Protein 3E7Q (pdb70)

Secondary structure (DSSP, 8-state):
-HHHHHHTS-HHHHHHHHHHHHHHHHHHHHHHH--HHHHHHHHT--HHHHHHH-SSHHHHHHHHHHHHHHHHHHHHHHHHHT--SSHHHHHHHHHHHHTSHHHH-GGGHHHHHHHHHHTTT-HHHHHHHHHHHHHHHHHHHHHHHHHHHHHT-TT--HHHHHHHHHHHHHHHHHHHHH-TTSS-HHHHHHHHHHHHHHHHTTGGGG--/--TIIIIISS-HHHHHHHHHHHHHHHHHHHHHHH--HHHHHHHHTS-HHHHHHH---HHHHHHHHHHHHHHHHHHHHHHHHHTS-SSHHHHHHHHHHHHTSHHHH-GGGHHHHHHHHHHHTT-HHHHHHHHHHHHHHHHHHHHHHHHHHHHHT-SS--HHHHHHHHHHHHHHHHHHHHH-TTSS-HHHHHHHHHHHHHHHHHTGGGGTT-

Solvent-accessible surface area: 18973 Å² total; per-residue (Å²): 146,48,136,69,150,16,61,189,55,116,91,156,92,64,78,57,60,5,25,127,4,0,21,40,6,0,116,181,38,4,23,78,21,4,38,29,182,82,0,0,84,100,13,46,14,42,50,53,42,2,98,150,118,29,150,21,46,62,26,3,0,14,55,0,1,83,38,12,14,21,95,30,6,157,70,3,80,30,18,14,105,116,15,115,64,17,0,50,61,80,0,30,26,0,0,100,19,13,10,29,77,106,20,22,75,49,138,60,15,29,3,38,8,12,0,16,30,2,15,78,90,23,126,40,0,11,162,14,10,69,108,14,24,22,62,32,48,60,32,0,6,39,6,0,132,49,6,10,144,108,46,59,31,108,82,23,28,4,93,7,0,0,14,1,0,0,4,0,7,41,1,0,48,3,4,7,14,16,43,86,96,35,6,73,65,198,57,0,18,21,0,0,17,3,17,0,31,3,3,85,42,4,4,36,163,95,4,172,200,97,54,58,66,34,17,81,166,70,115,83,115,95,26,81,56,42,14,31,123,5,0,32,40,0,2,97,148,42,8,21,67,22,5,41,28,172,82,0,1,76,61,16,48,10,57,13,51,51,3,86,141,100,78,137,20,43,56,28,6,0,13,51,0,1,81,38,10,9,26,83,27,11,159,73,4,95,29,20,17,111,120,15,96,50,27,0,52,57,73,0,34,25,0,0,74,18,13,10,34,81,102,19,26,54,83,114,43,18,42,3,36,8,12,0,18,16,0,11,79,88,34,128,36,0,10,145,14,9,62,109,14,18,25,64,32,52,53,34,0,23,42,7,0,124,52,2,10,147,104,40,61,30,107,91,32,53,3,108,7,0,0,8,1,0,0,2,0,6,39,0,0,46,2,6,10,18,16,42,103,89,35,7,74,68,140,56,0,7,53,0,0,20,2,19,0,32,2,4,78,44,5,4,31,123,62,3,124,174

Foldseek 3Di:
DQVPPLVPDDPVVNLVLLLVLLLVCCLVQFLVGDWLVSSCVSSVHDSVVVVVVAVISLRSLLSSLLVVLVVLLVQQVVQLVPFDDALVSSVLSNLLSLLDCVNLPCPRVSSVVSLVVCLVPDPSSVVSCVVSVVSQLVVQLVSVCRVCVVLVPDDFQSSVLSVVLVVLSVVVSVVCSVPVVPDHSVVSSVVSVVSVVVCSVPCSVVRD/DCCVVCVVPDDPVSVLVLLLVLLLVQCLPQFLVGRWLQSSCVSSVHHSVVVVVVDDISLVSLLSNLLVVLVVLVVQLVVQLVPFDPALLRSVLSSLVSLLDCVNLVLVSVSSVVRLVVVLVPPVSSVVSVVVSVVVQLVVQLVSVCSVCVVLVPDDFQSSVVSVVLVVLSVVVSNVCNVPVPPDHSVVSSVVSVVVVVVCSVPCSVVRPD

Sequence (418 aa):
NQEVRFSRLEPEQRKALLIEATLACLKRHGFQGASVRKICAEAGVSVGLINHHYDGKDALVAEAYLAVTGRVMRLLRGAIDTAPGGARPRLSAFFEASFSAELLDPQLLDAWLAFWGAVGSIEAIGRVHDHSYGEYRALLVGVLRQLAEEGGWADFDAELAAISLSALLDGLWLESGLNPATFTPRQGVQICEAWVDGLEAGAHRRFRMNQEVRFSRLEPEQRKALLIEATLACLKRHGFQGASVRKICAEAGVSVGLINHHYDGKDALVAEAYLAVTGRVMRLLRGAIDTAPGGARPRLSAFFEASFSAELLDPQLLDAWLAFWGAVGSIEAIGRVHDHSYGEYRALLVGVLRQLAEEGGWADFDAELAAISLSALLDGLWLESGLNPATFTPRQGVQICEAWVDGLEAGAHRRFRR

Organism: Pseudomonas aeruginosa (strain ATCC 15692 / DSM 22644 / CIP 104116 / JCM 14847 / LMG 12228 / 1C / PRS 101 / PAO1) (NCBI:txid208964)

InterPro domains:
  IPR001647 DNA-binding HTH domain, TetR-type [PF00440] (19-65)
  IPR001647 DNA-binding HTH domain, TetR-type [PS50977] (13-73)
  IPR009057 Homedomain-like superfamily [SSF46689] (8-85)
  IPR036271 Tetracyclin repressor-like, C-terminal domain superfamily [SSF48498] (86-200)
  IPR039538 BetI-type transcriptional repressor, C-terminal [PF13977] (89-200)
  IPR050109 HTH-type, TetR-like transcriptional regulator [PTHR30055] (10-207)

Structure (mmCIF, N/CA/C/O backbone):
data_3E7Q
#
_entry.id   3E7Q
#
_cell.length_a   160.613
_cell.length_b   53.706
_cell.length_c   57.080
_cell.angle_alpha   90.00
_cell.angle_beta   90.00
_cell.angle_gamma   90.00
#
_symmetry.space_group_name_H-M   'P 21 21 2'
#
loop_
_entity.id
_entity.type
_entity.pdbx_description
1 polymer 'transcriptional regulator'
2 water water
#
loop_
_atom_site.group_PDB
_atom_site.id
_atom_site.type_symbol
_atom_site.label_atom_id
_atom_site.label_alt_id
_atom_site.label_comp_id
_atom_site.label_asym_id
_atom_site.label_entity_id
_atom_site.label_seq_id
_atom_site.pdbx_PDB_ins_code
_atom_site.Cartn_x
_atom_site.Cartn_y
_atom_site.Cartn_z
_atom_site.occupancy
_atom_site.B_iso_or_equiv
_atom_site.auth_seq_id
_atom_site.auth_comp_id
_atom_site.auth_asym_id
_atom_site.auth_atom_id
_atom_site.pdbx_PDB_model_num
ATOM 1 N N . ASN A 1 2 ? 62.655 9.369 37.570 1.00 87.73 2 ASN A N 1
ATOM 2 C CA . ASN A 1 2 ? 62.657 7.893 37.312 1.00 87.75 2 ASN A CA 1
ATOM 3 C C . ASN A 1 2 ? 61.292 7.207 37.497 1.00 87.61 2 ASN A C 1
ATOM 4 O O . ASN A 1 2 ? 61.112 6.078 37.042 1.00 87.86 2 ASN A O 1
ATOM 9 N N . GLN A 1 3 ? 60.342 7.868 38.162 1.00 87.47 3 GLN A N 1
ATOM 10 C CA . GLN A 1 3 ? 58.974 7.324 38.315 1.00 86.92 3 GLN A CA 1
ATOM 11 C C . GLN A 1 3 ? 58.140 7.441 37.012 1.00 86.36 3 GLN A C 1
ATOM 12 O O . GLN A 1 3 ? 57.355 6.529 36.672 1.00 85.98 3 GLN A O 1
ATOM 18 N N . GLU A 1 4 ? 58.325 8.564 36.304 1.00 85.47 4 GLU A N 1
ATOM 19 C CA . GLU A 1 4 ? 57.624 8.853 35.036 1.00 84.84 4 GLU A CA 1
ATOM 20 C C . GLU A 1 4 ? 57.869 7.766 33.979 1.00 82.92 4 GLU A C 1
ATOM 21 O O . GLU A 1 4 ? 56.940 7.390 33.249 1.00 83.09 4 GLU A O 1
ATOM 27 N N . VAL A 1 5 ? 59.101 7.252 33.913 1.00 80.44 5 VAL A N 1
ATOM 28 C CA . VAL A 1 5 ? 59.417 6.152 32.993 1.00 78.30 5 VAL A CA 1
ATOM 29 C C . VAL A 1 5 ? 59.064 4.765 33.566 1.00 76.14 5 VAL A C 1
ATOM 30 O O . VAL A 1 5 ? 58.539 3.916 32.838 1.00 75.47 5 VAL A O 1
ATOM 34 N N . ARG A 1 6 ? 59.329 4.535 34.853 1.00 73.18 6 ARG A N 1
ATOM 35 C CA . ARG A 1 6 ? 59.297 3.167 35.379 1.00 71.24 6 ARG A CA 1
ATOM 36 C C . ARG A 1 6 ? 57.860 2.593 35.469 1.00 67.98 6 ARG A C 1
ATOM 37 O O . ARG A 1 6 ? 57.626 1.416 35.142 1.00 66.78 6 ARG A O 1
ATOM 45 N N . PHE A 1 7 ? 56.888 3.412 35.857 1.00 64.38 7 PHE A N 1
ATOM 46 C CA . PHE A 1 7 ? 55.496 2.937 35.835 1.00 61.60 7 PHE A CA 1
ATOM 47 C C . PHE A 1 7 ? 55.064 2.681 34.410 1.00 59.42 7 PHE A C 1
ATOM 48 O O . PHE A 1 7 ? 54.455 1.658 34.101 1.00 58.53 7 PHE A O 1
ATOM 56 N N . SER A 1 8 ? 55.367 3.658 33.569 1.00 56.84 8 SER A N 1
ATOM 57 C CA . SER A 1 8 ? 54.974 3.649 32.200 1.00 55.33 8 SER A CA 1
ATOM 58 C C . SER A 1 8 ? 55.515 2.449 31.443 1.00 53.20 8 SER A C 1
ATOM 59 O O . SER A 1 8 ? 54.911 2.079 30.473 1.00 53.62 8 SER A O 1
ATOM 62 N N . ARG A 1 9 ? 56.625 1.848 31.870 1.00 50.85 9 ARG A N 1
ATOM 63 C CA . ARG A 1 9 ? 57.249 0.773 31.099 1.00 49.48 9 ARG A CA 1
ATOM 64 C C . ARG A 1 9 ? 56.733 -0.570 31.478 1.00 48.58 9 ARG A C 1
ATOM 65 O O . ARG A 1 9 ? 57.103 -1.574 30.876 1.00 48.75 9 ARG A O 1
ATOM 73 N N . LEU A 1 10 ? 55.857 -0.591 32.468 1.00 47.49 10 LEU A N 1
ATOM 74 C CA . LEU A 1 10 ? 55.088 -1.765 32.784 1.00 46.41 10 LEU A CA 1
ATOM 75 C C . LEU A 1 10 ? 54.041 -2.019 31.699 1.00 45.27 10 LEU A C 1
ATOM 76 O O . LEU A 1 10 ? 53.583 -1.103 31.032 1.00 44.32 10 LEU A O 1
ATOM 81 N N . GLU A 1 11 ? 53.689 -3.285 31.541 1.00 44.30 11 GLU A N 1
ATOM 82 C CA . GLU A 1 11 ? 52.622 -3.722 30.675 1.00 44.27 11 GLU A CA 1
ATOM 83 C C . GLU A 1 11 ? 51.283 -3.065 31.075 1.00 42.63 11 GLU A C 1
ATOM 84 O O . GLU A 1 11 ? 50.989 -2.941 32.249 1.00 41.44 11 GLU A O 1
ATOM 90 N N . PRO A 1 12 ? 50.441 -2.732 30.090 1.00 41.23 12 PRO A N 1
ATOM 91 C CA . PRO A 1 12 ? 49.146 -2.156 30.428 1.00 40.72 12 PRO A CA 1
ATOM 92 C C . PRO A 1 12 ? 48.342 -2.949 31.468 1.00 39.69 12 PRO A C 1
ATOM 93 O O . PRO A 1 12 ? 47.869 -2.366 32.452 1.00 35.82 12 PRO A O 1
ATOM 97 N N . GLU A 1 13 ? 48.179 -4.256 31.292 1.00 40.62 13 GLU A N 1
ATOM 98 C CA . GLU A 1 13 ? 47.394 -5.012 32.315 1.00 42.68 13 GLU A CA 1
ATOM 99 C C . GLU A 1 13 ? 47.984 -4.924 33.717 1.00 40.84 13 GLU A C 1
ATOM 100 O O . GLU A 1 13 ? 47.247 -4.930 34.704 1.00 40.89 13 GLU A O 1
ATOM 106 N N . GLN A 1 14 ? 49.299 -4.790 33.783 1.00 40.36 14 GLN A N 1
ATOM 107 C CA . GLN A 1 14 ? 50.038 -4.723 35.019 1.00 40.92 14 GLN A CA 1
ATOM 108 C C . GLN A 1 14 ? 49.915 -3.368 35.723 1.00 40.00 14 GLN A C 1
ATOM 109 O O . GLN A 1 14 ? 49.635 -3.331 36.911 1.00 38.92 14 GLN A O 1
ATOM 115 N N . ARG A 1 15 ? 50.092 -2.259 35.005 1.00 40.25 15 ARG A N 1
ATOM 116 C CA . ARG A 1 15 ? 49.701 -0.917 35.524 1.00 39.90 15 ARG A CA 1
ATOM 117 C C . ARG A 1 15 ? 48.274 -0.870 36.042 1.00 39.72 15 ARG A C 1
ATOM 118 O O . ARG A 1 15 ? 47.999 -0.465 37.172 1.00 37.73 15 ARG A O 1
ATOM 126 N N . LYS A 1 16 ? 47.354 -1.371 35.241 1.00 41.23 16 LYS A N 1
ATOM 127 C CA . LYS A 1 16 ? 45.951 -1.393 35.635 1.00 42.82 16 LYS A CA 1
ATOM 128 C C . LYS A 1 16 ? 45.733 -2.200 36.946 1.00 43.17 16 LYS A C 1
ATOM 129 O O . LYS A 1 16 ? 45.079 -1.717 37.891 1.00 41.73 16 LYS A O 1
ATOM 135 N N . ALA A 1 17 ? 46.349 -3.385 37.037 1.00 43.27 17 ALA A N 1
ATOM 136 C CA . ALA A 1 17 ? 46.174 -4.242 38.216 1.00 42.76 17 ALA A CA 1
ATOM 137 C C . ALA A 1 17 ? 46.759 -3.609 39.483 1.00 42.05 17 ALA A C 1
ATOM 138 O O . ALA A 1 17 ? 46.213 -3.732 40.558 1.00 42.24 17 ALA A O 1
ATOM 140 N N . LEU A 1 18 ? 47.849 -2.893 39.348 1.00 42.70 18 LEU A N 1
ATOM 141 C CA . LEU A 1 18 ? 48.456 -2.228 40.475 1.00 42.55 18 LEU A CA 1
ATOM 142 C C . LEU A 1 18 ? 47.587 -1.071 41.015 1.00 42.10 18 LEU A C 1
ATOM 143 O O . LEU A 1 18 ? 47.493 -0.856 42.223 1.00 39.42 18 LEU A O 1
ATOM 148 N N . LEU A 1 19 ? 46.973 -0.315 40.119 1.00 42.57 19 LEU A N 1
ATOM 149 C CA . LEU A 1 19 ? 46.071 0.738 40.557 1.00 42.41 19 LEU A CA 1
ATOM 150 C C . LEU A 1 19 ? 44.819 0.166 41.140 1.00 41.18 19 LEU A C 1
ATOM 151 O O . LEU A 1 19 ? 44.387 0.662 42.154 1.00 40.90 19 LEU A O 1
ATOM 156 N N . ILE A 1 20 ? 44.269 -0.915 40.590 1.00 41.23 20 ILE A N 1
ATOM 157 C CA . ILE A 1 20 ? 43.046 -1.441 41.209 1.00 41.48 20 ILE A CA 1
ATOM 158 C C . ILE A 1 20 ? 43.351 -2.024 42.606 1.00 41.42 20 ILE A C 1
ATOM 159 O O . ILE A 1 20 ? 42.578 -1.827 43.506 1.00 41.39 20 ILE A O 1
ATOM 164 N N . GLU A 1 21 ? 44.519 -2.645 42.783 1.00 40.56 21 GLU A N 1
ATOM 165 C CA . GLU A 1 21 ? 44.935 -3.131 44.061 1.00 42.00 21 GLU A CA 1
ATOM 166 C C . GLU A 1 21 ? 45.122 -2.005 45.132 1.00 40.57 21 GLU A C 1
ATOM 167 O O . GLU A 1 21 ? 44.751 -2.176 46.299 1.00 39.64 21 GLU A O 1
ATOM 173 N N . ALA A 1 22 ? 45.652 -0.864 44.714 1.00 38.41 22 ALA A N 1
ATOM 174 C CA . ALA A 1 22 ? 45.725 0.307 45.578 1.00 38.52 22 ALA A CA 1
ATOM 175 C C . ALA A 1 22 ? 44.348 0.946 45.889 1.00 36.91 22 ALA A C 1
ATOM 176 O O . ALA A 1 22 ? 44.149 1.457 46.956 1.00 36.34 22 ALA A O 1
ATOM 178 N N . THR A 1 23 ? 43.431 0.949 44.935 1.00 36.85 23 THR A N 1
ATOM 179 C CA . THR A 1 23 ? 42.095 1.440 45.156 1.00 36.35 23 THR A CA 1
ATOM 180 C C . THR A 1 23 ? 41.385 0.539 46.164 1.00 36.64 23 THR A C 1
ATOM 181 O O . THR A 1 23 ? 40.795 1.007 47.113 1.00 36.68 23 THR A O 1
ATOM 185 N N . LEU A 1 24 ? 41.526 -0.756 46.008 1.00 36.68 24 LEU A N 1
ATOM 186 C CA . LEU A 1 24 ? 40.921 -1.675 46.945 1.00 37.70 24 LEU A CA 1
ATOM 187 C C . LEU A 1 24 ? 41.497 -1.493 48.346 1.00 38.39 24 LEU A C 1
ATOM 188 O O . LEU A 1 24 ? 40.740 -1.543 49.306 1.00 40.57 24 LEU A O 1
ATOM 193 N N . ALA A 1 25 ? 42.821 -1.328 48.480 1.00 38.18 25 ALA A N 1
ATOM 194 C CA . ALA A 1 25 ? 43.432 -1.157 49.801 1.00 38.20 25 ALA A CA 1
ATOM 195 C C . ALA A 1 25 ? 42.978 0.101 50.515 1.00 37.47 25 ALA A C 1
ATOM 196 O O . ALA A 1 25 ? 42.741 0.082 51.717 1.00 36.46 25 ALA A O 1
ATOM 198 N N . CYS A 1 26 ? 42.927 1.200 49.782 1.00 38.01 26 CYS A N 1
ATOM 199 C CA . CYS A 1 26 ? 42.399 2.462 50.313 1.00 40.18 26 CYS A CA 1
ATOM 200 C C . CYS A 1 26 ? 40.878 2.449 50.672 1.00 39.44 26 CYS A C 1
ATOM 201 O O . CYS A 1 26 ? 40.457 3.056 51.673 1.00 37.81 26 CYS A O 1
ATOM 204 N N . LEU A 1 27 ? 40.077 1.779 49.842 1.00 38.76 27 LEU A N 1
ATOM 205 C CA . LEU A 1 27 ? 38.672 1.556 50.180 1.00 40.03 27 LEU A CA 1
ATOM 206 C C . LEU A 1 27 ? 38.590 0.743 51.490 1.00 41.03 27 LEU A C 1
ATOM 207 O O . LEU A 1 27 ? 37.848 1.093 52.382 1.00 39.94 27 LEU A O 1
ATOM 212 N N . LYS A 1 28 ? 39.378 -0.308 51.631 1.00 42.38 28 LYS A N 1
ATOM 213 C CA . LYS A 1 28 ? 39.398 -1.021 52.923 1.00 43.84 28 LYS A CA 1
ATOM 214 C C . LYS A 1 28 ? 39.781 -0.136 54.126 1.00 43.83 28 LYS A C 1
ATOM 215 O O . LYS A 1 28 ? 39.098 -0.138 55.145 1.00 43.75 28 LYS A O 1
ATOM 221 N N . ARG A 1 29 ? 4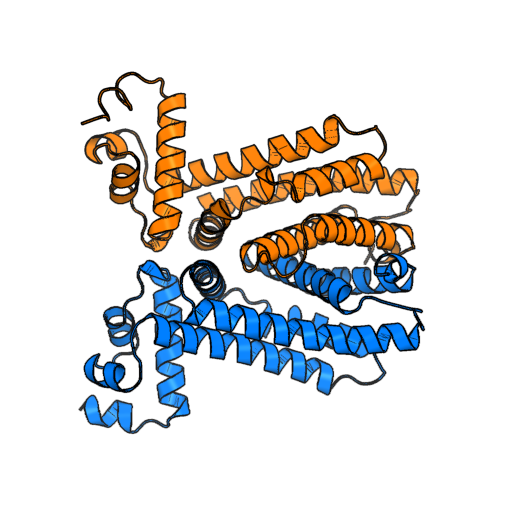0.871 0.619 53.988 1.00 44.37 29 ARG A N 1
ATOM 222 C CA . ARG A 1 29 ? 41.393 1.467 55.067 1.00 44.36 29 ARG A CA 1
ATOM 223 C C . ARG A 1 29 ? 40.543 2.714 55.328 1.00 42.97 29 ARG A C 1
ATOM 224 O O . ARG A 1 29 ? 40.364 3.100 56.484 1.00 42.64 29 ARG A O 1
ATOM 232 N N . HIS A 1 30 ? 40.016 3.333 54.291 1.00 41.81 30 HIS A N 1
ATOM 233 C CA . HIS A 1 30 ? 39.414 4.623 54.458 1.00 42.41 30 HIS A CA 1
ATOM 234 C C . HIS A 1 30 ? 37.931 4.722 54.141 1.00 42.10 30 HIS A C 1
ATOM 235 O O . HIS A 1 30 ? 37.345 5.790 54.361 1.00 41.40 30 HIS A O 1
ATOM 242 N N . GLY A 1 31 ? 37.351 3.638 53.629 1.00 41.41 31 GLY A N 1
ATOM 243 C CA . GLY A 1 31 ? 36.002 3.662 53.138 1.00 42.08 31 GLY A CA 1
ATOM 244 C C . GLY A 1 31 ? 35.972 4.434 51.819 1.00 43.22 31 GLY A C 1
ATOM 245 O O . GLY A 1 31 ? 36.952 5.116 51.442 1.00 42.10 31 GLY A O 1
ATOM 246 N N . PHE A 1 32 ? 34.846 4.332 51.119 1.00 43.67 32 PHE A N 1
ATOM 247 C CA . PHE A 1 32 ? 34.681 5.053 49.877 1.00 45.60 32 PHE A CA 1
ATOM 248 C C . PHE A 1 32 ? 34.827 6.570 50.086 1.00 45.83 32 PHE A C 1
ATOM 249 O O . PHE A 1 32 ? 35.422 7.264 49.265 1.00 46.00 32 PHE A O 1
ATOM 257 N N . GLN A 1 33 ? 34.275 7.095 51.176 1.00 46.48 33 GLN A N 1
ATOM 258 C CA . GLN A 1 33 ? 34.313 8.553 51.384 1.00 46.98 33 GLN A CA 1
ATOM 259 C C . GLN A 1 33 ? 35.724 9.050 51.698 1.00 47.08 33 GLN A C 1
ATOM 260 O O . GLN A 1 33 ? 36.004 10.188 51.469 1.00 48.13 33 GLN A O 1
ATOM 266 N N . GLY A 1 34 ? 36.595 8.221 52.259 1.00 46.98 34 GLY A N 1
ATOM 267 C CA . GLY A 1 34 ? 37.943 8.659 52.581 1.00 46.41 34 GLY A CA 1
ATOM 268 C C . GLY A 1 34 ? 38.969 8.396 51.511 1.00 46.55 34 GLY A C 1
ATOM 269 O O . GLY A 1 34 ? 40.062 9.011 51.495 1.00 46.75 34 GLY A O 1
ATOM 270 N N . ALA A 1 35 ? 38.640 7.490 50.596 1.00 45.96 35 ALA A N 1
ATOM 271 C CA . ALA A 1 35 ? 39.509 7.259 49.483 1.00 44.93 35 ALA A CA 1
ATOM 272 C C . ALA A 1 35 ? 39.601 8.599 48.757 1.00 43.81 35 ALA A C 1
ATOM 273 O O . ALA A 1 35 ? 38.629 9.435 48.748 1.00 45.30 35 ALA A O 1
ATOM 275 N N . SER A 1 36 ? 40.801 8.914 48.314 1.00 40.64 36 SER A N 1
ATOM 276 C CA . SER A 1 36 ? 41.034 10.106 47.454 1.00 38.60 36 SER A CA 1
ATOM 277 C C . SER A 1 36 ? 41.989 9.609 46.395 1.00 37.30 36 SER A C 1
ATOM 278 O O . SER A 1 36 ? 42.593 8.552 46.583 1.00 35.39 36 SER A O 1
ATOM 281 N N . VAL A 1 37 ? 42.110 10.303 45.277 1.00 37.42 37 VAL A N 1
ATOM 282 C CA . VAL A 1 37 ? 43.170 9.925 44.329 1.00 36.45 37 VAL A CA 1
ATOM 283 C C . VAL A 1 37 ? 44.559 10.133 44.961 1.00 35.78 37 VAL A C 1
ATOM 284 O O . VAL A 1 37 ? 45.459 9.346 44.716 1.00 36.05 37 VAL A O 1
ATOM 288 N N . ARG A 1 38 ? 44.747 11.177 45.780 1.00 34.76 38 ARG A N 1
ATOM 289 C CA . ARG A 1 38 ? 46.017 11.300 46.480 1.00 33.59 38 ARG A CA 1
ATOM 290 C C . ARG A 1 38 ? 46.397 10.104 47.358 1.00 32.84 38 ARG A C 1
ATOM 291 O O . ARG A 1 38 ? 47.565 9.696 47.372 1.00 33.59 38 ARG A O 1
ATOM 299 N N . LYS A 1 39 ? 45.468 9.523 48.073 1.00 32.59 39 LYS A N 1
ATOM 300 C CA . LYS A 1 39 ? 45.773 8.311 48.866 1.00 34.21 39 LYS A CA 1
ATOM 301 C C . LYS A 1 39 ? 46.077 7.101 47.975 1.00 34.70 39 LYS A C 1
ATOM 302 O O . LYS A 1 39 ? 47.058 6.361 48.204 1.00 33.73 39 LYS A O 1
ATOM 308 N N . ILE A 1 40 ? 45.217 6.913 46.971 1.00 35.17 40 ILE A N 1
ATOM 309 C CA . ILE A 1 40 ? 45.355 5.782 46.064 1.00 36.34 40 ILE A CA 1
ATOM 310 C C . ILE A 1 40 ? 46.734 5.802 45.375 1.00 35.91 40 ILE A C 1
ATOM 311 O O . ILE A 1 40 ? 47.373 4.776 45.259 1.00 36.33 40 ILE A O 1
ATOM 316 N N . CYS A 1 41 ? 47.211 6.970 44.982 1.00 36.38 41 CYS A N 1
ATOM 317 C CA . CYS A 1 41 ? 48.486 7.060 44.299 1.00 36.87 41 CYS A CA 1
ATOM 318 C C . CYS A 1 41 ? 49.679 6.881 45.197 1.00 37.67 41 CYS A C 1
ATOM 319 O O . CYS A 1 41 ? 50.716 6.386 44.745 1.00 39.32 41 CYS A O 1
ATOM 322 N N . ALA A 1 42 ? 49.588 7.359 46.447 1.00 38.23 42 ALA A N 1
ATOM 323 C CA . ALA A 1 42 ? 50.629 7.112 47.486 1.00 38.10 42 ALA A CA 1
ATOM 324 C C . ALA A 1 42 ? 50.695 5.626 47.891 1.00 38.20 42 ALA A C 1
ATOM 325 O O . ALA A 1 42 ? 51.747 5.067 48.131 1.00 38.31 42 ALA A O 1
ATOM 327 N N . GLU A 1 43 ? 49.550 4.986 47.935 1.00 40.10 43 GLU A N 1
ATOM 328 C CA . GLU A 1 43 ? 49.453 3.534 48.126 1.00 40.73 43 GLU A CA 1
ATOM 329 C C . GLU A 1 43 ? 50.084 2.759 46.952 1.00 40.28 43 GLU A C 1
ATOM 330 O O . GLU A 1 43 ? 50.861 1.884 47.164 1.00 39.89 43 GLU A O 1
ATOM 336 N N . ALA A 1 44 ? 49.688 3.095 45.730 1.00 41.07 44 ALA A N 1
ATOM 337 C CA . ALA A 1 44 ? 50.257 2.565 44.464 1.00 41.59 44 ALA A CA 1
ATOM 338 C C . ALA A 1 44 ? 51.736 2.863 44.273 1.00 42.12 44 ALA A C 1
ATOM 339 O O . ALA A 1 44 ? 52.420 2.119 43.566 1.00 41.36 44 ALA A O 1
ATOM 341 N N . GLY A 1 45 ? 52.229 3.948 44.881 1.00 42.73 45 GLY A N 1
ATOM 342 C CA . GLY A 1 45 ? 53.593 4.392 44.630 1.00 43.03 45 GLY A CA 1
ATOM 343 C C . GLY A 1 45 ? 53.742 5.114 43.286 1.00 44.43 45 GLY A C 1
ATOM 344 O O . GLY A 1 45 ? 54.863 5.178 42.740 1.00 43.32 45 GLY A O 1
ATOM 345 N N . VAL A 1 46 ? 52.654 5.716 42.775 1.00 44.76 46 VAL A N 1
ATOM 346 C CA . VAL A 1 46 ? 52.747 6.524 41.554 1.00 46.21 46 VAL A CA 1
ATOM 347 C C . VAL A 1 46 ? 52.324 7.979 41.728 1.00 48.24 46 VAL A C 1
ATOM 348 O O . VAL A 1 46 ? 51.741 8.364 42.732 1.00 48.11 46 VAL A O 1
ATOM 352 N N . SER A 1 47 ? 52.644 8.800 40.729 1.00 50.71 47 SER A N 1
ATOM 353 C CA . SER A 1 47 ? 52.405 10.224 40.821 1.00 52.69 47 SER A CA 1
ATOM 354 C C . SER A 1 47 ? 50.957 10.481 40.445 1.00 53.60 47 SER A C 1
ATOM 355 O O . SER A 1 47 ? 50.356 9.735 39.657 1.00 53.55 47 SER A O 1
ATOM 358 N N . VAL A 1 48 ? 50.408 11.530 41.033 1.00 54.73 48 VAL A N 1
ATOM 359 C CA . VAL A 1 48 ? 49.017 11.874 40.866 1.00 55.79 48 VAL A CA 1
ATOM 360 C C . VAL A 1 48 ? 48.815 12.453 39.462 1.00 57.28 48 VAL A C 1
ATOM 361 O O . VAL A 1 48 ? 47.835 12.153 38.802 1.00 57.42 48 VAL A O 1
ATOM 365 N N . GLY A 1 49 ? 49.782 13.218 38.974 1.00 58.97 49 GLY A N 1
ATOM 366 C CA . GLY A 1 49 ? 49.702 13.781 37.628 1.00 60.28 49 GLY A CA 1
ATOM 367 C C . GLY A 1 49 ? 49.668 12.716 36.548 1.00 61.55 49 GLY A C 1
ATOM 368 O O . GLY A 1 49 ? 48.934 12.857 35.552 1.00 62.29 49 GLY A O 1
ATOM 369 N N . LEU A 1 50 ? 50.476 11.671 36.734 1.00 62.19 50 LEU A N 1
ATOM 370 C CA . LEU A 1 50 ? 50.436 10.470 35.901 1.00 63.05 50 LEU A CA 1
ATOM 371 C C . LEU A 1 50 ? 48.999 9.887 35.850 1.00 63.32 50 LEU A C 1
ATOM 372 O O . LEU A 1 50 ? 48.449 9.602 34.782 1.00 64.56 50 LEU A O 1
ATOM 377 N N . ILE A 1 51 ? 48.363 9.756 37.002 1.00 63.45 51 ILE A N 1
ATOM 378 C CA . ILE A 1 51 ? 47.012 9.178 37.072 1.00 63.28 51 ILE A CA 1
ATOM 379 C C . ILE A 1 51 ? 45.894 10.125 36.554 1.00 63.42 51 ILE A C 1
ATOM 380 O O . ILE A 1 51 ? 44.924 9.647 35.956 1.00 62.95 51 ILE A O 1
ATOM 385 N N . ASN A 1 52 ? 46.033 11.444 36.743 1.00 63.33 52 ASN A N 1
ATOM 386 C CA . ASN A 1 52 ? 44.993 12.402 36.282 1.00 63.52 52 ASN A CA 1
ATOM 387 C C . ASN A 1 52 ? 44.680 12.214 34.792 1.00 63.50 52 ASN A C 1
ATOM 388 O O . ASN A 1 52 ? 43.545 12.439 34.344 1.00 63.30 52 ASN A O 1
ATOM 393 N N . HIS A 1 53 ? 45.711 11.810 34.051 1.00 63.74 53 HIS A N 1
ATOM 394 C CA . HIS A 1 53 ? 45.650 11.573 32.612 1.00 64.14 53 HIS A CA 1
ATOM 395 C C . HIS A 1 53 ? 44.766 10.372 32.233 1.00 63.84 53 HIS A C 1
ATOM 396 O O . HIS A 1 53 ? 44.076 10.397 31.201 1.00 63.94 53 HIS A O 1
ATOM 403 N N . HIS A 1 54 ? 44.774 9.331 33.067 1.00 63.21 54 HIS A N 1
ATOM 404 C CA . HIS A 1 54 ? 44.049 8.096 32.760 1.00 63.11 54 HIS A CA 1
ATOM 405 C C . HIS A 1 54 ? 42.693 7.995 33.431 1.00 61.73 54 HIS A C 1
ATOM 406 O O . HIS A 1 54 ? 41.828 7.236 32.987 1.00 61.72 54 HIS A O 1
ATOM 413 N N . TYR A 1 55 ? 42.508 8.772 34.488 1.00 60.46 55 TYR A N 1
ATOM 414 C CA . TYR A 1 55 ? 41.331 8.667 35.327 1.00 59.32 55 TYR A CA 1
ATOM 415 C C . TYR A 1 55 ? 40.832 10.045 35.698 1.00 59.05 55 TYR A C 1
ATOM 416 O O . TYR A 1 55 ? 41.602 10.926 36.038 1.00 58.79 55 TYR A O 1
ATOM 425 N N . ASP A 1 56 ? 39.519 10.211 35.640 1.00 59.38 56 ASP A N 1
ATOM 426 C CA . ASP A 1 56 ? 38.876 11.462 36.038 1.00 59.35 56 ASP A CA 1
ATOM 427 C C . ASP A 1 56 ? 39.095 11.864 37.507 1.00 58.29 56 ASP A C 1
ATOM 428 O O . ASP A 1 56 ? 39.200 13.055 37.824 1.00 60.01 56 ASP A O 1
ATOM 433 N N . GLY A 1 57 ? 39.130 10.875 38.391 1.00 55.81 57 GLY A N 1
ATOM 434 C CA . GLY A 1 57 ? 39.103 11.111 39.825 1.00 53.24 57 GLY A CA 1
ATOM 435 C C . GLY A 1 57 ? 38.864 9.796 40.547 1.00 51.31 57 GLY A C 1
ATOM 436 O O . GLY A 1 57 ? 39.022 8.720 39.949 1.00 48.74 57 GLY A O 1
ATOM 437 N N . LYS A 1 58 ? 38.543 9.924 41.837 1.00 49.80 58 LYS A N 1
ATOM 438 C CA . LYS A 1 58 ? 38.245 8.830 42.741 1.00 49.83 58 LYS A CA 1
ATOM 439 C C . LYS A 1 58 ? 37.110 7.963 42.195 1.00 49.00 58 LYS A C 1
ATOM 440 O O . LYS A 1 58 ? 37.256 6.756 42.162 1.00 48.97 58 LYS A O 1
ATOM 446 N N . ASP A 1 59 ? 35.994 8.558 41.773 1.00 48.04 59 ASP A N 1
ATOM 447 C CA . ASP A 1 59 ? 34.858 7.766 41.220 1.00 48.55 59 ASP A CA 1
ATOM 448 C C . ASP A 1 59 ? 35.307 6.794 40.096 1.00 47.62 59 ASP A C 1
ATOM 449 O O . ASP A 1 59 ? 34.933 5.618 40.099 1.00 47.34 59 ASP A O 1
ATOM 454 N N . ALA A 1 60 ? 36.125 7.293 39.168 1.00 45.84 60 ALA A N 1
ATOM 455 C CA . ALA A 1 60 ? 36.642 6.508 38.036 1.00 45.56 60 ALA A CA 1
ATOM 456 C C . ALA A 1 60 ? 37.563 5.381 38.432 1.00 44.48 60 ALA A C 1
ATOM 457 O O . ALA A 1 60 ? 37.542 4.330 37.811 1.00 45.44 60 ALA A O 1
ATOM 459 N N . LEU A 1 61 ? 38.399 5.608 39.444 1.00 43.12 61 LEU A N 1
ATOM 460 C CA . LEU A 1 61 ? 39.295 4.575 39.969 1.00 41.27 61 LEU A CA 1
ATOM 461 C C . LEU A 1 61 ? 38.500 3.469 40.633 1.00 40.72 61 LEU A C 1
ATOM 462 O O . LEU A 1 61 ? 38.751 2.255 40.402 1.00 39.94 61 LEU A O 1
ATOM 467 N N . VAL A 1 62 ? 37.545 3.894 41.464 1.00 40.02 62 VAL A N 1
ATOM 468 C CA . VAL A 1 62 ? 36.697 3.004 42.206 1.00 39.29 62 VAL A CA 1
ATOM 469 C C . VAL A 1 62 ? 35.840 2.135 41.284 1.00 39.54 62 VAL A C 1
ATOM 470 O O . VAL A 1 62 ? 35.727 0.918 41.480 1.00 37.58 62 VAL A O 1
ATOM 474 N N . ALA A 1 63 ? 35.302 2.766 40.241 1.00 39.81 63 ALA A N 1
ATOM 475 C CA . ALA A 1 63 ? 34.517 2.060 39.237 1.00 40.63 63 ALA A CA 1
ATOM 476 C C . ALA A 1 63 ? 35.339 1.013 38.488 1.00 40.59 63 ALA A C 1
ATOM 477 O O . ALA A 1 63 ? 34.830 -0.092 38.201 1.00 40.38 63 ALA A O 1
ATOM 479 N N . GLU A 1 64 ? 36.583 1.349 38.143 1.00 40.78 64 GLU A N 1
ATOM 480 C CA . GLU A 1 64 ? 37.422 0.393 37.494 1.00 41.78 64 GLU A CA 1
ATOM 481 C C . GLU A 1 64 ? 37.720 -0.779 38.411 1.00 40.64 64 GLU A C 1
ATOM 482 O O . GLU A 1 64 ? 37.727 -1.912 37.946 1.00 41.20 64 GLU A O 1
ATOM 488 N N . ALA A 1 65 ? 37.892 -0.542 39.701 1.00 39.49 65 ALA A N 1
ATOM 489 C CA . ALA A 1 65 ? 38.157 -1.634 40.634 1.00 39.57 65 ALA A CA 1
ATOM 490 C C . ALA A 1 65 ? 36.946 -2.592 40.817 1.00 39.83 65 ALA A C 1
ATOM 491 O O . ALA A 1 65 ? 37.099 -3.833 40.933 1.00 40.42 65 ALA A O 1
ATOM 493 N N . TYR A 1 66 ? 35.764 -1.998 40.837 1.00 40.08 66 TYR A N 1
ATOM 494 C CA . TYR A 1 66 ? 34.516 -2.698 40.986 1.00 39.86 66 TYR A CA 1
ATOM 495 C C . TYR A 1 66 ? 34.235 -3.482 39.745 1.00 40.31 66 TYR A C 1
ATOM 496 O O . TYR A 1 66 ? 33.896 -4.633 39.831 1.00 39.41 66 TYR A O 1
ATOM 505 N N . LEU A 1 67 ? 34.423 -2.852 38.574 1.00 41.69 67 LEU A N 1
ATOM 506 C CA . LEU A 1 67 ? 34.350 -3.552 37.263 1.00 42.49 67 LEU A CA 1
ATOM 507 C C . LEU A 1 67 ? 35.222 -4.805 37.165 1.00 41.52 67 LEU A C 1
ATOM 508 O O . LEU A 1 67 ? 34.771 -5.846 36.636 1.00 39.74 67 LEU A O 1
ATOM 513 N N . ALA A 1 68 ? 36.454 -4.710 37.674 1.00 41.19 68 ALA A N 1
ATOM 514 C CA . ALA A 1 68 ? 37.415 -5.821 37.646 1.00 42.01 68 ALA A CA 1
ATOM 515 C C . ALA A 1 68 ? 37.091 -6.959 38.628 1.00 42.97 68 ALA A C 1
ATOM 516 O O . ALA A 1 68 ? 37.292 -8.145 38.315 1.00 43.76 68 ALA A O 1
ATOM 518 N N . VAL A 1 69 ? 36.674 -6.596 39.830 1.00 43.25 69 VAL A N 1
ATOM 519 C CA . VAL A 1 69 ? 36.310 -7.572 40.849 1.00 43.70 69 VAL A CA 1
ATOM 520 C C . VAL A 1 69 ? 35.068 -8.339 40.409 1.00 43.67 69 VAL A C 1
ATOM 521 O O . VAL A 1 69 ? 34.995 -9.538 40.561 1.00 43.07 69 VAL A O 1
ATOM 525 N N . THR A 1 70 ? 34.069 -7.634 39.891 1.00 44.18 70 THR A N 1
ATOM 526 C CA . THR A 1 70 ? 32.829 -8.276 39.471 1.00 44.19 70 THR A CA 1
ATOM 527 C C . THR A 1 70 ? 33.057 -9.099 38.198 1.00 43.81 70 THR A C 1
ATOM 528 O O . THR A 1 70 ? 32.484 -10.198 38.062 1.00 43.97 70 THR A O 1
ATOM 532 N N . GLY A 1 71 ? 33.867 -8.571 37.286 1.00 43.18 71 GLY A N 1
ATOM 533 C CA . GLY A 1 71 ? 34.312 -9.298 36.080 1.00 43.56 71 GLY A CA 1
ATOM 534 C C . GLY A 1 71 ? 34.973 -10.631 36.428 1.00 43.14 71 GLY A C 1
ATOM 535 O O . GLY A 1 71 ? 34.667 -11.663 35.847 1.00 41.46 71 GLY A O 1
ATOM 536 N N . ARG A 1 72 ? 35.819 -10.610 37.439 1.00 43.14 72 ARG A N 1
ATOM 537 C CA . ARG A 1 72 ? 36.450 -11.821 37.914 1.00 43.97 72 ARG A CA 1
ATOM 538 C C . ARG A 1 72 ? 35.458 -12.874 38.405 1.00 43.68 72 ARG A C 1
ATOM 539 O O . ARG A 1 72 ? 35.515 -14.014 38.032 1.00 42.13 72 ARG A O 1
ATOM 547 N N . VAL A 1 73 ? 34.524 -12.463 39.227 1.00 44.15 73 VAL A N 1
ATOM 548 C CA . VAL A 1 73 ? 33.450 -13.351 39.711 1.00 44.57 73 VAL A CA 1
ATOM 549 C C . VAL A 1 73 ? 32.663 -13.996 38.592 1.00 43.55 73 VAL A C 1
ATOM 550 O O . VAL A 1 73 ? 32.420 -15.182 38.602 1.00 43.07 73 VAL A O 1
ATOM 554 N N . MET A 1 74 ? 32.209 -13.151 37.677 1.00 42.60 74 MET A N 1
ATOM 555 C CA . MET A 1 74 ? 31.495 -13.543 36.477 1.00 41.69 74 MET A CA 1
ATOM 556 C C . MET A 1 74 ? 32.311 -14.518 35.597 1.00 40.30 74 MET A C 1
ATOM 557 O O . MET A 1 74 ? 31.778 -15.477 35.108 1.00 38.20 74 MET A O 1
ATOM 562 N N . ARG A 1 75 ? 33.599 -14.310 35.428 1.00 40.07 75 ARG A N 1
ATOM 563 C CA . ARG A 1 75 ? 34.378 -15.284 34.696 1.00 43.20 75 ARG A CA 1
ATOM 564 C C . ARG A 1 75 ? 34.447 -16.661 35.378 1.00 42.70 75 ARG A C 1
ATOM 565 O O . ARG A 1 75 ? 34.344 -17.685 34.700 1.00 42.92 75 ARG A O 1
ATOM 573 N N . LEU A 1 76 ? 34.632 -16.689 36.692 1.00 43.08 76 LEU A N 1
ATOM 574 C CA . LEU A 1 76 ? 34.642 -17.947 37.451 1.00 43.25 76 LEU A CA 1
ATOM 575 C C . LEU A 1 76 ? 33.292 -18.660 37.442 1.00 42.95 76 LEU A C 1
ATOM 576 O O . LEU A 1 76 ? 33.230 -19.870 37.275 1.00 43.73 76 LEU A O 1
ATOM 581 N N . LEU A 1 77 ? 32.211 -17.908 37.554 1.00 42.31 77 LEU A N 1
ATOM 582 C CA . LEU A 1 77 ? 30.863 -18.492 37.539 1.00 42.22 77 LEU A CA 1
ATOM 583 C C . LEU A 1 77 ? 30.429 -18.936 36.151 1.00 42.78 77 LEU A C 1
ATOM 584 O O . LEU A 1 77 ? 29.841 -20.009 35.998 1.00 42.59 77 LEU A O 1
ATOM 589 N N . ARG A 1 78 ? 30.718 -18.122 35.126 1.00 43.11 78 ARG A N 1
ATOM 590 C CA . ARG A 1 78 ? 30.468 -18.537 33.752 1.00 44.08 78 ARG A CA 1
ATOM 591 C C . ARG A 1 78 ? 31.320 -19.755 33.369 1.00 41.92 78 ARG A C 1
ATOM 592 O O . ARG A 1 78 ? 30.801 -20.696 32.758 1.00 40.44 78 ARG A O 1
ATOM 600 N N . GLY A 1 79 ? 32.605 -19.716 33.726 1.00 40.04 79 GLY A N 1
ATOM 601 C CA . GLY A 1 79 ? 33.510 -20.865 33.585 1.00 39.62 79 GLY A CA 1
ATOM 602 C C . GLY A 1 79 ? 32.984 -22.161 34.188 1.00 39.61 79 GLY A C 1
ATOM 603 O O . GLY A 1 79 ? 33.042 -23.199 33.548 1.00 40.94 79 GLY A O 1
ATOM 604 N N . ALA A 1 80 ? 32.427 -22.078 35.396 1.00 39.59 80 ALA A N 1
ATOM 605 C CA . ALA A 1 80 ? 31.824 -23.237 36.122 1.00 39.10 80 ALA A CA 1
ATOM 606 C C . ALA A 1 80 ? 30.654 -23.887 35.360 1.00 39.39 80 ALA A C 1
ATOM 607 O O . ALA A 1 80 ? 30.565 -25.142 35.254 1.00 39.28 80 AL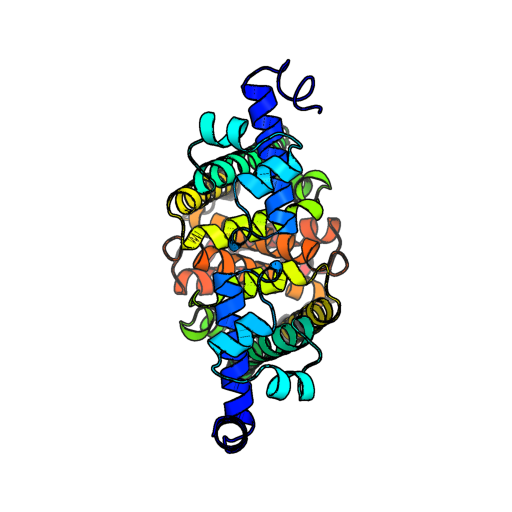A A O 1
ATOM 609 N N . ILE A 1 81 ? 29.730 -23.035 34.898 1.00 39.22 81 ILE A N 1
ATOM 610 C CA . ILE A 1 81 ? 28.646 -23.470 34.058 1.00 39.23 81 ILE A CA 1
ATOM 611 C C . ILE A 1 81 ? 29.129 -24.034 32.705 1.00 39.92 81 ILE A C 1
ATOM 612 O O . ILE A 1 81 ? 28.620 -25.027 32.197 1.00 40.78 81 ILE A O 1
ATOM 617 N N . ASP A 1 82 ? 30.104 -23.370 32.112 1.00 39.93 82 ASP A N 1
ATOM 618 C CA . ASP A 1 82 ? 30.535 -23.664 30.773 1.00 39.56 82 ASP A CA 1
ATOM 619 C C . ASP A 1 82 ? 31.259 -24.985 30.694 1.00 40.04 82 ASP A C 1
ATOM 620 O O . ASP A 1 82 ? 31.357 -25.548 29.596 1.00 38.88 82 ASP A O 1
ATOM 625 N N . THR A 1 83 ? 31.770 -25.464 31.831 1.00 40.56 83 THR A N 1
ATOM 626 C CA . THR A 1 83 ? 32.513 -26.738 31.887 1.00 41.96 83 THR A CA 1
ATOM 627 C C . THR A 1 83 ? 31.689 -27.852 32.532 1.00 43.38 83 THR A C 1
ATOM 628 O O . THR A 1 83 ? 32.134 -29.006 32.594 1.00 44.58 83 THR A O 1
ATOM 632 N N . ALA A 1 84 ? 30.464 -27.541 32.939 1.00 45.98 84 ALA A N 1
ATOM 633 C CA . ALA A 1 84 ? 29.560 -28.547 33.516 1.00 47.67 84 ALA A CA 1
ATOM 634 C C . ALA A 1 84 ? 28.881 -29.329 32.388 1.00 48.81 84 ALA A C 1
ATOM 635 O O . ALA A 1 84 ? 28.542 -28.742 31.370 1.00 49.29 84 ALA A O 1
ATOM 637 N N . PRO A 1 85 ? 28.741 -30.665 32.529 1.00 50.48 85 PRO A N 1
ATOM 638 C CA . PRO A 1 85 ? 27.982 -31.533 31.605 1.00 50.97 85 PRO A CA 1
ATOM 639 C C . PRO A 1 85 ? 26.389 -31.601 31.558 1.00 51.98 85 PRO A C 1
ATOM 640 O O . PRO A 1 85 ? 25.702 -30.715 30.958 1.00 53.59 85 PRO A O 1
ATOM 644 N N . GLY A 1 86 ? 25.816 -32.659 32.133 1.00 51.06 86 GLY A N 1
ATOM 645 C CA . GLY A 1 86 ? 24.459 -33.114 31.772 1.00 50.24 86 GLY A CA 1
ATOM 646 C C . GLY A 1 86 ? 23.262 -32.269 32.183 1.00 48.99 86 GLY A C 1
ATOM 647 O O . GLY A 1 86 ? 22.395 -32.753 32.917 1.00 51.88 86 GLY A O 1
ATOM 648 N N . GLY A 1 87 ? 23.148 -31.036 31.706 1.00 46.12 87 GLY A N 1
ATOM 649 C CA . GLY A 1 87 ? 21.875 -30.327 31.888 1.00 43.80 87 GLY A CA 1
ATOM 650 C C . GLY A 1 87 ? 21.814 -29.384 33.085 1.00 41.77 87 GLY A C 1
ATOM 651 O O . GLY A 1 87 ? 22.823 -29.057 33.707 1.00 39.87 87 GLY A O 1
ATOM 652 N N . ALA A 1 88 ? 20.596 -28.963 33.394 1.00 40.26 88 ALA A N 1
ATOM 653 C CA . ALA A 1 88 ? 20.355 -27.812 34.253 1.00 39.39 88 ALA A CA 1
ATOM 654 C C . ALA A 1 88 ? 20.853 -27.971 35.692 1.00 38.98 88 ALA A C 1
ATOM 655 O O . ALA A 1 88 ? 21.404 -27.014 36.204 1.00 39.43 88 ALA A O 1
ATOM 657 N N . ARG A 1 89 ? 20.618 -29.120 36.343 1.00 38.06 89 ARG A N 1
ATOM 658 C CA . ARG A 1 89 ? 21.036 -29.315 37.748 1.00 38.22 89 ARG A CA 1
ATOM 659 C C . ARG A 1 89 ? 22.543 -29.523 37.952 1.00 37.64 89 ARG A C 1
ATOM 660 O O . ARG A 1 89 ? 23.109 -28.952 38.885 1.00 37.93 89 ARG A O 1
ATOM 668 N N . PRO A 1 90 ? 23.196 -30.363 37.115 1.00 37.10 90 PRO A N 1
ATOM 669 C CA . PRO A 1 90 ? 24.669 -30.344 37.130 1.00 36.68 90 PRO A CA 1
ATOM 670 C C . PRO A 1 90 ? 25.270 -28.934 36.924 1.00 37.25 90 PRO A C 1
ATOM 671 O O . PRO A 1 90 ? 26.299 -28.608 37.519 1.00 36.84 90 PRO A O 1
ATOM 675 N N . ARG A 1 91 ? 24.628 -28.104 36.102 1.00 37.24 91 ARG A N 1
ATOM 676 C CA . ARG A 1 91 ? 25.120 -26.774 35.899 1.00 37.39 91 ARG A CA 1
ATOM 677 C C . ARG A 1 91 ? 24.910 -25.916 37.111 1.00 37.94 91 ARG A C 1
ATOM 678 O O . ARG A 1 91 ? 25.804 -25.168 37.455 1.00 38.79 91 ARG A O 1
ATOM 686 N N . LEU A 1 92 ? 23.731 -26.000 37.746 1.00 38.02 92 LEU A N 1
ATOM 687 C CA . LEU A 1 92 ? 23.481 -25.228 38.982 1.00 37.51 92 LEU A CA 1
ATOM 688 C C . LEU A 1 92 ? 24.465 -25.639 40.082 1.00 36.84 92 LEU A C 1
ATOM 689 O O . LEU A 1 92 ? 25.052 -24.816 40.741 1.00 38.76 92 LEU A O 1
ATOM 694 N N . SER A 1 93 ? 24.691 -26.931 40.235 1.00 36.80 93 SER A N 1
ATOM 695 C CA . SER A 1 93 ? 25.640 -27.466 41.204 1.00 35.94 93 SER A CA 1
ATOM 696 C C . SER A 1 93 ? 27.046 -26.975 41.008 1.00 35.42 93 SER A C 1
ATOM 697 O O . SER A 1 93 ? 27.737 -26.634 41.990 1.00 35.32 93 SER A O 1
ATOM 700 N N . ALA A 1 94 ? 27.498 -26.979 39.756 1.00 34.97 94 ALA A N 1
ATOM 701 C CA . ALA A 1 94 ? 28.816 -26.450 39.410 1.00 35.01 94 ALA A CA 1
ATOM 702 C C . ALA A 1 94 ? 28.930 -24.994 39.851 1.00 35.53 94 ALA A C 1
ATOM 703 O O . ALA A 1 94 ? 29.953 -24.580 40.441 1.00 36.54 94 ALA A O 1
ATOM 705 N N . PHE A 1 95 ? 27.867 -24.228 39.591 1.00 35.94 95 PHE A N 1
ATOM 706 C CA . PHE A 1 95 ? 27.743 -22.843 40.054 1.00 35.39 95 PHE A CA 1
ATOM 707 C C . PHE A 1 95 ? 27.796 -22.744 41.587 1.00 36.50 95 PHE A C 1
ATOM 708 O O . PHE A 1 95 ? 28.507 -21.893 42.157 1.00 36.45 95 PHE A O 1
ATOM 716 N N . PHE A 1 96 ? 27.014 -23.573 42.264 1.00 35.83 96 PHE A N 1
ATOM 717 C CA . PHE A 1 96 ? 26.983 -23.521 43.726 1.00 36.44 96 PHE A CA 1
ATOM 718 C C . PHE A 1 96 ? 28.359 -23.861 44.326 1.00 37.43 96 PHE A C 1
ATOM 719 O O . PHE A 1 96 ? 28.789 -23.243 45.286 1.00 37.39 96 PHE A O 1
ATOM 727 N N . GLU A 1 97 ? 29.016 -24.875 43.781 1.00 38.63 97 GLU A N 1
ATOM 728 C CA . GLU A 1 97 ? 30.377 -25.252 44.231 1.00 38.55 97 GLU A CA 1
ATOM 729 C C . GLU A 1 97 ? 31.362 -24.132 44.039 1.00 38.49 97 GLU A C 1
ATOM 730 O O . GLU A 1 97 ? 32.093 -23.821 44.946 1.00 40.72 97 GLU A O 1
ATOM 736 N N . ALA A 1 98 ? 31.379 -23.512 42.876 1.00 38.75 98 ALA A N 1
ATOM 737 C CA . ALA A 1 98 ? 32.235 -22.358 42.643 1.00 38.81 98 ALA A CA 1
ATOM 738 C C . ALA A 1 98 ? 31.950 -21.209 43.635 1.00 39.23 98 ALA A C 1
ATOM 739 O O . ALA A 1 98 ? 32.897 -20.583 44.166 1.00 39.75 98 ALA A O 1
ATOM 741 N N . SER A 1 99 ? 30.667 -20.946 43.881 1.00 39.12 99 SER A N 1
ATOM 742 C CA . SER A 1 99 ? 30.211 -19.892 44.789 1.00 39.74 99 SER A CA 1
ATOM 743 C C . SER A 1 99 ? 30.726 -20.072 46.220 1.00 40.94 99 SER A C 1
ATOM 744 O O . SER A 1 99 ? 31.066 -19.126 46.874 1.00 41.61 99 SER A O 1
ATOM 747 N N . PHE A 1 100 ? 30.835 -21.299 46.676 1.00 41.41 100 PHE A N 1
ATOM 748 C CA . PHE A 1 100 ? 31.322 -21.576 47.991 1.00 42.39 100 PHE A CA 1
ATOM 749 C C . PHE A 1 100 ? 32.765 -22.143 47.986 1.00 43.18 100 PHE A C 1
ATOM 750 O O . PHE A 1 100 ? 33.170 -22.730 48.992 1.00 44.29 100 PHE A O 1
ATOM 758 N N . SER A 1 101 ? 33.497 -22.012 46.876 1.00 42.82 101 SER A N 1
ATOM 759 C CA . SER A 1 101 ? 34.967 -22.291 46.814 1.00 44.11 101 SER A CA 1
ATOM 760 C C . SER A 1 101 ? 35.726 -21.182 47.492 1.00 45.39 101 SER A C 1
ATOM 761 O O . SER A 1 101 ? 35.208 -20.057 47.648 1.00 43.38 101 SER A O 1
ATOM 764 N N . ALA A 1 102 ? 36.970 -21.482 47.854 1.00 47.25 102 ALA A N 1
ATOM 765 C CA . ALA A 1 102 ? 37.832 -20.496 48.558 1.00 49.82 102 ALA A CA 1
ATOM 766 C C . ALA A 1 102 ? 38.018 -19.211 47.753 1.00 51.85 102 ALA A C 1
ATOM 767 O O . ALA A 1 102 ? 37.943 -18.093 48.292 1.00 53.03 102 ALA A O 1
ATOM 769 N N . GLU A 1 103 ? 38.242 -19.361 46.452 1.00 54.52 103 GLU A N 1
ATOM 770 C CA . GLU A 1 103 ? 38.296 -18.228 45.536 1.00 56.23 103 GLU A CA 1
ATOM 771 C C . GLU A 1 103 ? 37.176 -17.226 45.848 1.00 56.82 103 GLU A C 1
ATOM 772 O O . GLU A 1 103 ? 37.444 -16.079 46.157 1.00 58.13 103 GLU A O 1
ATOM 778 N N . LEU A 1 104 ? 35.916 -17.653 45.819 1.00 57.03 104 LEU A N 1
ATOM 779 C CA . LEU A 1 104 ? 34.800 -16.689 45.936 1.00 56.31 104 LEU A CA 1
ATOM 780 C C . LEU A 1 104 ? 34.307 -16.420 47.359 1.00 56.50 104 LEU A C 1
ATOM 781 O O . LEU A 1 104 ? 33.765 -15.360 47.635 1.00 53.92 104 LEU A O 1
ATOM 786 N N . LEU A 1 105 ? 34.523 -17.373 48.257 1.00 58.26 105 LEU A N 1
ATOM 787 C CA . LEU A 1 105 ? 34.012 -17.293 49.629 1.00 60.19 105 LEU A CA 1
ATOM 788 C C . LEU A 1 105 ? 34.953 -16.560 50.555 1.00 61.87 105 LEU A C 1
ATOM 789 O O . LEU A 1 105 ? 34.540 -16.086 51.587 1.00 64.48 105 LEU A O 1
ATOM 794 N N . ASP A 1 106 ? 36.213 -16.457 50.206 1.00 63.25 106 ASP A N 1
ATOM 795 C CA . ASP A 1 106 ? 37.158 -15.780 51.060 1.00 64.46 106 ASP A CA 1
ATOM 796 C C . ASP A 1 106 ? 36.804 -14.297 51.225 1.00 64.76 106 ASP A C 1
ATOM 797 O O . ASP A 1 106 ? 36.740 -13.566 50.237 1.00 64.27 106 ASP A O 1
ATOM 802 N N . PRO A 1 107 ? 36.633 -13.840 52.497 1.00 65.04 107 PRO A N 1
ATOM 803 C CA . PRO A 1 107 ? 36.158 -12.478 52.779 1.00 64.08 107 PRO A CA 1
ATOM 804 C C . PRO A 1 107 ? 37.222 -11.382 52.666 1.00 62.17 107 PRO A C 1
ATOM 805 O O . PRO A 1 107 ? 36.967 -10.241 53.027 1.00 60.71 107 PRO A O 1
ATOM 809 N N . GLN A 1 108 ? 38.381 -11.700 52.121 1.00 61.14 108 GLN A N 1
ATOM 810 C CA . GLN A 1 108 ? 39.374 -10.660 51.867 1.00 60.73 108 GLN A CA 1
ATOM 811 C C . GLN A 1 108 ? 38.780 -9.338 51.380 1.00 58.10 108 GLN A C 1
ATOM 812 O O . GLN A 1 108 ? 39.050 -8.305 51.967 1.00 59.51 108 GLN A O 1
ATOM 818 N N . LEU A 1 109 ? 37.939 -9.357 50.358 1.00 55.16 109 LEU A N 1
ATOM 819 C CA . LEU A 1 109 ? 37.445 -8.124 49.764 1.00 53.63 109 LEU A CA 1
ATOM 820 C C . LEU A 1 109 ? 36.129 -7.497 50.350 1.00 53.56 109 LEU A C 1
ATOM 821 O O . LEU A 1 109 ? 35.667 -6.451 49.846 1.00 52.16 109 LEU A O 1
ATOM 826 N N . LEU A 1 110 ? 35.602 -8.085 51.441 1.00 52.54 110 LEU A N 1
ATOM 827 C CA . LEU A 1 110 ? 34.285 -7.809 51.950 1.00 52.37 110 LEU A CA 1
ATOM 828 C C . LEU A 1 110 ? 34.148 -6.339 52.207 1.00 52.15 110 LEU A C 1
ATOM 829 O O . LEU A 1 110 ? 33.145 -5.728 51.850 1.00 50.53 110 LEU A O 1
ATOM 834 N N . ASP A 1 111 ? 35.175 -5.744 52.796 1.00 52.47 111 ASP A N 1
ATOM 835 C CA . ASP A 1 111 ? 35.088 -4.324 53.096 1.00 52.75 111 ASP A CA 1
ATOM 836 C C . ASP A 1 111 ? 34.975 -3.517 51.808 1.00 51.74 111 ASP A C 1
ATOM 837 O O . ASP A 1 111 ? 34.363 -2.459 51.825 1.00 50.88 111 ASP A O 1
ATOM 842 N N . ALA A 1 112 ? 35.522 -4.067 50.720 1.00 51.34 112 ALA A N 1
ATOM 843 C CA . ALA A 1 112 ? 35.540 -3.436 49.357 1.00 51.44 112 ALA A CA 1
ATOM 844 C C . ALA A 1 112 ? 34.144 -3.461 48.783 1.00 49.96 112 ALA A C 1
ATOM 845 O O . ALA A 1 112 ? 33.620 -2.401 48.419 1.00 49.53 112 ALA A O 1
ATOM 847 N N . TRP A 1 113 ? 33.597 -4.676 48.685 1.00 48.20 113 TRP A N 1
ATOM 848 C CA . TRP A 1 113 ? 32.174 -4.921 48.428 1.00 48.17 113 TRP A CA 1
ATOM 849 C C . TRP A 1 113 ? 31.247 -4.029 49.229 1.00 46.58 113 TRP A C 1
ATOM 850 O O . TRP A 1 113 ? 30.387 -3.358 48.684 1.00 45.97 113 TRP A O 1
ATOM 861 N N . LEU A 1 114 ? 31.478 -3.986 50.526 1.00 44.97 114 LEU A N 1
ATOM 862 C CA . LEU A 1 114 ? 30.723 -3.118 51.389 1.00 44.37 114 LEU A CA 1
ATOM 863 C C . LEU A 1 114 ? 30.866 -1.652 51.014 1.00 43.99 114 LEU A C 1
ATOM 864 O O . LEU A 1 114 ? 29.868 -0.913 51.004 1.00 42.27 114 LEU A O 1
ATOM 869 N N . ALA A 1 115 ? 32.106 -1.240 50.729 1.00 43.32 115 ALA A N 1
ATOM 870 C CA . ALA A 1 115 ? 32.403 0.114 50.244 1.00 43.40 115 ALA A CA 1
ATOM 871 C C . ALA A 1 115 ? 31.731 0.360 48.877 1.00 41.76 115 ALA A C 1
ATOM 872 O O . ALA A 1 115 ? 31.148 1.388 48.669 1.00 43.33 115 ALA A O 1
ATOM 874 N N . PHE A 1 116 ? 31.801 -0.592 47.969 1.00 40.81 116 PHE A N 1
ATOM 875 C CA . PHE A 1 116 ? 31.140 -0.468 46.687 1.00 41.22 116 PHE A CA 1
ATOM 876 C C . PHE A 1 116 ? 29.611 -0.261 46.879 1.00 41.10 116 PHE A C 1
ATOM 877 O O . PHE A 1 116 ? 29.056 0.679 46.407 1.00 39.29 116 PHE A O 1
ATOM 885 N N . TRP A 1 117 ? 28.978 -1.165 47.612 1.00 42.72 117 TRP A N 1
ATOM 886 C CA . TRP A 1 117 ? 27.568 -1.114 47.857 1.00 43.35 117 TRP A CA 1
ATOM 887 C C . TRP A 1 117 ? 27.124 0.198 48.490 1.00 43.67 117 TRP A C 1
ATOM 888 O O . TRP A 1 117 ? 26.127 0.732 48.110 1.00 41.39 117 TRP A O 1
ATOM 899 N N . GLY A 1 118 ? 27.892 0.724 49.438 1.00 45.44 118 GLY A N 1
ATOM 900 C CA . GLY A 1 118 ? 27.630 2.050 49.961 1.00 45.75 118 GLY A CA 1
ATOM 901 C C . GLY A 1 118 ? 27.627 3.191 48.952 1.00 46.39 118 GLY A C 1
ATOM 902 O O . GLY A 1 118 ? 26.869 4.161 49.079 1.00 47.42 118 GLY A O 1
ATOM 903 N N . ALA A 1 119 ? 28.496 3.104 47.960 1.00 47.17 119 ALA A N 1
ATOM 904 C CA . ALA A 1 119 ? 28.631 4.152 46.953 1.00 47.44 119 ALA A CA 1
ATOM 905 C C . ALA A 1 119 ? 27.581 4.027 45.849 1.00 48.19 119 ALA A C 1
ATOM 906 O O . ALA A 1 119 ? 27.386 4.953 45.064 1.00 47.49 119 ALA A O 1
ATOM 908 N N . VAL A 1 120 ? 26.950 2.859 45.730 1.00 48.39 120 VAL A N 1
ATOM 909 C CA . VAL A 1 120 ? 25.954 2.665 44.683 1.00 48.81 120 VAL A CA 1
ATOM 910 C C . VAL A 1 120 ? 24.863 3.737 44.684 1.00 49.97 120 VAL A C 1
ATOM 911 O O . VAL A 1 120 ? 24.425 4.169 43.615 1.00 49.21 120 VAL A O 1
ATOM 915 N N . GLY A 1 121 ? 24.445 4.168 45.872 1.00 52.08 121 GLY A N 1
ATOM 916 C CA . GLY A 1 121 ? 23.271 5.030 46.002 1.00 53.96 121 GLY A CA 1
ATOM 917 C C . GLY A 1 121 ? 23.526 6.494 45.687 1.00 55.65 121 GLY A C 1
ATOM 918 O O . GLY A 1 121 ? 22.584 7.291 45.609 1.00 56.40 121 GLY A O 1
ATOM 919 N N . SER A 1 122 ? 24.803 6.837 45.523 1.00 57.04 122 SER A N 1
ATOM 920 C CA . SER A 1 122 ? 25.256 8.215 45.353 1.00 57.85 122 SER A CA 1
ATOM 921 C C . SER A 1 122 ? 25.886 8.403 43.993 1.00 57.60 122 SER A C 1
ATOM 922 O O . SER A 1 122 ? 25.552 9.344 43.317 1.00 58.59 122 SER A O 1
ATOM 925 N N . ILE A 1 123 ? 26.794 7.511 43.600 1.00 57.10 123 ILE A N 1
ATOM 926 C CA . ILE A 1 123 ? 27.641 7.706 42.433 1.00 57.29 123 ILE A CA 1
ATOM 927 C C . ILE A 1 123 ? 27.117 6.868 41.286 1.00 57.90 123 ILE A C 1
ATOM 928 O O . ILE A 1 123 ? 27.050 5.627 41.378 1.00 58.26 123 ILE A O 1
ATOM 933 N N . GLU A 1 124 ? 26.733 7.557 40.217 1.00 58.32 124 GLU A N 1
ATOM 934 C CA . GLU A 1 124 ? 26.193 6.941 38.990 1.00 58.98 124 GLU A CA 1
ATOM 935 C C . GLU A 1 124 ? 27.166 5.970 38.339 1.00 57.61 124 GLU A C 1
ATOM 936 O O . GLU A 1 124 ? 26.755 4.950 37.779 1.00 57.32 124 GLU A O 1
ATOM 942 N N . ALA A 1 125 ? 28.439 6.342 38.350 1.00 56.56 125 ALA A N 1
ATOM 943 C CA . ALA A 1 125 ? 29.510 5.477 37.852 1.00 56.15 125 ALA A CA 1
ATOM 944 C C . ALA A 1 125 ? 29.477 4.101 38.539 1.00 54.84 125 ALA A C 1
ATOM 945 O O . ALA A 1 125 ? 29.670 3.083 37.878 1.00 55.85 125 ALA A O 1
ATOM 947 N N . ILE A 1 126 ? 29.188 4.087 39.838 1.00 52.52 126 ILE A N 1
ATOM 948 C CA . ILE A 1 126 ? 29.208 2.877 40.646 1.00 52.12 126 ILE A CA 1
ATOM 949 C C . ILE A 1 126 ? 27.837 2.182 40.600 1.00 52.11 126 ILE A C 1
ATOM 950 O O . ILE A 1 126 ? 27.751 0.951 40.638 1.00 50.91 126 ILE A O 1
ATOM 955 N N . GLY A 1 127 ? 26.781 2.995 40.593 1.00 52.43 127 GLY A N 1
ATOM 956 C CA . GLY A 1 127 ? 25.421 2.505 40.568 1.00 53.10 127 GLY A CA 1
ATOM 957 C C . GLY A 1 127 ? 25.202 1.680 39.315 1.00 54.14 127 GLY A C 1
ATOM 958 O O . GLY A 1 127 ? 24.490 0.653 39.353 1.00 52.94 127 GLY A O 1
ATOM 959 N N . ARG A 1 128 ? 25.828 2.144 38.223 1.00 54.59 128 ARG A N 1
ATOM 960 C CA . ARG A 1 128 ? 25.746 1.517 36.915 1.00 55.58 128 ARG A CA 1
ATOM 961 C C . ARG A 1 128 ? 26.492 0.196 36.875 1.00 55.75 128 ARG A C 1
ATOM 962 O O . ARG A 1 128 ? 25.959 -0.771 36.308 1.00 56.42 128 ARG A O 1
ATOM 970 N N . VAL A 1 129 ? 27.698 0.139 37.482 1.00 55.10 129 VAL A N 1
ATOM 971 C CA . VAL A 1 129 ? 28.463 -1.117 37.603 1.00 54.14 129 VAL A CA 1
ATOM 972 C C . VAL A 1 129 ? 27.649 -2.155 38.384 1.00 53.37 129 VAL A C 1
ATOM 973 O O . VAL A 1 129 ? 27.626 -3.326 38.030 1.00 53.20 129 VAL A O 1
ATOM 977 N N . HIS A 1 130 ? 26.972 -1.722 39.430 1.00 52.37 130 HIS A N 1
ATOM 978 C CA . HIS A 1 130 ? 26.126 -2.633 40.177 1.00 52.98 130 HIS A CA 1
ATOM 979 C C . HIS A 1 130 ? 24.979 -3.207 39.306 1.00 52.91 130 HIS A C 1
ATOM 980 O O . HIS A 1 130 ? 24.814 -4.419 39.205 1.00 52.60 130 HIS A O 1
ATOM 987 N N . ASP A 1 131 ? 24.214 -2.326 38.680 1.00 53.46 131 ASP A N 1
ATOM 988 C CA . ASP A 1 131 ? 23.081 -2.726 37.841 1.00 54.11 131 ASP A CA 1
ATOM 989 C C . ASP A 1 131 ? 23.544 -3.658 36.726 1.00 54.09 131 ASP A C 1
ATOM 990 O O . ASP A 1 131 ? 22.903 -4.689 36.462 1.00 53.86 131 ASP A O 1
ATOM 995 N N . HIS A 1 132 ? 24.652 -3.289 36.074 1.00 54.09 132 HIS A N 1
ATOM 996 C CA . HIS A 1 132 ? 25.198 -4.124 35.007 1.00 54.32 132 HIS A CA 1
ATOM 997 C C . HIS A 1 132 ? 25.636 -5.525 35.476 1.00 53.51 132 HIS A C 1
ATOM 998 O O . HIS A 1 132 ? 25.242 -6.546 34.907 1.00 53.32 132 HIS A O 1
ATOM 1005 N N . SER A 1 133 ? 26.450 -5.546 36.515 1.00 52.27 133 SER A N 1
ATOM 1006 C CA . SER A 1 133 ? 27.001 -6.775 37.048 1.00 51.94 133 SER A CA 1
ATOM 1007 C C . SER A 1 133 ? 25.928 -7.657 37.699 1.00 52.03 133 SER A C 1
ATOM 1008 O O . SER A 1 133 ? 25.927 -8.869 37.529 1.00 50.70 133 SER A O 1
ATOM 1011 N N . TYR A 1 134 ? 25.038 -7.044 38.469 1.00 53.25 134 TYR A N 1
ATOM 1012 C CA . TYR A 1 134 ? 23.944 -7.808 39.082 1.00 54.27 134 TYR A CA 1
ATOM 1013 C C . TYR A 1 134 ? 22.965 -8.349 38.008 1.00 53.58 134 TYR A C 1
ATOM 1014 O O . TYR A 1 134 ? 22.504 -9.466 38.115 1.00 54.24 134 TYR A O 1
ATOM 1023 N N . GLY A 1 135 ? 22.731 -7.606 36.936 1.00 53.21 135 GLY A N 1
ATOM 1024 C CA . GLY A 1 135 ? 21.985 -8.138 35.808 1.00 52.32 135 GLY A CA 1
ATOM 1025 C C . GLY A 1 135 ? 22.655 -9.245 34.999 1.00 52.04 135 GLY A C 1
ATOM 1026 O O . GLY A 1 135 ? 21.968 -10.147 34.489 1.00 52.67 135 GLY A O 1
ATOM 1027 N N . GLU A 1 136 ? 23.979 -9.162 34.842 1.00 51.06 136 GLU A N 1
ATOM 1028 C CA . GLU A 1 136 ? 24.792 -10.163 34.146 1.00 50.27 136 GLU A CA 1
ATOM 1029 C C . GLU A 1 136 ? 24.704 -11.460 34.967 1.00 48.14 136 GLU A C 1
ATOM 1030 O O . GLU A 1 136 ? 24.579 -12.555 34.445 1.00 47.36 136 GLU A O 1
ATOM 1036 N N . TYR A 1 137 ? 24.812 -11.297 36.274 1.00 47.23 137 TYR A N 1
ATOM 1037 C CA . TYR A 1 137 ? 24.801 -12.385 37.231 1.00 46.72 137 TYR A CA 1
ATOM 1038 C C . TYR A 1 137 ? 23.444 -13.118 37.264 1.00 46.37 137 TYR A C 1
ATOM 1039 O O . TYR A 1 137 ? 23.383 -14.342 37.293 1.00 45.49 137 TYR A O 1
ATOM 1048 N N . ARG A 1 138 ? 22.357 -12.360 37.287 1.00 46.04 138 ARG A N 1
ATOM 1049 C CA . ARG A 1 138 ? 21.033 -12.962 37.217 1.00 46.65 138 ARG A CA 1
ATOM 1050 C C . ARG A 1 138 ? 20.734 -13.563 35.833 1.00 45.88 138 ARG A C 1
ATOM 1051 O O . ARG A 1 138 ? 20.094 -14.628 35.749 1.00 46.33 138 ARG A O 1
ATOM 1059 N N . ALA A 1 139 ? 21.149 -12.893 34.752 1.00 44.71 139 ALA A N 1
ATOM 1060 C CA . ALA A 1 139 ? 20.987 -13.456 33.394 1.00 43.63 139 ALA A CA 1
ATOM 1061 C C . ALA A 1 139 ? 21.576 -14.873 33.265 1.00 42.85 139 ALA A C 1
ATOM 1062 O O . ALA A 1 139 ? 21.000 -15.737 32.626 1.00 42.78 139 ALA A O 1
ATOM 1064 N N . LEU A 1 140 ? 22.696 -15.121 33.925 1.00 42.81 140 LEU A N 1
ATOM 1065 C CA . LEU A 1 140 ? 23.313 -16.451 33.963 1.00 42.93 140 LEU A CA 1
ATOM 1066 C C . LEU A 1 140 ? 22.467 -17.497 34.687 1.00 42.83 140 LEU A C 1
ATOM 1067 O O . LEU A 1 140 ? 22.309 -18.631 34.235 1.00 43.76 140 LEU A O 1
ATOM 1072 N N . LEU A 1 141 ? 21.919 -17.109 35.818 1.00 42.23 141 LEU A N 1
ATOM 1073 C CA . LEU A 1 141 ? 20.979 -17.942 36.530 1.00 42.06 141 LEU A CA 1
ATOM 1074 C C . LEU A 1 141 ? 19.647 -18.113 35.801 1.00 41.96 141 LEU A C 1
ATOM 1075 O O . LEU A 1 141 ? 19.105 -19.220 35.759 1.00 43.04 141 LEU A O 1
ATOM 1080 N N . VAL A 1 142 ? 19.109 -17.032 35.233 1.00 41.71 142 VAL A N 1
ATOM 1081 C CA . VAL A 1 142 ? 17.922 -17.093 34.354 1.00 40.97 142 VAL A CA 1
ATOM 1082 C C . VAL A 1 142 ? 18.037 -18.107 33.222 1.00 41.23 142 VAL A C 1
ATOM 1083 O O . VAL A 1 142 ? 17.076 -18.842 32.934 1.00 41.56 142 VAL A O 1
ATOM 1087 N N . GLY A 1 143 ? 19.197 -18.151 32.569 1.00 40.76 143 GLY A N 1
ATOM 1088 C CA . GLY A 1 143 ? 19.421 -19.151 31.532 1.00 39.89 143 GLY A CA 1
ATOM 1089 C C . GLY A 1 143 ? 19.265 -20.592 32.012 1.00 39.32 143 GLY A C 1
ATOM 1090 O O . GLY A 1 143 ? 18.570 -21.377 31.383 1.00 38.50 143 GLY A O 1
ATOM 1091 N N . VAL A 1 144 ? 19.947 -20.944 33.107 1.00 39.85 144 VAL A N 1
ATOM 1092 C CA . VAL A 1 144 ? 19.953 -22.306 33.601 1.00 39.84 144 VAL A CA 1
ATOM 1093 C C . VAL A 1 144 ? 18.595 -22.672 34.248 1.00 40.36 144 VAL A C 1
ATOM 1094 O O . VAL A 1 144 ? 18.179 -23.864 34.278 1.00 40.50 144 VAL A O 1
ATOM 1098 N N . LEU A 1 145 ? 17.884 -21.657 34.737 1.00 40.47 145 LEU A N 1
ATOM 1099 C CA . LEU A 1 145 ? 16.549 -21.882 35.327 1.00 40.43 145 LEU A CA 1
ATOM 1100 C C . LEU A 1 145 ? 15.492 -22.109 34.270 1.00 39.84 145 LEU A C 1
ATOM 1101 O O . LEU A 1 145 ? 14.552 -22.859 34.476 1.00 38.65 145 LEU A O 1
ATOM 1106 N N . ARG A 1 146 ? 15.643 -21.448 33.143 1.00 40.88 146 ARG A N 1
ATOM 1107 C CA . ARG A 1 146 ? 14.785 -21.704 31.976 1.00 41.73 146 ARG A CA 1
ATOM 1108 C C . ARG A 1 146 ? 15.000 -23.109 31.392 1.00 40.34 146 ARG A C 1
ATOM 1109 O O . ARG A 1 146 ? 14.049 -23.794 31.026 1.00 39.48 146 ARG A O 1
ATOM 1117 N N . GLN A 1 147 ? 16.265 -23.490 31.284 1.00 39.78 147 GLN A N 1
ATOM 1118 C CA . GLN A 1 147 ? 16.664 -24.857 31.005 1.00 39.56 147 GLN A CA 1
ATOM 1119 C C . GLN A 1 147 ? 16.002 -25.831 31.974 1.00 39.09 147 GLN A C 1
ATOM 1120 O O . GLN A 1 147 ? 15.363 -26.754 31.562 1.00 40.13 147 GLN A O 1
ATOM 1126 N N . LEU A 1 148 ? 16.105 -25.590 33.272 1.00 40.07 148 LEU A N 1
ATOM 1127 C CA . LEU A 1 148 ? 15.434 -26.412 34.296 1.00 40.47 148 LEU A CA 1
ATOM 1128 C C . LEU A 1 148 ? 13.902 -26.469 34.160 1.00 41.14 148 LEU A C 1
ATOM 1129 O O . LEU A 1 148 ? 13.308 -27.530 34.311 1.00 40.91 148 LEU A O 1
ATOM 1134 N N . ALA A 1 149 ? 13.270 -25.322 33.925 1.00 42.36 149 ALA A N 1
ATOM 1135 C CA . ALA A 1 149 ? 11.829 -25.268 33.602 1.00 42.93 149 ALA A CA 1
ATOM 1136 C C . ALA A 1 149 ? 11.470 -26.104 32.390 1.00 44.49 149 ALA A C 1
ATOM 1137 O O . ALA A 1 149 ? 10.425 -26.760 32.348 1.00 44.33 149 ALA A O 1
ATOM 1139 N N . GLU A 1 150 ? 12.315 -26.083 31.369 1.00 45.46 150 GLU A N 1
ATOM 1140 C CA . GLU A 1 150 ? 12.031 -26.888 30.180 1.00 46.28 150 GLU A CA 1
ATOM 1141 C C . GLU A 1 150 ? 12.072 -28.389 30.490 1.00 46.13 150 GLU A C 1
ATOM 1142 O O . GLU A 1 150 ? 11.154 -29.148 30.112 1.00 46.51 150 GLU A O 1
ATOM 1148 N N . GLU A 1 151 ? 13.130 -28.816 31.174 1.00 45.93 151 GLU A N 1
ATOM 1149 C CA . GLU A 1 151 ? 13.222 -30.185 31.674 1.00 46.35 151 GLU A CA 1
ATOM 1150 C C . GLU A 1 151 ? 11.948 -30.611 32.445 1.00 46.67 151 GLU A C 1
ATOM 1151 O O . GLU A 1 151 ? 11.546 -31.773 32.380 1.00 44.92 151 GLU A O 1
ATOM 1157 N N . GLY A 1 152 ? 11.328 -29.637 33.131 1.00 47.26 152 GLY A N 1
ATOM 1158 C CA . GLY A 1 152 ? 10.198 -29.824 34.064 1.00 47.17 152 GLY A CA 1
ATOM 1159 C C . GLY A 1 152 ? 8.820 -30.305 33.628 1.00 47.27 152 GLY A C 1
ATOM 1160 O O . GLY A 1 152 ? 8.096 -30.861 34.443 1.00 47.47 152 GLY A O 1
ATOM 1161 N N . GLY A 1 153 ? 8.324 -29.982 32.452 1.00 47.85 153 GLY A N 1
ATOM 1162 C CA . GLY A 1 153 ? 8.407 -28.701 31.839 1.00 48.51 153 GLY A CA 1
ATOM 1163 C C . GLY A 1 153 ? 7.318 -27.832 32.469 1.00 48.83 153 GLY A C 1
ATOM 1164 O O . GLY A 1 153 ? 6.126 -28.070 32.311 1.00 48.68 153 GLY A O 1
ATOM 1165 N N . TRP A 1 154 ? 7.761 -26.819 33.196 1.00 49.08 154 TRP A N 1
ATOM 1166 C CA . TRP A 1 154 ? 6.892 -25.929 33.916 1.00 48.77 154 TRP A CA 1
ATOM 1167 C C . TRP A 1 154 ? 6.258 -24.931 32.960 1.00 49.57 154 TRP A C 1
ATOM 1168 O O . TRP A 1 154 ? 6.947 -24.260 32.178 1.00 49.76 154 TRP A O 1
ATOM 1179 N N . ALA A 1 155 ? 4.933 -24.836 33.064 1.00 50.41 155 ALA A N 1
ATOM 1180 C CA . ALA A 1 155 ? 4.087 -24.210 32.044 1.00 50.81 155 ALA A CA 1
ATOM 1181 C C . ALA A 1 155 ? 4.438 -22.724 31.744 1.00 51.11 155 ALA A C 1
ATOM 1182 O O . ALA A 1 155 ? 4.710 -22.371 30.556 1.00 52.50 155 ALA A O 1
ATOM 1184 N N . ASP A 1 156 ? 4.416 -21.858 32.762 1.00 49.70 156 ASP A N 1
ATOM 1185 C CA . ASP A 1 156 ? 4.802 -20.444 32.546 1.00 49.45 156 ASP A CA 1
ATOM 1186 C C . ASP A 1 156 ? 5.527 -19.999 33.765 1.00 47.75 156 ASP A C 1
ATOM 1187 O O . ASP A 1 156 ? 4.981 -19.370 34.662 1.00 48.74 156 ASP A O 1
ATOM 1192 N N . PHE A 1 157 ? 6.775 -20.400 33.805 1.00 45.80 157 PHE A N 1
ATOM 1193 C CA . PHE A 1 157 ? 7.641 -20.153 34.930 1.00 43.78 157 PHE A CA 1
ATOM 1194 C C . PHE A 1 157 ? 8.222 -18.739 34.766 1.00 42.76 157 PHE A C 1
ATOM 1195 O O . PHE A 1 157 ? 8.744 -18.410 33.711 1.00 40.58 157 PHE A O 1
ATOM 1203 N N . ASP A 1 158 ? 8.078 -17.913 35.799 1.00 42.02 158 ASP A N 1
ATOM 1204 C CA . ASP A 1 158 ? 8.815 -16.652 35.883 1.00 41.61 158 ASP A CA 1
ATOM 1205 C C . ASP A 1 158 ? 10.266 -16.919 36.344 1.00 39.90 158 ASP A C 1
ATOM 1206 O O . ASP A 1 158 ? 10.591 -16.856 37.516 1.00 38.83 158 ASP A O 1
ATOM 1211 N N . ALA A 1 159 ? 11.118 -17.230 35.370 1.00 38.80 159 ALA A N 1
ATOM 1212 C CA . ALA A 1 159 ? 12.537 -17.443 35.583 1.00 39.36 159 ALA A CA 1
ATOM 1213 C C . ALA A 1 159 ? 13.233 -16.201 36.117 1.00 39.20 159 ALA A C 1
ATOM 1214 O O . ALA A 1 159 ? 14.225 -16.331 36.793 1.00 39.29 159 ALA A O 1
ATOM 1216 N N . GLU A 1 160 ? 12.709 -15.006 35.828 1.00 39.55 160 GLU A N 1
ATOM 1217 C CA . GLU A 1 160 ? 13.365 -13.776 36.253 1.00 40.50 160 GLU A CA 1
ATOM 1218 C C . GLU A 1 160 ? 13.210 -13.584 37.769 1.00 40.11 160 GLU A C 1
ATOM 1219 O O . GLU A 1 160 ? 14.136 -13.208 38.459 1.00 39.67 160 GLU A O 1
ATOM 1225 N N . LEU A 1 161 ? 12.027 -13.888 38.276 1.00 40.66 161 LEU A N 1
ATOM 1226 C CA . LEU A 1 161 ? 11.755 -13.726 39.694 1.00 40.07 161 LEU A CA 1
ATOM 1227 C C . LEU A 1 161 ? 12.411 -14.875 40.519 1.00 40.26 161 LEU A C 1
ATOM 1228 O O . LEU A 1 161 ? 12.896 -14.662 41.653 1.00 39.88 161 LEU A O 1
ATOM 1233 N N . ALA A 1 162 ? 12.441 -16.070 39.931 1.00 39.94 162 ALA A N 1
ATOM 1234 C CA . ALA A 1 162 ? 13.110 -17.200 40.548 1.00 39.24 162 ALA A CA 1
ATOM 1235 C C . ALA A 1 162 ? 14.585 -16.915 40.640 1.00 39.18 162 ALA A C 1
ATOM 1236 O O . ALA A 1 162 ? 15.184 -17.303 41.620 1.00 38.94 162 ALA A O 1
ATOM 1238 N N . ALA A 1 163 ? 15.155 -16.225 39.640 1.00 38.61 163 ALA A N 1
ATOM 1239 C CA . ALA A 1 163 ? 16.576 -15.830 39.663 1.00 38.22 163 ALA A CA 1
ATOM 1240 C C . ALA A 1 163 ? 16.924 -14.799 40.735 1.00 38.02 163 ALA A C 1
ATOM 1241 O O . ALA A 1 163 ? 18.034 -14.824 41.256 1.00 38.60 163 ALA A O 1
ATOM 1243 N N . ILE A 1 164 ? 16.013 -13.863 40.990 1.00 36.84 164 ILE A N 1
ATOM 1244 C CA . ILE A 1 164 ? 16.115 -12.883 42.057 1.00 36.88 164 ILE A CA 1
ATOM 1245 C C . ILE A 1 164 ? 16.112 -13.629 43.423 1.00 37.50 164 ILE A C 1
ATOM 1246 O O . ILE A 1 164 ? 16.852 -13.273 44.323 1.00 37.17 164 ILE A O 1
ATOM 1251 N N . SER A 1 165 ? 15.272 -14.664 43.549 1.00 37.98 165 SER A N 1
ATOM 1252 C CA . SER A 1 165 ? 15.242 -15.499 44.756 1.00 38.09 165 SER A CA 1
ATOM 1253 C C . SER A 1 165 ? 16.566 -16.210 45.039 1.00 37.68 165 SER A C 1
ATOM 1254 O O . SER A 1 165 ? 17.130 -16.063 46.120 1.00 36.28 165 SER A O 1
ATOM 1257 N N . LEU A 1 166 ? 17.053 -16.973 44.054 1.00 38.07 166 LEU A N 1
ATOM 1258 C CA . LEU A 1 166 ? 18.304 -17.725 44.194 1.00 37.46 166 LEU A CA 1
ATOM 1259 C C . LEU A 1 166 ? 19.533 -16.826 44.341 1.00 38.16 166 LEU A C 1
ATOM 1260 O O . LEU A 1 166 ? 20.413 -17.134 45.127 1.00 38.14 166 LEU A O 1
ATOM 1265 N N . SER A 1 167 ? 19.612 -15.742 43.561 1.00 38.27 167 SER A N 1
ATOM 1266 C CA . SER A 1 167 ? 20.663 -14.739 43.782 1.00 38.51 167 S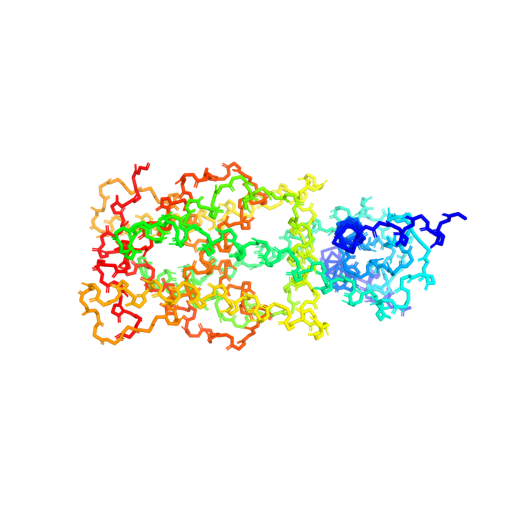ER A CA 1
ATOM 1267 C C . SER A 1 167 ? 20.646 -14.141 45.191 1.00 38.12 167 SER A C 1
ATOM 1268 O O . SER A 1 167 ? 21.705 -13.924 45.764 1.00 37.53 167 SER A O 1
ATOM 1271 N N . ALA A 1 168 ? 19.451 -13.809 45.697 1.00 37.58 168 ALA A N 1
ATOM 1272 C CA . ALA A 1 168 ? 19.294 -13.257 47.065 1.00 38.05 168 ALA A CA 1
ATOM 1273 C C . ALA A 1 168 ? 19.773 -14.253 48.127 1.00 37.26 168 ALA A C 1
ATOM 1274 O O . ALA A 1 168 ? 20.493 -13.897 49.076 1.00 38.69 168 ALA A O 1
ATOM 1276 N N . LEU A 1 169 ? 19.444 -15.512 47.930 1.00 37.76 169 LEU A N 1
ATOM 1277 C CA . LEU A 1 169 ? 19.899 -16.551 48.840 1.00 38.21 169 LEU A CA 1
ATOM 1278 C C . LEU A 1 169 ? 21.445 -16.669 48.868 1.00 38.16 169 LEU A C 1
ATOM 1279 O O . LEU A 1 169 ? 22.028 -16.696 49.933 1.00 38.71 169 LEU A O 1
ATOM 1284 N N . LEU A 1 170 ? 22.051 -16.830 47.708 1.00 38.67 170 LEU A N 1
ATOM 1285 C CA . LEU A 1 170 ? 23.500 -16.858 47.534 1.00 39.63 170 LEU A CA 1
ATOM 1286 C C . LEU A 1 170 ? 24.184 -15.612 48.108 1.00 39.04 170 LEU A C 1
ATOM 1287 O O . LEU A 1 170 ? 25.178 -15.729 48.776 1.00 37.83 170 LEU A O 1
ATOM 1292 N N . ASP A 1 171 ? 23.641 -14.440 47.825 1.00 40.54 171 ASP A N 1
ATOM 1293 C CA . ASP A 1 171 ? 24.163 -13.190 48.404 1.00 42.61 171 ASP A CA 1
ATOM 1294 C C . ASP A 1 171 ? 24.176 -13.220 49.916 1.00 41.92 171 ASP A C 1
ATOM 1295 O O . ASP A 1 171 ? 25.191 -12.883 50.536 1.00 40.79 171 ASP A O 1
ATOM 1300 N N . GLY A 1 172 ? 23.025 -13.607 50.471 1.00 41.02 172 GLY A N 1
ATOM 1301 C CA . GLY A 1 172 ? 22.799 -13.648 51.933 1.00 40.07 172 GLY A CA 1
ATOM 1302 C C . GLY A 1 172 ? 23.750 -14.630 52.570 1.00 38.99 172 GLY A C 1
ATOM 1303 O O . GLY A 1 172 ? 24.311 -14.359 53.638 1.00 37.90 172 GLY A O 1
ATOM 1304 N N . LEU A 1 173 ? 23.922 -15.782 51.923 1.00 37.74 173 LEU A N 1
ATOM 1305 C CA . LEU A 1 173 ? 24.833 -16.800 52.417 1.00 36.81 173 LEU A CA 1
ATOM 1306 C C . LEU A 1 173 ? 26.288 -16.341 52.305 1.00 36.80 173 LEU A C 1
ATOM 1307 O O . LEU A 1 173 ? 27.057 -16.563 53.194 1.00 35.20 173 LEU A O 1
ATOM 1312 N N . TRP A 1 174 ? 26.630 -15.675 51.209 1.00 38.49 174 TRP A N 1
ATOM 1313 C CA . TRP A 1 174 ? 27.968 -15.172 51.014 1.00 40.87 174 TRP A CA 1
ATOM 1314 C C . TRP A 1 174 ? 28.268 -14.129 52.119 1.00 39.51 174 TRP A C 1
ATOM 1315 O O . TRP A 1 174 ? 29.313 -14.171 52.755 1.00 37.97 174 TRP A O 1
ATOM 1326 N N . LEU A 1 175 ? 27.318 -13.256 52.395 1.00 37.51 175 LEU A N 1
ATOM 1327 C CA . LEU A 1 175 ? 27.543 -12.216 53.371 1.00 38.90 175 LEU A CA 1
ATOM 1328 C C . LEU A 1 175 ? 27.700 -12.759 54.800 1.00 39.98 175 LEU A C 1
ATOM 1329 O O . LEU A 1 175 ? 28.619 -12.379 55.527 1.00 38.64 175 LEU A O 1
ATOM 1334 N N . GLU A 1 176 ? 26.794 -13.658 55.200 1.00 41.18 176 GLU A N 1
ATOM 1335 C CA . GLU A 1 176 ? 26.856 -14.147 56.540 1.00 43.08 176 GLU A CA 1
ATOM 1336 C C . GLU A 1 176 ? 28.095 -14.962 56.766 1.00 42.99 176 GLU A C 1
ATOM 1337 O O . GLU A 1 176 ? 28.629 -15.016 57.867 1.00 42.91 176 GLU A O 1
ATOM 1343 N N . SER A 1 177 ? 28.532 -15.613 55.711 1.00 41.67 177 SER A N 1
ATOM 1344 C CA . SER A 1 177 ? 29.673 -16.369 55.795 1.00 43.04 177 SER A CA 1
ATOM 1345 C C . SER A 1 177 ? 30.885 -15.500 56.050 1.00 43.33 177 SER A C 1
ATOM 1346 O O . SER A 1 177 ? 31.811 -15.911 56.744 1.00 43.96 177 SER A O 1
ATOM 1349 N N . GLY A 1 178 ? 30.939 -14.357 55.394 1.00 42.34 178 GLY A N 1
ATOM 1350 C CA . GLY A 1 178 ? 32.049 -13.469 55.602 1.00 41.82 178 GLY A CA 1
ATOM 1351 C C . GLY A 1 178 ? 32.002 -12.863 56.980 1.00 41.31 178 GLY A C 1
ATOM 1352 O O . GLY A 1 178 ? 33.020 -12.652 57.549 1.00 41.03 178 GLY A O 1
ATOM 1353 N N . LEU A 1 179 ? 30.822 -12.581 57.516 1.00 41.72 179 LEU A N 1
ATOM 1354 C CA . LEU A 1 179 ? 30.730 -11.910 58.842 1.00 41.20 179 LEU A CA 1
ATOM 1355 C C . LEU A 1 179 ? 31.160 -12.840 59.961 1.00 41.31 179 LEU A C 1
ATOM 1356 O O . LEU A 1 179 ? 31.831 -12.425 60.909 1.00 40.33 179 LEU A O 1
ATOM 1361 N N . ASN A 1 180 ? 30.829 -14.113 59.831 1.00 40.84 180 ASN A N 1
ATOM 1362 C CA . ASN A 1 180 ? 31.422 -15.130 60.678 1.00 41.13 180 ASN A CA 1
ATOM 1363 C C . ASN A 1 180 ? 31.424 -16.491 59.941 1.00 40.66 180 ASN A C 1
ATOM 1364 O O . ASN A 1 180 ? 30.389 -17.102 59.760 1.00 39.17 180 ASN A O 1
ATOM 1369 N N . PRO A 1 181 ? 32.601 -16.933 59.490 1.00 41.83 181 PRO A N 1
ATOM 1370 C CA . PRO A 1 181 ? 32.734 -18.154 58.710 1.00 41.47 181 PRO A CA 1
ATOM 1371 C C . PRO A 1 181 ? 32.327 -19.449 59.429 1.00 41.86 181 PRO A C 1
ATOM 1372 O O . PRO A 1 181 ? 32.159 -20.448 58.743 1.00 43.50 181 PRO A O 1
ATOM 1376 N N . ALA A 1 182 ? 32.195 -19.450 60.754 1.00 39.98 182 ALA A N 1
ATOM 1377 C CA . ALA A 1 182 ? 31.872 -20.648 61.524 1.00 40.14 182 ALA A CA 1
ATOM 1378 C C . ALA A 1 182 ? 30.359 -20.946 61.640 1.00 40.37 182 ALA A C 1
ATOM 1379 O O . ALA A 1 182 ? 29.940 -21.974 62.141 1.00 40.15 182 ALA A O 1
ATOM 1381 N N . THR A 1 183 ? 29.532 -20.033 61.172 1.00 41.39 183 THR A N 1
ATOM 1382 C CA . THR A 1 183 ? 28.071 -20.195 61.240 1.00 42.03 183 THR A CA 1
ATOM 1383 C C . THR A 1 183 ? 27.566 -21.426 60.408 1.00 42.13 183 THR A C 1
ATOM 1384 O O . THR A 1 183 ? 26.669 -22.193 60.826 1.00 41.79 183 THR A O 1
ATOM 1388 N N . PHE A 1 184 ? 28.124 -21.563 59.196 1.00 41.65 184 PHE A N 1
ATOM 1389 C CA . PHE A 1 184 ? 27.952 -22.753 58.375 1.00 41.02 184 PHE A CA 1
ATOM 1390 C C . PHE A 1 184 ? 29.192 -22.947 57.485 1.00 40.77 184 PHE A C 1
ATOM 1391 O O . PHE A 1 184 ? 29.965 -21.994 57.202 1.00 39.65 184 PHE A O 1
ATOM 1399 N N . THR A 1 185 ? 29.370 -24.205 57.083 1.00 40.52 185 THR A N 1
ATOM 1400 C CA . THR A 1 185 ? 30.489 -24.597 56.255 1.00 40.56 185 THR A CA 1
ATOM 1401 C C . THR A 1 185 ? 30.115 -24.352 54.805 1.00 40.62 185 THR A C 1
ATOM 1402 O O . THR A 1 185 ? 28.948 -24.233 54.479 1.00 41.04 185 THR A O 1
ATOM 1406 N N . PRO A 1 186 ? 31.116 -24.224 53.942 1.00 40.96 186 PRO A N 1
ATOM 1407 C CA . PRO A 1 186 ? 30.882 -24.093 52.506 1.00 40.96 186 PRO A CA 1
ATOM 1408 C C . PRO A 1 186 ? 29.986 -25.186 51.917 1.00 41.38 186 PRO A C 1
ATOM 1409 O O . PRO A 1 186 ? 29.099 -24.893 51.147 1.00 41.23 186 PRO A O 1
ATOM 1413 N N . ARG A 1 187 ? 30.201 -26.417 52.336 1.00 41.34 187 ARG A N 1
ATOM 1414 C CA . ARG A 1 187 ? 29.355 -27.547 52.008 1.00 43.86 187 ARG A CA 1
ATOM 1415 C C . ARG A 1 187 ? 27.875 -27.413 52.428 1.00 42.70 187 ARG A C 1
ATOM 1416 O O . ARG A 1 187 ? 26.977 -27.852 51.695 1.00 42.17 187 ARG A O 1
ATOM 1424 N N . GLN A 1 188 ? 27.616 -26.819 53.608 1.00 41.29 188 GLN A N 1
ATOM 1425 C CA . GLN A 1 188 ? 26.237 -26.504 54.035 1.00 41.03 188 GLN A CA 1
ATOM 1426 C C . GLN A 1 188 ? 25.645 -25.456 53.148 1.00 39.13 188 GLN A C 1
ATOM 1427 O O . GLN A 1 188 ? 24.471 -25.441 52.930 1.00 40.62 188 GLN A O 1
ATOM 1433 N N . GLY A 1 189 ? 26.485 -24.578 52.628 1.00 38.54 189 GLY A N 1
ATOM 1434 C CA . GLY A 1 189 ? 26.064 -23.553 51.707 1.00 36.93 189 GLY A CA 1
ATOM 1435 C C . GLY A 1 189 ? 25.603 -24.178 50.423 1.00 35.54 189 GLY A C 1
ATOM 1436 O O . GLY A 1 189 ? 24.548 -23.836 49.931 1.00 35.77 189 GLY A O 1
ATOM 1437 N N . VAL A 1 190 ? 26.415 -25.071 49.853 1.00 35.66 190 VAL A N 1
ATOM 1438 C CA . VAL A 1 190 ? 25.991 -25.850 48.669 1.00 36.22 190 VAL A CA 1
ATOM 1439 C C . VAL A 1 190 ? 24.678 -26.590 48.950 1.00 36.28 190 VAL A C 1
ATOM 1440 O O . VAL A 1 190 ? 23.742 -26.468 48.186 1.00 37.45 190 VAL A O 1
ATOM 1444 N N . GLN A 1 191 ? 24.584 -27.252 50.104 1.00 37.33 191 GLN A N 1
ATOM 1445 C CA . GLN A 1 191 ? 23.431 -28.048 50.506 1.00 37.19 191 GLN A CA 1
ATOM 1446 C C . GLN A 1 191 ? 22.145 -27.198 50.589 1.00 36.43 191 GLN A C 1
ATOM 1447 O O . GLN A 1 191 ? 21.124 -27.578 50.078 1.00 35.31 191 GLN A O 1
ATOM 1453 N N . ILE A 1 192 ? 22.232 -26.017 51.213 1.00 36.56 192 ILE A N 1
ATOM 1454 C CA . ILE A 1 192 ? 21.145 -25.057 51.243 1.00 35.88 192 ILE A CA 1
ATOM 1455 C C . ILE A 1 192 ? 20.667 -24.663 49.830 1.00 35.98 192 ILE A C 1
ATOM 1456 O O . ILE A 1 192 ? 19.471 -24.523 49.580 1.00 36.35 192 ILE A O 1
ATOM 1461 N N . CYS A 1 193 ? 21.594 -24.433 48.916 1.00 36.99 193 CYS A N 1
ATOM 1462 C CA . CYS A 1 193 ? 21.233 -24.007 47.570 1.00 37.86 193 CYS A CA 1
ATOM 1463 C C . CYS A 1 193 ? 20.574 -25.125 46.789 1.00 37.28 193 CYS A C 1
ATOM 1464 O O . CYS A 1 193 ? 19.613 -24.894 46.057 1.00 37.37 193 CYS A O 1
ATOM 1467 N N . GLU A 1 194 ? 21.110 -26.327 46.948 1.00 36.85 194 GLU A N 1
ATOM 1468 C CA . GLU A 1 194 ? 20.509 -27.531 46.371 1.00 36.34 194 GLU A CA 1
ATOM 1469 C C . GLU A 1 194 ? 19.122 -27.799 46.917 1.00 36.12 194 GLU A C 1
ATOM 1470 O O . GLU A 1 194 ? 18.229 -28.222 46.160 1.00 36.91 194 GLU A O 1
ATOM 1476 N N . ALA A 1 195 ? 18.916 -27.531 48.211 1.00 36.18 195 ALA A N 1
ATOM 1477 C CA . ALA A 1 195 ? 17.549 -27.610 48.824 1.00 36.08 195 ALA A CA 1
ATOM 1478 C C . ALA A 1 195 ? 16.552 -26.613 48.210 1.00 36.31 195 ALA A C 1
ATOM 1479 O O . ALA A 1 195 ? 15.332 -26.906 48.072 1.00 36.98 195 ALA A O 1
ATOM 1481 N N . TRP A 1 196 ? 17.040 -25.409 47.900 1.00 35.47 196 TRP A N 1
ATOM 1482 C CA . TRP A 1 196 ? 16.224 -24.424 47.230 1.00 36.53 196 TRP A CA 1
ATOM 1483 C C . TRP A 1 196 ? 15.751 -24.897 45.842 1.00 36.08 196 TRP A C 1
ATOM 1484 O O . TRP A 1 196 ? 14.616 -24.613 45.425 1.00 33.64 196 TRP A O 1
ATOM 1495 N N . VAL A 1 197 ? 16.663 -25.503 45.090 1.00 36.61 197 VAL A N 1
ATOM 1496 C CA . VAL A 1 197 ? 16.332 -26.052 43.752 1.00 36.62 197 VAL A CA 1
ATOM 1497 C C . VAL A 1 197 ? 15.383 -27.255 43.917 1.00 36.29 197 VAL A C 1
ATOM 1498 O O . VAL A 1 197 ? 14.404 -27.321 43.226 1.00 36.07 197 VAL A O 1
ATOM 1502 N N . ASP A 1 198 ? 15.645 -28.176 44.860 1.00 37.09 198 ASP A N 1
ATOM 1503 C CA . ASP A 1 198 ? 14.667 -29.251 45.215 1.00 36.95 198 ASP A CA 1
ATOM 1504 C C . ASP A 1 198 ? 13.301 -28.721 45.458 1.00 37.67 198 ASP A C 1
ATOM 1505 O O . ASP A 1 198 ? 12.309 -29.320 45.045 1.00 38.30 198 ASP A O 1
ATOM 1510 N N . GLY A 1 199 ? 13.233 -27.622 46.210 1.00 38.98 199 GLY A N 1
ATOM 1511 C CA . GLY A 1 199 ? 11.995 -26.972 46.557 1.00 39.23 199 GLY A CA 1
ATOM 1512 C C . GLY A 1 199 ? 11.182 -26.545 45.361 1.00 40.34 199 GLY A C 1
ATOM 1513 O O . GLY A 1 199 ? 9.969 -26.758 45.343 1.00 39.24 199 GLY A O 1
ATOM 1514 N N . LEU A 1 200 ? 11.864 -25.986 44.345 1.00 40.95 200 LEU A N 1
ATOM 1515 C CA . LEU A 1 200 ? 11.227 -25.674 43.075 1.00 41.73 200 LEU A CA 1
ATOM 1516 C C . LEU A 1 200 ? 10.728 -26.896 42.320 1.00 42.05 200 LEU A C 1
ATOM 1517 O O . LEU A 1 200 ? 9.618 -26.893 41.774 1.00 42.12 200 LEU A O 1
ATOM 1522 N N . GLU A 1 201 ? 11.562 -27.919 42.231 1.00 41.88 201 GLU A N 1
ATOM 1523 C CA . GLU A 1 201 ? 11.195 -29.109 41.480 1.00 42.20 201 GLU A CA 1
ATOM 1524 C C . GLU A 1 201 ? 10.060 -29.859 42.172 1.00 41.63 201 GLU A C 1
ATOM 1525 O O . GLU A 1 201 ? 9.323 -30.601 41.571 1.00 40.77 201 GLU A O 1
ATOM 1531 N N . ALA A 1 202 ? 9.982 -29.718 43.470 1.00 41.88 202 ALA A N 1
ATOM 1532 C CA . ALA A 1 202 ? 8.931 -30.357 44.211 1.00 42.17 202 ALA A CA 1
ATOM 1533 C C . ALA A 1 202 ? 7.587 -29.625 44.023 1.00 42.13 202 ALA A C 1
ATOM 1534 O O . ALA A 1 202 ? 6.589 -30.169 44.379 1.00 41.82 202 ALA A O 1
ATOM 1536 N N . GLY A 1 203 ? 7.558 -28.401 43.496 1.00 42.48 203 GLY A N 1
ATOM 1537 C CA . GLY A 1 203 ? 6.299 -27.753 43.185 1.00 42.68 203 GLY A CA 1
ATOM 1538 C C . GLY A 1 203 ? 6.244 -26.268 43.388 1.00 43.33 203 GLY A C 1
ATOM 1539 O O . GLY A 1 203 ? 5.331 -25.611 42.909 1.00 44.59 203 GLY A O 1
ATOM 1540 N N . ALA A 1 204 ? 7.200 -25.737 44.126 1.00 44.21 204 ALA A N 1
ATOM 1541 C CA . ALA A 1 204 ? 7.346 -24.323 44.286 1.00 44.34 204 ALA A CA 1
ATOM 1542 C C . ALA A 1 204 ? 7.479 -23.583 42.968 1.00 44.64 204 ALA A C 1
ATOM 1543 O O . ALA A 1 204 ? 7.219 -22.394 42.924 1.00 44.76 204 ALA A O 1
ATOM 1545 N N . HIS A 1 205 ? 7.873 -24.251 41.895 1.00 45.51 205 HIS A N 1
ATOM 1546 C CA . HIS A 1 205 ? 7.854 -23.589 40.582 1.00 46.48 205 HIS A CA 1
ATOM 1547 C C . HIS A 1 205 ? 6.506 -22.882 40.304 1.00 47.27 205 HIS A C 1
ATOM 1548 O O . HIS A 1 205 ? 6.483 -21.868 39.598 1.00 46.60 205 HIS A O 1
ATOM 1555 N N . ARG A 1 206 ? 5.415 -23.416 40.898 1.00 48.23 206 ARG A N 1
ATOM 1556 C CA . ARG A 1 206 ? 4.029 -22.932 40.715 1.00 49.23 206 ARG A CA 1
ATOM 1557 C C . ARG A 1 206 ? 3.814 -21.541 41.247 1.00 49.48 206 ARG A C 1
ATOM 1558 O O . ARG A 1 206 ? 3.064 -20.772 40.673 1.00 49.08 206 ARG A O 1
ATOM 1566 N N . ARG A 1 207 ? 4.454 -21.244 42.377 1.00 50.42 207 ARG A N 1
ATOM 1567 C CA . ARG A 1 207 ? 4.512 -19.885 42.911 1.00 51.17 207 ARG A CA 1
ATOM 1568 C C . ARG A 1 207 ? 5.213 -18.846 42.028 1.00 50.60 207 ARG A C 1
ATOM 1569 O O . ARG A 1 207 ? 5.040 -17.657 42.217 1.00 48.72 207 ARG A O 1
ATOM 1577 N N . PHE A 1 208 ? 6.060 -19.312 41.125 1.00 51.67 208 PHE A N 1
ATOM 1578 C CA . PHE A 1 208 ? 6.773 -18.438 40.191 1.00 52.33 208 PHE A CA 1
ATOM 1579 C C . PHE A 1 208 ? 6.026 -18.423 38.866 1.00 53.25 208 PHE A C 1
ATOM 1580 O O . PHE A 1 208 ? 6.561 -18.787 37.830 1.00 52.87 208 PHE A O 1
ATOM 1588 N N . ARG A 1 209 ? 4.792 -17.930 38.951 1.00 55.71 209 ARG A N 1
ATOM 1589 C CA . ARG A 1 209 ? 3.710 -18.087 37.943 1.00 57.35 209 ARG A CA 1
ATOM 1590 C C . ARG A 1 209 ? 3.432 -19.583 37.714 1.00 57.14 209 ARG A C 1
ATOM 1591 O O . ARG A 1 209 ? 2.308 -19.998 37.397 1.00 57.53 209 ARG A O 1
ATOM 1599 N N . MET B 1 1 ? 24.964 26.023 69.693 1.00 75.89 1 MET B N 1
ATOM 1600 C CA . MET B 1 1 ? 24.296 26.433 70.959 1.00 76.67 1 MET B CA 1
ATOM 1601 C C . MET B 1 1 ? 22.861 25.897 70.997 1.00 77.50 1 MET B C 1
ATOM 1602 O O . MET B 1 1 ? 21.878 26.602 70.818 1.00 77.45 1 MET B O 1
ATOM 1607 N N . ASN B 1 2 ? 22.785 24.596 71.193 1.00 79.20 2 ASN B N 1
ATOM 1608 C CA . ASN B 1 2 ? 21.522 23.880 71.379 1.00 80.27 2 ASN B CA 1
ATOM 1609 C C . ASN B 1 2 ? 21.777 22.492 71.991 1.00 80.96 2 ASN B C 1
ATOM 1610 O O . ASN B 1 2 ? 20.859 21.674 72.082 1.00 81.39 2 ASN B O 1
ATOM 1615 N N . GLN B 1 3 ? 23.037 22.236 72.374 1.00 81.47 3 GLN B N 1
ATOM 1616 C CA . GLN B 1 3 ? 23.369 21.312 73.465 1.00 81.65 3 GLN B CA 1
ATOM 1617 C C . GLN B 1 3 ? 22.877 21.850 74.828 1.00 82.16 3 GLN B C 1
ATOM 1618 O O . GLN B 1 3 ? 23.051 21.189 75.859 1.00 81.81 3 GLN B O 1
ATOM 1624 N N . GLU B 1 4 ? 22.274 23.034 74.816 1.00 82.67 4 GLU B N 1
ATOM 1625 C CA . GLU B 1 4 ? 21.762 23.646 76.036 1.00 83.26 4 GLU B CA 1
ATOM 1626 C C . GLU B 1 4 ? 20.379 23.104 76.383 1.00 83.62 4 GLU B C 1
ATOM 1627 O O . GLU B 1 4 ? 20.100 22.781 77.537 1.00 83.14 4 GLU B O 1
ATOM 1630 N N . VAL B 1 5 ? 19.519 23.007 75.375 1.00 84.31 5 VAL B N 1
ATOM 1631 C CA . VAL B 1 5 ? 18.166 22.499 75.568 1.00 84.68 5 VAL B CA 1
ATOM 1632 C C . VAL B 1 5 ? 17.978 21.160 74.865 1.00 84.63 5 VAL B C 1
ATOM 1633 O O . VAL B 1 5 ? 16.953 20.498 75.032 1.00 84.74 5 VAL B O 1
ATOM 1637 N N . ARG B 1 6 ? 18.973 20.766 74.077 1.00 84.62 6 ARG B N 1
ATOM 1638 C CA . ARG B 1 6 ? 18.921 19.505 73.348 1.00 84.90 6 ARG B CA 1
ATOM 1639 C C . ARG B 1 6 ? 19.695 18.413 74.079 1.00 84.73 6 ARG B C 1
ATOM 1640 O O . ARG B 1 6 ? 19.453 17.224 73.873 1.00 84.99 6 ARG B O 1
ATOM 1642 N N . PHE B 1 7 ? 20.625 18.825 74.934 1.00 84.05 7 PHE B N 1
ATOM 1643 C CA . PHE B 1 7 ? 21.442 17.873 75.706 1.00 83.31 7 PHE B CA 1
ATOM 1644 C C . PHE B 1 7 ? 21.476 18.169 77.208 1.00 82.18 7 PHE B C 1
ATOM 1645 O O . PHE B 1 7 ? 21.478 17.250 78.032 1.00 82.15 7 PHE B O 1
ATOM 1653 N N . SER B 1 8 ? 21.525 19.447 77.556 1.00 80.83 8 SER B N 1
ATOM 1654 C CA . SER B 1 8 ? 21.556 19.845 78.949 1.00 79.78 8 SER B CA 1
ATOM 1655 C C . SER B 1 8 ? 20.327 19.307 79.701 1.00 79.33 8 SER B C 1
ATOM 1656 O O . SER B 1 8 ? 20.476 18.630 80.715 1.00 79.04 8 SER B O 1
ATOM 1659 N N . ARG B 1 9 ? 19.130 19.552 79.164 1.00 78.80 9 ARG B N 1
ATOM 1660 C CA . ARG B 1 9 ? 17.873 19.334 79.912 1.00 78.64 9 ARG B CA 1
ATOM 1661 C C . ARG B 1 9 ? 17.431 17.866 79.986 1.00 78.09 9 ARG B C 1
ATOM 1662 O O . ARG B 1 9 ? 16.694 17.485 80.911 1.00 77.96 9 ARG B O 1
ATOM 1670 N N . LEU B 1 10 ? 17.871 17.054 79.023 1.00 77.33 10 LEU B N 1
ATOM 1671 C CA . LEU B 1 10 ? 17.343 15.687 78.865 1.00 76.88 10 LEU B CA 1
ATOM 1672 C C . LEU B 1 10 ? 17.958 14.652 79.820 1.00 76.15 10 LEU B C 1
ATOM 1673 O O . LEU B 1 10 ? 19.045 14.867 80.380 1.00 76.14 10 LEU B O 1
ATOM 1678 N N . GLU B 1 11 ? 17.238 13.538 79.988 1.00 75.32 11 GLU B N 1
ATOM 1679 C CA . GLU B 1 11 ? 17.680 12.397 80.805 1.00 74.74 11 GLU B CA 1
ATOM 1680 C C . GLU B 1 11 ? 18.798 11.644 80.069 1.00 74.53 11 GLU B C 1
ATOM 1681 O O . GLU B 1 11 ? 18.922 11.787 78.855 1.00 74.20 11 GLU B O 1
ATOM 1687 N N . PRO B 1 12 ? 19.622 10.854 80.800 1.00 73.99 12 PRO B N 1
ATOM 1688 C CA . PRO B 1 12 ? 20.688 10.062 80.160 1.00 73.45 12 PRO B CA 1
ATOM 1689 C C . PRO B 1 12 ? 20.254 9.089 79.054 1.00 72.32 12 PRO B C 1
ATOM 1690 O O . PRO B 1 12 ? 21.015 8.871 78.092 1.00 71.80 12 PRO B O 1
ATOM 1694 N N . GLU B 1 13 ? 19.053 8.524 79.189 1.00 71.07 13 GLU B N 1
ATOM 1695 C CA . GLU B 1 13 ? 18.478 7.654 78.155 1.00 69.65 13 GLU B CA 1
ATOM 1696 C C . GLU B 1 13 ? 18.034 8.441 76.908 1.00 68.84 13 GLU B C 1
ATOM 1697 O O . GLU B 1 13 ? 18.045 7.899 75.791 1.00 68.59 13 GLU B O 1
ATOM 1703 N N . GLN B 1 14 ? 17.670 9.710 77.098 1.00 67.41 14 GLN B N 1
ATOM 1704 C CA . GLN B 1 14 ? 17.241 10.588 75.996 1.00 66.97 14 GLN B CA 1
ATOM 1705 C C . GLN B 1 14 ? 18.428 11.262 75.259 1.00 64.99 14 GLN B C 1
ATOM 1706 O O . GLN B 1 14 ? 18.298 11.746 74.124 1.00 63.81 14 GLN B O 1
ATOM 1712 N N . ARG B 1 15 ? 19.577 11.284 75.922 1.00 63.23 15 ARG B N 1
ATOM 1713 C CA . ARG B 1 15 ? 20.798 11.795 75.341 1.00 62.66 15 ARG B CA 1
ATOM 1714 C C . ARG B 1 15 ? 21.543 10.641 74.690 1.00 60.29 15 ARG B C 1
ATOM 1715 O O . ARG B 1 15 ? 22.345 10.867 73.805 1.00 59.27 15 ARG B O 1
ATOM 1723 N N . LYS B 1 16 ? 21.323 9.424 75.196 1.00 58.35 16 LYS B N 1
ATOM 1724 C CA . LYS B 1 16 ? 21.771 8.190 74.536 1.00 57.00 16 LYS B CA 1
ATOM 1725 C C . LYS B 1 16 ? 21.090 8.109 73.170 1.00 54.07 16 LYS B C 1
ATOM 1726 O O . LYS B 1 16 ? 21.754 7.952 72.152 1.00 53.89 16 LYS B O 1
ATOM 1732 N N . ALA B 1 17 ? 19.781 8.278 73.152 1.00 51.04 17 ALA B N 1
ATOM 1733 C CA . ALA B 1 17 ? 19.026 8.305 71.911 1.00 49.75 17 ALA B CA 1
ATOM 1734 C C . ALA B 1 17 ? 19.609 9.287 70.889 1.00 48.60 17 ALA B C 1
ATOM 1735 O O . ALA B 1 17 ? 19.718 8.990 69.705 1.00 47.29 17 ALA B O 1
ATOM 1737 N N . LEU B 1 18 ? 19.945 10.479 71.377 1.00 47.61 18 LEU B N 1
ATOM 1738 C CA . LEU B 1 18 ? 20.425 11.583 70.564 1.00 46.59 18 LEU B CA 1
ATOM 1739 C C . LEU B 1 18 ? 21.774 11.207 69.985 1.00 44.84 18 LEU B C 1
ATOM 1740 O O . LEU B 1 18 ? 21.976 11.308 68.784 1.00 44.09 18 LEU B O 1
ATOM 1745 N N . LEU B 1 19 ? 22.656 10.697 70.841 1.00 43.90 19 LEU B N 1
ATOM 1746 C CA . LEU B 1 19 ? 23.959 10.203 70.418 1.00 44.23 19 LEU B CA 1
ATOM 1747 C C . LEU B 1 19 ? 23.893 9.033 69.400 1.00 43.76 19 LEU B C 1
ATOM 1748 O O . LEU B 1 19 ? 24.726 8.993 68.480 1.00 43.17 19 LEU B O 1
ATOM 1753 N N . ILE B 1 20 ? 22.934 8.101 69.580 1.00 43.13 20 ILE B N 1
ATOM 1754 C CA . ILE B 1 20 ? 22.759 6.947 68.696 1.00 43.47 20 ILE B CA 1
ATOM 1755 C C . ILE B 1 20 ? 22.439 7.481 67.304 1.00 43.81 20 ILE B C 1
ATOM 1756 O O . ILE B 1 20 ? 23.091 7.089 66.333 1.00 44.13 20 ILE B O 1
ATOM 1761 N N . GLU B 1 21 ? 21.474 8.409 67.228 1.00 44.19 21 GLU B N 1
ATOM 1762 C CA . GLU B 1 21 ? 21.104 9.078 65.956 1.00 44.36 21 GLU B CA 1
ATOM 1763 C C . GLU B 1 21 ? 22.273 9.929 65.331 1.00 42.91 21 GLU B C 1
ATOM 1764 O O . GLU B 1 21 ? 22.425 9.960 64.109 1.00 42.28 21 GLU B O 1
ATOM 1770 N N . ALA B 1 22 ? 23.084 10.607 66.154 1.00 41.69 22 ALA B N 1
ATOM 1771 C CA . ALA B 1 22 ? 24.289 11.305 65.630 1.00 41.78 22 ALA B CA 1
ATOM 1772 C C . ALA B 1 22 ? 25.350 10.321 65.051 1.00 41.61 22 ALA B C 1
ATOM 1773 O O . ALA B 1 22 ? 25.982 10.589 63.992 1.00 42.24 22 ALA B O 1
ATOM 1775 N N . THR B 1 23 ? 25.532 9.193 65.748 1.00 40.61 23 THR B N 1
ATOM 1776 C CA . THR B 1 23 ? 26.417 8.113 65.316 1.00 40.05 23 THR B CA 1
ATOM 1777 C C . THR B 1 23 ? 25.945 7.559 63.972 1.00 40.81 23 THR B C 1
ATOM 1778 O O . THR B 1 23 ? 26.774 7.397 63.042 1.00 39.19 23 THR B O 1
ATOM 1782 N N . LEU B 1 24 ? 24.623 7.281 63.844 1.00 40.77 24 LEU B N 1
ATOM 1783 C CA . LEU B 1 24 ? 24.121 6.765 62.566 1.00 41.12 24 LEU B CA 1
ATOM 1784 C C . LEU B 1 24 ? 24.313 7.745 61.378 1.00 41.27 24 LEU B C 1
ATOM 1785 O O . LEU B 1 24 ? 24.551 7.305 60.244 1.00 41.62 24 LEU B O 1
ATOM 1790 N N . ALA B 1 25 ? 24.214 9.042 61.653 1.00 41.21 25 ALA B N 1
ATOM 1791 C CA . ALA B 1 25 ? 24.325 10.119 60.644 1.00 42.06 25 ALA B CA 1
ATOM 1792 C C . ALA B 1 25 ? 25.745 10.293 60.254 1.00 42.68 25 ALA B C 1
ATOM 1793 O O . ALA B 1 25 ? 26.066 10.434 59.077 1.00 42.90 25 ALA B O 1
ATOM 1795 N N . CYS B 1 26 ? 26.613 10.272 61.250 1.00 44.72 26 CYS B N 1
ATOM 1796 C CA . CYS B 1 26 ? 28.040 10.240 60.972 1.00 45.55 26 CYS B CA 1
ATOM 1797 C C . CYS B 1 26 ? 28.518 9.025 60.158 1.00 46.45 26 CYS B C 1
ATOM 1798 O O . CYS B 1 26 ? 29.385 9.188 59.273 1.00 46.58 26 CYS B O 1
ATOM 1801 N N . LEU B 1 27 ? 27.985 7.827 60.452 1.00 45.97 27 LEU B N 1
ATOM 1802 C CA . LEU B 1 27 ? 28.335 6.643 59.703 1.00 46.57 27 LEU B CA 1
ATOM 1803 C C . LEU B 1 27 ? 27.891 6.727 58.238 1.00 48.65 27 LEU B C 1
ATOM 1804 O O . LEU B 1 27 ? 28.613 6.277 57.333 1.00 48.13 27 LEU B O 1
ATOM 1809 N N . LYS B 1 28 ? 26.690 7.274 58.028 1.00 51.86 28 LYS B N 1
ATOM 1810 C CA . LYS B 1 28 ? 26.115 7.473 56.703 1.00 53.72 28 LYS B CA 1
ATOM 1811 C C . LYS B 1 28 ? 26.900 8.479 55.902 1.00 54.46 28 LYS B C 1
ATOM 1812 O O . LYS B 1 28 ? 26.931 8.344 54.691 1.00 55.91 28 LYS B O 1
ATOM 1818 N N . ARG B 1 29 ? 27.584 9.422 56.560 1.00 54.41 29 ARG B N 1
ATOM 1819 C CA . ARG B 1 29 ? 28.358 10.470 55.869 1.00 54.66 29 ARG B CA 1
ATOM 1820 C C . ARG B 1 29 ? 29.870 10.207 55.736 1.00 55.01 29 ARG B C 1
ATOM 1821 O O . ARG B 1 29 ? 30.498 10.651 54.769 1.00 55.37 29 ARG B O 1
ATOM 1829 N N . HIS B 1 30 ? 30.473 9.509 56.693 1.00 54.42 30 HIS B N 1
ATOM 1830 C CA . HIS B 1 30 ? 31.907 9.351 56.677 1.00 53.39 30 HIS B CA 1
ATOM 1831 C C . HIS B 1 30 ? 32.341 7.928 56.532 1.00 52.52 30 HIS B C 1
ATOM 1832 O O . HIS B 1 30 ? 33.532 7.670 56.420 1.00 53.33 30 HIS B O 1
ATOM 1839 N N . GLY B 1 31 ? 31.404 6.993 56.564 1.00 51.82 31 GLY B N 1
ATOM 1840 C CA . GLY B 1 31 ? 31.755 5.586 56.813 1.00 50.47 31 GLY B CA 1
ATOM 1841 C C . GLY B 1 31 ? 32.267 5.309 58.233 1.00 49.10 31 GLY B C 1
ATOM 1842 O O . GLY B 1 31 ? 32.541 6.208 59.021 1.00 47.63 31 GLY B O 1
ATOM 1843 N N . PHE B 1 32 ? 32.405 4.032 58.560 1.00 49.00 32 PHE B N 1
ATOM 1844 C CA . PHE B 1 32 ? 32.974 3.668 59.856 1.00 49.02 32 PHE B CA 1
ATOM 1845 C C . PHE B 1 32 ? 34.394 4.105 59.980 1.00 48.13 32 PHE B C 1
ATOM 1846 O O . PHE B 1 32 ? 34.773 4.648 61.012 1.00 46.95 32 PHE B O 1
ATOM 1854 N N . GLN B 1 33 ? 35.188 3.849 58.944 1.00 47.99 33 GLN B N 1
ATOM 1855 C CA . GLN B 1 33 ? 36.624 4.203 59.008 1.00 48.67 33 GLN B CA 1
ATOM 1856 C C . GLN B 1 33 ? 36.794 5.721 59.194 1.00 48.02 33 GLN B C 1
ATOM 1857 O O . GLN B 1 33 ? 37.695 6.182 59.912 1.00 48.47 33 GLN B O 1
ATOM 1863 N N . GLY B 1 34 ? 35.939 6.503 58.538 1.00 48.05 34 GLY B N 1
ATOM 1864 C CA . GLY B 1 34 ? 36.057 7.954 58.641 1.00 48.57 34 GLY B CA 1
ATOM 1865 C C . GLY B 1 34 ? 35.384 8.624 59.835 1.00 48.54 34 GLY B C 1
ATOM 1866 O O . GLY B 1 34 ? 35.671 9.780 60.115 1.00 48.02 34 GLY B O 1
ATOM 1867 N N . ALA B 1 35 ? 34.458 7.921 60.503 1.00 48.68 35 ALA B N 1
ATOM 1868 C CA . ALA B 1 35 ? 33.761 8.472 61.679 1.00 48.94 35 ALA B CA 1
ATOM 1869 C C . ALA B 1 35 ? 34.743 8.659 62.823 1.00 48.68 35 ALA B C 1
ATOM 1870 O O . ALA B 1 35 ? 35.758 7.989 62.860 1.00 50.27 35 ALA B O 1
ATOM 1872 N N . SER B 1 36 ? 34.460 9.597 63.733 1.00 47.81 36 SER B N 1
ATOM 1873 C CA . SER B 1 36 ? 35.215 9.734 64.970 1.00 46.50 36 SER B CA 1
ATOM 1874 C C . SER B 1 36 ? 34.264 10.340 65.952 1.00 46.20 36 SER B C 1
ATOM 1875 O O . SER B 1 36 ? 33.230 10.808 65.540 1.00 45.55 36 SER B O 1
ATOM 1878 N N . VAL B 1 37 ? 34.609 10.356 67.233 1.00 46.60 37 VAL B N 1
ATOM 1879 C CA . VAL B 1 37 ? 33.747 10.943 68.238 1.00 48.35 37 VAL B CA 1
ATOM 1880 C C . VAL B 1 37 ? 33.505 12.444 67.979 1.00 49.09 37 VAL B C 1
ATOM 1881 O O . VAL B 1 37 ? 32.394 12.934 68.236 1.00 49.35 37 VAL B O 1
ATOM 1885 N N . ARG B 1 38 ? 34.536 13.156 67.489 1.00 50.20 38 ARG B N 1
ATOM 1886 C CA . ARG B 1 38 ? 34.410 14.546 67.034 1.00 50.80 38 ARG B CA 1
ATOM 1887 C C . ARG B 1 38 ? 33.361 14.685 65.909 1.00 50.85 38 ARG B C 1
ATOM 1888 O O . ARG B 1 38 ? 32.429 15.474 66.025 1.00 50.57 38 ARG B O 1
ATOM 1896 N N . LYS B 1 39 ? 33.485 13.902 64.843 1.00 51.23 39 LYS B N 1
ATOM 1897 C CA . LYS B 1 39 ? 32.493 13.917 63.776 1.00 52.15 39 LYS B CA 1
ATOM 1898 C C . LYS B 1 39 ? 31.070 13.453 64.192 1.00 52.69 39 LYS B C 1
ATOM 1899 O O . LYS B 1 39 ? 30.071 13.827 63.530 1.00 52.12 39 LYS B O 1
ATOM 1905 N N . ILE B 1 40 ? 30.984 12.679 65.289 1.00 52.58 40 ILE B N 1
ATOM 1906 C CA . ILE B 1 40 ? 29.707 12.244 65.871 1.00 52.39 40 ILE B CA 1
ATOM 1907 C C . ILE B 1 40 ? 29.059 13.436 66.561 1.00 52.37 40 ILE B C 1
ATOM 1908 O O . ILE B 1 40 ? 27.883 13.738 66.339 1.00 51.09 40 ILE B O 1
ATOM 1913 N N . CYS B 1 41 ? 29.850 14.119 67.382 1.00 52.83 41 CYS B N 1
ATOM 1914 C CA . CYS B 1 41 ? 29.427 15.386 68.028 1.00 53.10 41 CYS B CA 1
ATOM 1915 C C . CYS B 1 41 ? 28.991 16.458 67.014 1.00 52.09 41 CYS B C 1
ATOM 1916 O O . CYS B 1 41 ? 28.052 17.215 67.279 1.00 50.54 41 CYS B O 1
ATOM 1919 N N . ALA B 1 42 ? 29.637 16.456 65.840 1.00 51.93 42 ALA B N 1
ATOM 1920 C CA . ALA B 1 42 ? 29.284 17.376 64.736 1.00 52.07 42 ALA B CA 1
ATOM 1921 C C . ALA B 1 42 ? 27.852 17.131 64.246 1.00 51.54 42 ALA B C 1
ATOM 1922 O O . ALA B 1 42 ? 27.166 18.086 63.890 1.00 50.65 42 ALA B O 1
ATOM 1924 N N . GLU B 1 43 ? 27.409 15.869 64.267 1.00 50.97 43 GLU B N 1
ATOM 1925 C CA . GLU B 1 43 ? 26.032 15.523 63.922 1.00 50.89 43 GLU B CA 1
ATOM 1926 C C . GLU B 1 43 ? 25.106 15.871 65.073 1.00 50.76 43 GLU B C 1
ATOM 1927 O O . GLU B 1 43 ? 24.090 16.488 64.833 1.00 49.69 43 GLU B O 1
ATOM 1933 N N . ALA B 1 44 ? 25.484 15.518 66.318 1.00 51.35 44 ALA B N 1
ATOM 1934 C CA . ALA B 1 44 ? 24.704 15.855 67.553 1.00 51.12 44 ALA B CA 1
ATOM 1935 C C . ALA B 1 44 ? 24.565 17.367 67.775 1.00 51.67 44 ALA B C 1
ATOM 1936 O O . ALA B 1 44 ? 23.666 17.815 68.479 1.00 52.28 44 ALA B O 1
ATOM 1938 N N . GLY B 1 45 ? 25.466 18.147 67.182 1.00 52.28 45 GLY B N 1
ATOM 1939 C CA . GLY B 1 45 ? 25.467 19.611 67.312 1.00 51.94 45 GLY B CA 1
ATOM 1940 C C . GLY B 1 45 ? 25.928 20.055 68.700 1.00 52.14 45 GLY B C 1
ATOM 1941 O O . GLY B 1 45 ? 25.525 21.143 69.194 1.00 50.58 45 GLY B O 1
ATOM 1942 N N . VAL B 1 46 ? 26.727 19.184 69.341 1.00 52.43 46 VAL B N 1
ATOM 1943 C CA . VAL B 1 46 ? 27.264 19.428 70.701 1.00 53.06 46 VAL B CA 1
ATOM 1944 C C . VAL B 1 46 ? 28.794 19.253 70.655 1.00 53.59 46 VAL B C 1
ATOM 1945 O O . VAL B 1 46 ? 29.327 18.612 69.715 1.00 54.43 46 VAL B O 1
ATOM 1949 N N . SER B 1 47 ? 29.486 19.781 71.665 1.00 53.20 47 SER B N 1
ATOM 1950 C CA . SER B 1 47 ? 30.948 19.722 71.678 1.00 53.80 47 SER B CA 1
ATOM 1951 C C . SER B 1 47 ? 31.517 18.326 72.045 1.00 54.36 47 SER B C 1
ATOM 1952 O O . SER B 1 47 ? 30.874 17.501 72.722 1.00 53.45 47 SER B O 1
ATOM 1955 N N . VAL B 1 48 ? 32.755 18.109 71.600 1.00 55.45 48 VAL B N 1
ATOM 1956 C CA . VAL B 1 48 ? 33.442 16.813 71.730 1.00 56.67 48 VAL B CA 1
ATOM 1957 C C . VAL B 1 48 ? 34.122 16.643 73.106 1.00 57.63 48 VAL B C 1
ATOM 1958 O O . VAL B 1 48 ? 34.376 15.505 73.548 1.00 56.55 48 VAL B O 1
ATOM 1962 N N . GLY B 1 49 ? 34.423 17.781 73.759 1.00 58.51 49 GLY B N 1
ATOM 1963 C CA . GLY B 1 49 ? 34.774 17.795 75.176 1.00 59.55 49 GLY B CA 1
ATOM 1964 C C . GLY B 1 49 ? 33.695 17.053 75.953 1.00 60.57 49 GLY B C 1
ATOM 1965 O O . GLY B 1 49 ? 33.974 16.046 76.608 1.00 60.23 49 GLY B O 1
ATOM 1966 N N . LEU B 1 50 ? 32.461 17.551 75.829 1.00 61.87 50 LEU B N 1
ATOM 1967 C CA . LEU B 1 50 ? 31.266 16.918 76.395 1.00 62.94 50 LEU B CA 1
ATOM 1968 C C . LEU B 1 50 ? 31.215 15.381 76.246 1.00 64.11 50 LEU B C 1
ATOM 1969 O O . LEU B 1 50 ? 30.884 14.672 77.194 1.00 64.19 50 LEU B O 1
ATOM 1974 N N . ILE B 1 51 ? 31.515 14.868 75.059 1.00 65.62 51 ILE B N 1
ATOM 1975 C CA . ILE B 1 51 ? 31.149 13.469 74.723 1.00 66.73 51 ILE B CA 1
ATOM 1976 C C . ILE B 1 51 ? 32.290 12.423 74.868 1.00 67.46 51 ILE B C 1
ATOM 1977 O O . ILE B 1 51 ? 32.016 11.240 75.195 1.00 66.42 51 ILE B O 1
ATOM 1982 N N . ASN B 1 52 ? 33.536 12.885 74.663 1.00 68.58 52 ASN B N 1
ATOM 1983 C CA . ASN B 1 52 ? 34.740 12.236 75.215 1.00 69.75 52 ASN B CA 1
ATOM 1984 C C . ASN B 1 52 ? 34.485 11.884 76.687 1.00 70.88 52 ASN B C 1
ATOM 1985 O O . ASN B 1 52 ? 34.339 10.686 77.041 1.00 71.46 52 ASN B O 1
ATOM 1990 N N . HIS B 1 53 ? 34.397 12.944 77.510 1.00 71.42 53 HIS B N 1
ATOM 1991 C CA . HIS B 1 53 ? 34.043 12.883 78.932 1.00 71.97 53 HIS B CA 1
ATOM 1992 C C . HIS B 1 53 ? 32.996 11.827 79.302 1.00 72.76 53 HIS B C 1
ATOM 1993 O O . HIS B 1 53 ? 33.180 11.082 80.270 1.00 73.06 53 HIS B O 1
ATOM 2000 N N . HIS B 1 54 ? 31.893 11.774 78.558 1.00 73.42 54 HIS B N 1
ATOM 2001 C CA . HIS B 1 54 ? 30.805 10.874 78.916 1.00 73.95 54 HIS B CA 1
ATOM 2002 C C . HIS B 1 54 ? 30.849 9.514 78.223 1.00 74.07 54 HIS B C 1
ATOM 2003 O O . HIS B 1 54 ? 30.041 8.633 78.583 1.00 73.84 54 HIS B O 1
ATOM 2010 N N . TYR B 1 55 ? 31.776 9.324 77.263 1.00 73.91 55 TYR B N 1
ATOM 2011 C CA . TYR B 1 55 ? 31.850 8.043 76.525 1.00 73.45 55 TYR B CA 1
ATOM 2012 C C . TYR B 1 55 ? 33.264 7.485 76.180 1.00 72.94 55 TYR B C 1
ATOM 2013 O O . TYR B 1 55 ? 34.242 8.258 76.046 1.00 73.21 55 TYR B O 1
ATOM 2022 N N . ASP B 1 56 ? 33.347 6.143 76.050 1.00 70.85 56 ASP B N 1
ATOM 2023 C CA . ASP B 1 56 ? 34.639 5.424 76.000 1.00 69.82 56 ASP B CA 1
ATOM 2024 C C . ASP B 1 56 ? 35.406 5.739 74.706 1.00 67.03 56 ASP B C 1
ATOM 2025 O O . ASP B 1 56 ? 36.609 6.124 74.732 1.00 67.83 56 ASP B O 1
ATOM 2030 N N . GLY B 1 57 ? 34.715 5.596 73.587 1.00 63.18 57 GLY B N 1
ATOM 2031 C CA . GLY B 1 57 ? 35.287 5.935 72.297 1.00 59.84 57 GLY B CA 1
ATOM 2032 C C . GLY B 1 57 ? 34.322 5.625 71.172 1.00 56.85 57 GLY B C 1
ATOM 2033 O O . GLY B 1 57 ? 33.132 5.337 71.404 1.00 55.62 57 GLY B O 1
ATOM 2034 N N . LYS B 1 58 ? 34.854 5.697 69.963 1.00 52.95 58 LYS B N 1
ATOM 2035 C CA . LYS B 1 58 ? 34.097 5.480 68.777 1.00 51.56 58 LYS B CA 1
ATOM 2036 C C . LYS B 1 58 ? 33.560 4.035 68.755 1.00 49.83 58 LYS B C 1
ATOM 2037 O O . LYS B 1 58 ? 32.370 3.827 68.656 1.00 50.29 58 LYS B O 1
ATOM 2043 N N . ASP B 1 59 ? 34.418 3.045 68.900 1.00 47.18 59 ASP B N 1
ATOM 2044 C CA . ASP B 1 59 ? 33.944 1.658 68.850 1.00 46.37 59 ASP B CA 1
ATOM 2045 C C . ASP B 1 59 ? 32.685 1.455 69.708 1.00 44.28 59 ASP B C 1
ATOM 2046 O O . ASP B 1 59 ? 31.737 0.865 69.263 1.00 43.02 59 ASP B O 1
ATOM 2051 N N . ALA B 1 60 ? 32.714 1.968 70.933 1.00 43.16 60 ALA B N 1
ATOM 2052 C CA . ALA B 1 60 ? 31.629 1.847 71.874 1.00 42.45 60 ALA B CA 1
ATOM 2053 C C . ALA B 1 60 ? 30.349 2.592 71.449 1.00 42.32 60 ALA B C 1
ATOM 2054 O O . ALA B 1 60 ? 29.251 2.138 71.716 1.00 41.50 60 ALA B O 1
ATOM 2056 N N . LEU B 1 61 ? 30.492 3.740 70.796 1.00 41.75 61 LEU B N 1
ATOM 2057 C CA . LEU B 1 61 ? 29.339 4.475 70.271 1.00 40.67 61 LEU B CA 1
ATOM 2058 C C . LEU B 1 61 ? 28.717 3.724 69.114 1.00 39.17 61 LEU B C 1
ATOM 2059 O O . LEU B 1 61 ? 27.512 3.678 68.985 1.00 37.76 61 LEU B O 1
ATOM 2064 N N . VAL B 1 62 ? 29.537 3.120 68.281 1.00 39.45 62 VAL B N 1
ATOM 2065 C CA . VAL B 1 62 ? 29.030 2.393 67.094 1.00 40.01 62 VAL B CA 1
ATOM 2066 C C . VAL B 1 62 ? 28.328 1.082 67.529 1.00 41.01 62 VAL B C 1
ATOM 2067 O O . VAL B 1 62 ? 27.199 0.826 67.080 1.00 40.09 62 VAL B O 1
ATOM 2071 N N . ALA B 1 63 ? 28.956 0.319 68.439 1.00 40.64 63 ALA B N 1
ATOM 2072 C CA . ALA B 1 63 ? 28.310 -0.833 69.076 1.00 41.59 63 ALA B CA 1
ATOM 2073 C C . ALA B 1 63 ? 26.977 -0.462 69.727 1.00 42.26 63 ALA B C 1
ATOM 2074 O O . ALA B 1 63 ? 25.984 -1.178 69.562 1.00 42.80 63 ALA B O 1
ATOM 2076 N N . GLU B 1 64 ? 26.913 0.658 70.430 1.00 43.35 64 GLU B N 1
ATOM 2077 C CA . GLU B 1 64 ? 25.612 1.091 70.975 1.00 44.00 64 GLU B CA 1
ATOM 2078 C C . GLU B 1 64 ? 24.551 1.375 69.900 1.00 42.68 64 GLU B C 1
ATOM 2079 O O . GLU B 1 64 ? 23.377 0.981 70.046 1.00 42.94 64 GLU B O 1
ATOM 2085 N N . ALA B 1 65 ? 24.936 2.088 68.845 1.00 41.65 65 ALA B N 1
ATOM 2086 C CA . ALA B 1 65 ? 24.042 2.285 67.684 1.00 40.82 65 ALA B CA 1
ATOM 2087 C C . ALA B 1 65 ? 23.606 0.954 67.012 1.00 40.61 65 ALA B C 1
ATOM 2088 O O . ALA B 1 65 ? 22.435 0.813 66.620 1.00 39.90 65 ALA B O 1
ATOM 2090 N N . TYR B 1 66 ? 24.563 0.034 66.849 1.00 40.07 66 TYR B N 1
ATOM 2091 C CA . TYR B 1 66 ? 24.340 -1.276 66.263 1.00 40.17 66 TYR B CA 1
ATOM 2092 C C . TYR B 1 66 ? 23.322 -2.033 67.108 1.00 40.30 66 TYR B C 1
ATOM 2093 O O . TYR B 1 66 ? 22.373 -2.550 66.590 1.00 40.04 66 TYR B O 1
ATOM 2102 N N . LEU B 1 67 ? 23.505 -2.027 68.419 1.00 41.28 67 LEU B N 1
ATOM 2103 C CA . LEU B 1 67 ? 22.580 -2.663 69.350 1.00 41.45 67 LEU B CA 1
ATOM 2104 C C . LEU B 1 67 ? 21.166 -2.110 69.346 1.00 41.61 67 LEU B C 1
ATOM 2105 O O . LEU B 1 67 ? 20.195 -2.874 69.476 1.00 41.59 67 LEU B O 1
ATOM 2110 N N . ALA B 1 68 ? 21.061 -0.781 69.284 1.00 40.96 68 ALA B N 1
ATOM 2111 C CA . ALA B 1 68 ? 19.795 -0.089 69.155 1.00 40.77 68 ALA B CA 1
ATOM 2112 C C . ALA B 1 68 ? 19.118 -0.509 67.851 1.00 41.42 68 ALA B C 1
ATOM 2113 O O . ALA B 1 68 ? 17.958 -0.817 67.861 1.00 42.79 68 ALA B O 1
ATOM 2115 N N . VAL B 1 69 ? 19.846 -0.549 66.744 1.00 41.70 69 VAL B N 1
ATOM 2116 C CA . VAL B 1 69 ? 19.222 -0.739 65.442 1.00 42.03 69 VAL B CA 1
ATOM 2117 C C . VAL B 1 69 ? 18.677 -2.195 65.347 1.00 43.61 69 VAL B C 1
ATOM 2118 O O . VAL B 1 69 ? 17.464 -2.409 65.030 1.00 42.36 69 VAL B O 1
ATOM 2122 N N . THR B 1 70 ? 19.562 -3.159 65.648 1.00 43.45 70 THR B N 1
ATOM 2123 C CA . THR B 1 70 ? 19.183 -4.562 65.744 1.00 44.45 70 THR B CA 1
ATOM 2124 C C . THR B 1 70 ? 18.084 -4.853 66.749 1.00 44.10 70 THR B C 1
ATOM 2125 O O . THR B 1 70 ? 17.212 -5.662 66.466 1.00 45.23 70 THR B O 1
ATOM 2129 N N . GLY B 1 71 ? 18.119 -4.199 67.910 1.00 44.78 71 GLY B N 1
ATOM 2130 C CA . GLY B 1 71 ? 17.066 -4.318 68.925 1.00 43.83 71 GLY B CA 1
ATOM 2131 C C . GLY B 1 71 ? 15.694 -3.972 68.388 1.00 44.98 71 GLY B C 1
ATOM 2132 O O . GLY B 1 71 ? 14.696 -4.676 68.651 1.00 43.65 71 GLY B O 1
ATOM 2133 N N . ARG B 1 72 ? 15.650 -2.882 67.626 1.00 45.15 72 ARG B N 1
ATOM 2134 C CA . ARG B 1 72 ? 14.425 -2.359 67.083 1.00 46.37 72 ARG B CA 1
ATOM 2135 C C . ARG B 1 72 ? 13.836 -3.285 66.047 1.00 45.78 72 ARG B C 1
ATOM 2136 O O . ARG B 1 72 ? 12.634 -3.549 66.072 1.00 44.67 72 ARG B O 1
ATOM 2144 N N . VAL B 1 73 ? 14.666 -3.733 65.100 1.00 46.01 73 VAL B N 1
ATOM 2145 C CA . VAL B 1 73 ? 14.260 -4.742 64.109 1.00 46.56 73 VAL B CA 1
ATOM 2146 C C . VAL B 1 73 ? 13.639 -5.991 64.788 1.00 46.24 73 VAL B C 1
ATOM 2147 O O . VAL B 1 73 ? 12.526 -6.420 64.436 1.00 45.07 73 VAL B O 1
ATOM 2151 N N . MET B 1 74 ? 14.359 -6.541 65.761 1.00 45.66 74 MET B N 1
ATOM 2152 C CA . MET B 1 74 ? 13.855 -7.677 66.528 1.00 46.09 74 MET B CA 1
ATOM 2153 C C . MET B 1 74 ? 12.563 -7.466 67.276 1.00 45.57 74 MET B C 1
ATOM 2154 O O . MET B 1 74 ? 11.775 -8.403 67.390 1.00 44.82 74 MET B O 1
ATOM 2159 N N . ARG B 1 75 ? 12.374 -6.277 67.843 1.00 45.32 75 ARG B N 1
ATOM 2160 C CA . ARG B 1 75 ? 11.112 -5.948 68.480 1.00 46.20 75 ARG B CA 1
ATOM 2161 C C . ARG B 1 75 ? 9.983 -6.011 67.496 1.00 45.32 75 ARG B C 1
ATOM 2162 O O . ARG B 1 75 ? 8.908 -6.526 67.794 1.00 45.40 75 ARG B O 1
ATOM 2170 N N . LEU B 1 76 ? 10.220 -5.464 66.322 1.00 45.20 76 LEU B N 1
ATOM 2171 C CA . LEU B 1 76 ? 9.170 -5.389 65.345 1.00 45.12 76 LEU B CA 1
ATOM 2172 C C . LEU B 1 76 ? 8.900 -6.794 64.805 1.00 45.39 76 LEU B C 1
ATOM 2173 O O . LEU B 1 76 ? 7.761 -7.146 64.597 1.00 43.92 76 LEU B O 1
ATOM 2178 N N . LEU B 1 77 ? 9.964 -7.573 64.568 1.00 45.42 77 LEU B N 1
ATOM 2179 C CA . LEU B 1 77 ? 9.808 -8.929 64.024 1.00 45.90 77 LEU B CA 1
ATOM 2180 C C . LEU B 1 77 ? 9.151 -9.904 65.037 1.00 46.12 77 LEU B C 1
ATOM 2181 O O . LEU B 1 77 ? 8.332 -10.725 64.639 1.00 44.94 77 LEU B O 1
ATOM 2186 N N . ARG B 1 78 ? 9.501 -9.792 66.323 1.00 46.10 78 ARG B N 1
ATOM 2187 C CA . ARG B 1 78 ? 8.841 -10.562 67.373 1.00 47.19 78 ARG B CA 1
ATOM 2188 C C . ARG B 1 78 ? 7.403 -10.190 67.472 1.00 45.95 78 ARG B C 1
ATOM 2189 O O . ARG B 1 78 ? 6.571 -11.064 67.680 1.00 45.15 78 ARG B O 1
ATOM 2197 N N . GLY B 1 79 ? 7.128 -8.889 67.363 1.00 44.92 79 GLY B N 1
ATOM 2198 C CA . GLY B 1 79 ? 5.765 -8.368 67.447 1.00 44.21 79 GLY B CA 1
ATOM 2199 C C . GLY B 1 79 ? 4.879 -9.004 66.390 1.00 44.33 79 GLY B C 1
ATOM 2200 O O . GLY B 1 79 ? 3.748 -9.404 66.681 1.00 43.28 79 GLY B O 1
ATOM 2201 N N . ALA B 1 80 ? 5.407 -9.084 65.162 1.00 44.04 80 ALA B N 1
ATOM 2202 C CA . ALA B 1 80 ? 4.652 -9.572 64.027 1.00 44.31 80 ALA B CA 1
ATOM 2203 C C . ALA B 1 80 ? 4.330 -11.076 64.206 1.00 44.53 80 ALA B C 1
ATOM 2204 O O . ALA B 1 80 ? 3.183 -11.478 63.980 1.00 44.14 80 ALA B O 1
ATOM 2206 N N . ILE B 1 81 ? 5.297 -11.874 64.682 1.00 44.97 81 ILE B N 1
ATOM 2207 C CA . ILE B 1 81 ? 5.034 -13.280 65.087 1.00 46.41 81 ILE B CA 1
ATOM 2208 C C . ILE B 1 81 ? 4.030 -13.458 66.277 1.00 47.43 81 ILE B C 1
ATOM 2209 O O . ILE B 1 81 ? 3.112 -14.298 66.207 1.00 47.57 81 ILE B O 1
ATOM 2214 N N . ASP B 1 82 ? 4.130 -12.611 67.304 1.00 47.79 82 ASP B N 1
ATOM 2215 C CA . ASP B 1 82 ? 3.297 -12.738 68.507 1.00 47.92 82 ASP B CA 1
ATOM 2216 C C . ASP B 1 82 ? 1.836 -12.389 68.338 1.00 47.55 82 ASP B C 1
ATOM 2217 O O . ASP B 1 82 ? 0.995 -12.871 69.116 1.00 47.49 82 ASP B O 1
ATOM 2222 N N . THR B 1 83 ? 1.541 -11.532 67.369 1.00 46.73 83 THR B N 1
ATOM 2223 C CA . THR B 1 83 ? 0.201 -11.048 67.180 1.00 46.47 83 THR B CA 1
ATOM 2224 C C . THR B 1 83 ? -0.422 -11.656 65.912 1.00 46.29 83 THR B C 1
ATOM 2225 O O . THR B 1 83 ? -1.485 -11.208 65.473 1.00 45.43 83 THR B O 1
ATOM 2229 N N . ALA B 1 84 ? 0.263 -12.635 65.314 1.00 46.37 84 ALA B N 1
ATOM 2230 C CA . ALA B 1 84 ? -0.263 -13.373 64.189 1.00 46.79 84 ALA B CA 1
ATOM 2231 C C . ALA B 1 84 ? -1.089 -14.557 64.722 1.00 47.19 84 ALA B C 1
ATOM 2232 O O . ALA B 1 84 ? -0.763 -15.083 65.787 1.00 45.85 84 ALA B O 1
ATOM 2234 N N . PRO B 1 85 ? -2.156 -14.966 63.981 1.00 48.22 85 PRO B N 1
ATOM 2235 C CA . PRO B 1 85 ? -2.804 -16.306 64.104 1.00 48.39 85 PRO B CA 1
ATOM 2236 C C . PRO B 1 85 ? -1.806 -17.386 64.479 1.00 49.18 85 PRO B C 1
ATOM 2237 O O . PRO B 1 85 ? -0.627 -17.397 64.013 1.00 48.83 85 PRO B O 1
ATOM 2241 N N . GLY B 1 86 ? -2.272 -18.292 65.326 1.00 49.13 86 GLY B N 1
ATOM 2242 C CA . GLY B 1 86 ? -1.360 -19.135 66.082 1.00 48.37 86 GLY B CA 1
ATOM 2243 C C . GLY B 1 86 ? -0.452 -20.055 65.293 1.00 47.00 86 GLY B C 1
ATOM 2244 O O . GLY B 1 86 ? 0.599 -20.471 65.839 1.00 47.72 86 GLY B O 1
ATOM 2245 N N . GLY B 1 87 ? -0.845 -20.387 64.052 1.00 44.77 87 GLY B N 1
ATOM 2246 C CA . GLY B 1 87 ? -0.173 -21.450 63.277 1.00 42.31 87 GLY B CA 1
ATOM 2247 C C . GLY B 1 87 ? 1.157 -21.070 62.632 1.00 41.06 87 GLY B C 1
ATOM 2248 O O . GLY B 1 87 ? 1.464 -19.904 62.468 1.00 40.88 87 GLY B O 1
ATOM 2249 N N . ALA B 1 88 ? 1.940 -22.045 62.191 1.00 40.83 88 ALA B N 1
ATOM 2250 C CA . ALA B 1 88 ? 3.344 -21.751 61.741 1.00 39.74 88 ALA B CA 1
ATOM 2251 C C . ALA B 1 88 ? 3.406 -20.850 60.475 1.00 39.42 88 ALA B C 1
ATOM 2252 O O . ALA B 1 88 ? 4.191 -19.883 60.453 1.00 37.30 88 ALA B O 1
ATOM 2254 N N . ARG B 1 89 ? 2.534 -21.116 59.476 1.00 39.01 89 ARG B N 1
ATOM 2255 C CA . ARG B 1 89 ? 2.521 -20.370 58.203 1.00 38.55 89 ARG B CA 1
ATOM 2256 C C . ARG B 1 89 ? 1.970 -18.957 58.376 1.00 38.47 89 ARG B C 1
ATOM 2257 O O . ARG B 1 89 ? 2.548 -18.007 57.847 1.00 38.87 89 ARG B O 1
ATOM 2265 N N . PRO B 1 90 ? 0.886 -18.789 59.156 1.00 39.16 90 PRO B N 1
ATOM 2266 C CA . PRO B 1 90 ? 0.439 -17.416 59.403 1.00 39.42 90 PRO B CA 1
ATOM 2267 C C . PRO B 1 90 ? 1.489 -16.519 60.132 1.00 39.50 90 PRO B C 1
ATOM 2268 O O . PRO B 1 90 ? 1.636 -15.361 59.762 1.00 37.62 90 PRO B O 1
ATOM 2272 N N . ARG B 1 91 ? 2.213 -17.094 61.100 1.00 39.87 91 ARG B N 1
ATOM 2273 C CA . ARG B 1 91 ? 3.346 -16.457 61.796 1.00 39.98 91 ARG B CA 1
ATOM 2274 C C . ARG B 1 91 ? 4.528 -16.137 60.855 1.00 39.34 91 ARG B C 1
ATOM 2275 O O . ARG B 1 91 ? 5.085 -15.034 60.906 1.00 39.05 91 ARG B O 1
ATOM 2283 N N . LEU B 1 92 ? 4.902 -17.083 59.993 1.00 39.11 92 LEU B N 1
ATOM 2284 C CA . LEU B 1 92 ? 5.914 -16.803 58.965 1.00 39.45 92 LEU B CA 1
ATOM 2285 C C . LEU B 1 92 ? 5.455 -15.675 57.987 1.00 39.09 92 LEU B C 1
ATOM 2286 O O . LEU B 1 92 ? 6.244 -14.803 57.665 1.00 39.80 92 LEU B O 1
ATOM 2291 N N . SER B 1 93 ? 4.214 -15.733 57.517 1.00 38.51 93 SER B N 1
ATOM 2292 C CA . SER B 1 93 ? 3.649 -14.680 56.648 1.00 39.22 93 SER B CA 1
ATOM 2293 C C . SER B 1 93 ? 3.625 -13.335 57.274 1.00 37.50 93 SER B C 1
ATOM 2294 O O . SER B 1 93 ? 3.865 -12.362 56.599 1.00 38.65 93 SER B O 1
ATOM 2297 N N . ALA B 1 94 ? 3.325 -13.272 58.558 1.00 38.02 94 ALA B N 1
ATOM 2298 C CA . ALA B 1 94 ? 3.363 -12.011 59.266 1.00 38.97 94 ALA B CA 1
ATOM 2299 C C . ALA B 1 94 ? 4.818 -11.524 59.341 1.00 39.15 94 ALA B C 1
ATOM 2300 O O . ALA B 1 94 ? 5.062 -10.382 59.053 1.00 41.00 94 ALA B O 1
ATOM 2302 N N . PHE B 1 95 ? 5.769 -12.390 59.704 1.00 39.39 95 PHE B N 1
ATOM 2303 C CA . PHE B 1 95 ? 7.207 -12.095 59.622 1.00 39.88 95 PHE B CA 1
ATOM 2304 C C . PHE B 1 95 ? 7.622 -11.519 58.269 1.00 39.80 95 PHE B C 1
ATOM 2305 O O . PHE B 1 95 ? 8.264 -10.510 58.239 1.00 39.63 95 PHE B O 1
ATOM 2313 N N . PHE B 1 96 ? 7.232 -12.162 57.170 1.00 39.77 96 PHE B N 1
ATOM 2314 C CA . PHE B 1 96 ? 7.554 -11.689 55.806 1.00 39.53 96 PHE B CA 1
ATOM 2315 C C . PHE B 1 96 ? 6.963 -10.315 55.530 1.00 39.79 96 PHE B C 1
ATOM 2316 O O . PHE B 1 96 ? 7.674 -9.421 55.071 1.00 39.93 96 PHE B O 1
ATOM 2324 N N . GLU B 1 97 ? 5.681 -10.148 55.825 1.00 39.64 97 GLU B N 1
ATOM 2325 C CA . GLU B 1 97 ? 5.032 -8.828 55.730 1.00 40.69 97 GLU B CA 1
ATOM 2326 C C . GLU B 1 97 ? 5.750 -7.742 56.526 1.00 39.85 97 GLU B C 1
ATOM 2327 O O . GLU B 1 97 ? 6.047 -6.679 55.979 1.00 38.18 97 GLU B O 1
ATOM 2333 N N . ALA B 1 98 ? 6.057 -8.008 57.797 1.00 40.10 98 ALA B N 1
ATOM 2334 C CA . ALA B 1 98 ? 6.850 -7.026 58.560 1.00 40.49 98 ALA B CA 1
ATOM 2335 C C . ALA B 1 98 ? 8.192 -6.731 57.883 1.00 40.90 98 ALA B C 1
ATOM 2336 O O . ALA B 1 98 ? 8.631 -5.552 57.812 1.00 40.25 98 ALA B O 1
ATOM 2338 N N . SER B 1 99 ? 8.811 -7.782 57.351 1.00 41.22 99 SER B N 1
ATOM 2339 C CA . SER B 1 99 ? 10.145 -7.679 56.715 1.00 41.45 99 SER B CA 1
ATOM 2340 C C . SER B 1 99 ? 10.206 -6.768 55.492 1.00 41.81 99 SER B C 1
ATOM 2341 O O . SER B 1 99 ? 11.249 -6.208 55.210 1.00 41.24 99 SER B O 1
ATOM 2344 N N . PHE B 1 100 ? 9.104 -6.643 54.768 1.00 42.08 100 PHE B N 1
ATOM 2345 C CA . PHE B 1 100 ? 9.044 -5.888 53.529 1.00 43.27 100 PHE B CA 1
ATOM 2346 C C . PHE B 1 100 ? 8.107 -4.669 53.661 1.00 45.03 100 PHE B C 1
ATOM 2347 O O . PHE B 1 100 ? 7.779 -4.012 52.686 1.00 45.88 100 PHE B O 1
ATOM 2355 N N . SER B 1 101 ? 7.728 -4.355 54.897 1.00 46.47 101 SER B N 1
ATOM 2356 C CA . SER B 1 101 ? 7.007 -3.147 55.236 1.00 47.37 101 SER B CA 1
ATOM 2357 C C . SER B 1 101 ? 7.997 -2.004 55.180 1.00 48.00 101 SER B C 1
ATOM 2358 O O . SER B 1 101 ? 9.206 -2.229 55.241 1.00 48.65 101 SER B O 1
ATOM 2361 N N . ALA B 1 102 ? 7.478 -0.793 55.035 1.00 49.12 102 ALA B N 1
ATOM 2362 C CA . ALA B 1 102 ? 8.266 0.444 54.960 1.00 49.94 102 ALA B CA 1
ATOM 2363 C C . ALA B 1 102 ? 9.201 0.653 56.164 1.00 51.17 102 ALA B C 1
ATOM 2364 O O . ALA B 1 102 ? 10.278 1.191 56.036 1.00 51.60 102 ALA B O 1
ATOM 2366 N N . GLU B 1 103 ? 8.791 0.190 57.334 1.00 54.22 103 GLU B N 1
ATOM 2367 C CA . GLU B 1 103 ? 9.592 0.288 58.557 1.00 56.16 103 GLU B CA 1
ATOM 2368 C C . GLU B 1 103 ? 10.933 -0.481 58.417 1.00 56.71 103 GLU B C 1
ATOM 2369 O O . GLU B 1 103 ? 12.022 0.114 58.478 1.00 56.90 103 GLU B O 1
ATOM 2375 N N . LEU B 1 104 ? 10.866 -1.774 58.139 1.00 57.23 104 LEU B N 1
ATOM 2376 C CA . LEU B 1 104 ? 12.087 -2.576 57.977 1.00 57.55 104 LEU B CA 1
ATOM 2377 C C . LEU B 1 104 ? 12.686 -2.493 56.557 1.00 59.43 104 LEU B C 1
ATOM 2378 O O . LEU B 1 104 ? 13.868 -2.834 56.348 1.00 58.45 104 LEU B O 1
ATOM 2383 N N . LEU B 1 105 ? 11.900 -2.024 55.576 1.00 61.45 105 LEU B N 1
ATOM 2384 C CA . LEU B 1 105 ? 12.440 -1.919 54.212 1.00 62.77 105 LEU B CA 1
ATOM 2385 C C . LEU B 1 105 ? 12.964 -0.511 53.911 1.00 64.21 105 LEU B C 1
ATOM 2386 O O . LEU B 1 105 ? 13.375 -0.237 52.795 1.00 64.72 105 LEU B O 1
ATOM 2391 N N . ASP B 1 106 ? 12.994 0.364 54.923 1.00 66.29 106 ASP B N 1
ATOM 2392 C CA . ASP B 1 106 ? 13.507 1.735 54.786 1.00 66.60 106 ASP B CA 1
ATOM 2393 C C . ASP B 1 106 ? 14.934 1.768 54.242 1.00 68.06 106 ASP B C 1
ATOM 2394 O O . ASP B 1 106 ? 15.902 1.403 54.949 1.00 68.53 106 ASP B O 1
ATOM 2399 N N . PRO B 1 107 ? 15.090 2.261 53.001 1.00 68.75 107 PRO B N 1
ATOM 2400 C CA . PRO B 1 107 ? 16.419 2.235 52.406 1.00 68.79 107 PRO B CA 1
ATOM 2401 C C . PRO B 1 107 ? 17.377 3.219 53.077 1.00 68.66 107 PRO B C 1
ATOM 2402 O O . PRO B 1 107 ? 18.573 3.168 52.828 1.00 68.56 107 PRO B O 1
ATOM 2406 N N . GLN B 1 108 ? 16.873 4.119 53.911 1.00 68.73 108 GLN B N 1
ATOM 2407 C CA . GLN B 1 108 ? 17.754 5.101 54.526 1.00 68.36 108 GLN B CA 1
ATOM 2408 C C . GLN B 1 108 ? 18.806 4.479 55.383 1.00 66.84 108 GLN B C 1
ATOM 2409 O O . GLN B 1 108 ? 19.910 4.992 55.446 1.00 67.48 108 GLN B O 1
ATOM 2415 N N . LEU B 1 109 ? 18.476 3.379 56.043 1.00 65.36 109 LEU B N 1
A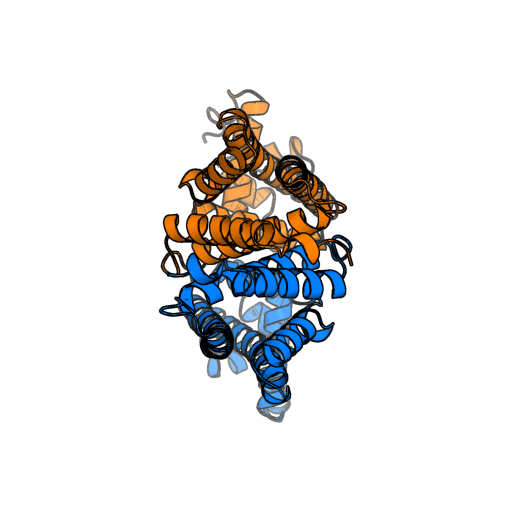TOM 2416 C CA . LEU B 1 109 ? 19.391 2.752 56.971 1.00 63.69 109 LEU B CA 1
ATOM 2417 C C . LEU B 1 109 ? 20.437 1.831 56.319 1.00 63.64 109 LEU B C 1
ATOM 2418 O O . LEU B 1 109 ? 21.339 1.350 57.026 1.00 64.31 109 LEU B O 1
ATOM 2423 N N . LEU B 1 110 ? 20.317 1.553 55.013 1.00 61.63 110 LEU B N 1
ATOM 2424 C CA . LEU B 1 110 ? 21.229 0.636 54.314 1.00 60.31 110 LEU B CA 1
ATOM 2425 C C . LEU B 1 110 ? 22.670 1.015 54.608 1.00 58.61 110 LEU B C 1
ATOM 2426 O O . LEU B 1 110 ? 23.486 0.171 54.952 1.00 56.32 110 LEU B O 1
ATOM 2431 N N . ASP B 1 111 ? 22.945 2.310 54.514 1.00 57.05 111 ASP B N 1
ATOM 2432 C CA . ASP B 1 111 ? 24.274 2.841 54.742 1.00 56.07 111 ASP B CA 1
ATOM 2433 C C . ASP B 1 111 ? 24.817 2.506 56.134 1.00 53.62 111 ASP B C 1
ATOM 2434 O O . ASP B 1 111 ? 26.032 2.281 56.298 1.00 51.50 111 ASP B O 1
ATOM 2439 N N . ALA B 1 112 ? 23.914 2.500 57.121 1.00 50.95 112 ALA B N 1
ATOM 2440 C CA . ALA B 1 112 ? 24.258 2.211 58.508 1.00 49.45 112 ALA B CA 1
ATOM 2441 C C . ALA B 1 112 ? 24.669 0.743 58.670 1.00 47.19 112 ALA B C 1
ATOM 2442 O O . ALA B 1 112 ? 25.714 0.456 59.212 1.00 45.67 112 ALA B O 1
ATOM 2444 N N . TRP B 1 113 ? 23.864 -0.165 58.151 1.00 46.15 113 TRP B N 1
ATOM 2445 C CA . TRP B 1 113 ? 24.214 -1.597 58.156 1.00 46.49 113 TRP B CA 1
ATOM 2446 C C . TRP B 1 113 ? 25.512 -1.902 57.427 1.00 44.67 113 TRP B C 1
ATOM 2447 O O . TRP B 1 113 ? 26.327 -2.708 57.902 1.00 43.33 113 TRP B O 1
ATOM 2458 N N . LEU B 1 114 ? 25.729 -1.224 56.304 1.00 43.38 114 LEU B N 1
ATOM 2459 C CA . LEU B 1 114 ? 26.936 -1.417 55.556 1.00 42.35 114 LEU B CA 1
ATOM 2460 C C . LEU B 1 114 ? 28.197 -1.024 56.378 1.00 41.55 114 LEU B C 1
ATOM 2461 O O . LEU B 1 114 ? 29.207 -1.704 56.375 1.00 38.96 114 LEU B O 1
ATOM 2466 N N . ALA B 1 115 ? 28.063 0.042 57.146 1.00 41.23 115 ALA B N 1
ATOM 2467 C CA . ALA B 1 115 ? 29.109 0.530 58.015 1.00 40.28 115 ALA B CA 1
ATOM 2468 C C . ALA B 1 115 ? 29.331 -0.436 59.203 1.00 40.27 115 ALA B C 1
ATOM 2469 O O . ALA B 1 115 ? 30.487 -0.692 59.566 1.00 40.91 115 ALA B O 1
ATOM 2471 N N . PHE B 1 116 ? 28.252 -0.966 59.795 1.00 39.81 116 PHE B N 1
ATOM 2472 C CA . PHE B 1 116 ? 28.374 -1.978 60.886 1.00 40.12 116 PHE B CA 1
ATOM 2473 C C . PHE B 1 116 ? 29.083 -3.266 60.445 1.00 41.02 116 PHE B C 1
ATOM 2474 O O . PHE B 1 116 ? 29.953 -3.821 61.122 1.00 42.71 116 PHE B O 1
ATOM 2482 N N . TRP B 1 117 ? 28.666 -3.767 59.304 1.00 41.47 117 TRP B N 1
ATOM 2483 C CA . TRP B 1 117 ? 29.232 -4.950 58.738 1.00 41.43 117 TRP B CA 1
ATOM 2484 C C . TRP B 1 117 ? 30.700 -4.816 58.385 1.00 41.70 117 TRP B C 1
ATOM 2485 O O . TRP B 1 117 ? 31.419 -5.792 58.392 1.00 40.02 117 TRP B O 1
ATOM 2496 N N . GLY B 1 118 ? 31.155 -3.610 58.039 1.00 43.02 118 GLY B N 1
ATOM 2497 C CA . GLY B 1 118 ? 32.575 -3.398 57.779 1.00 43.01 118 GLY B CA 1
ATOM 2498 C C . GLY B 1 118 ? 33.378 -3.370 59.066 1.00 43.44 118 GLY B C 1
ATOM 2499 O O . GLY B 1 118 ? 34.528 -3.772 59.079 1.00 46.35 118 GLY B O 1
ATOM 2500 N N . ALA B 1 119 ? 32.779 -2.874 60.138 1.00 42.89 119 ALA B N 1
ATOM 2501 C CA . ALA B 1 119 ? 33.398 -2.864 61.444 1.00 42.61 119 ALA B CA 1
ATOM 2502 C C . ALA B 1 119 ? 33.435 -4.272 62.097 1.00 43.63 119 ALA B C 1
ATOM 2503 O O . ALA B 1 119 ? 34.154 -4.449 63.062 1.00 43.52 119 ALA B O 1
ATOM 2505 N N . VAL B 1 120 ? 32.622 -5.229 61.611 1.00 43.00 120 VAL B N 1
ATOM 2506 C CA . VAL B 1 120 ? 32.484 -6.524 62.236 1.00 43.06 120 VAL B CA 1
ATOM 2507 C C . VAL B 1 120 ? 33.828 -7.282 62.222 1.00 44.89 120 VAL B C 1
ATOM 2508 O O . VAL B 1 120 ? 34.238 -7.846 63.244 1.00 44.39 120 VAL B O 1
ATOM 2512 N N . GLY B 1 121 ? 34.559 -7.197 61.118 1.00 47.15 121 GLY B N 1
ATOM 2513 C CA . GLY B 1 121 ? 35.761 -8.027 60.961 1.00 48.90 121 GLY B CA 1
ATOM 2514 C C . GLY B 1 121 ? 37.008 -7.580 61.726 1.00 49.95 121 GLY B C 1
ATOM 2515 O O . GLY B 1 121 ? 37.894 -8.418 62.083 1.00 51.31 121 GLY B O 1
ATOM 2516 N N . SER B 1 122 ? 37.100 -6.269 61.931 1.00 50.17 122 SER B N 1
ATOM 2517 C CA . SER B 1 122 ? 38.218 -5.657 62.629 1.00 49.72 122 SER B CA 1
ATOM 2518 C C . SER B 1 122 ? 37.938 -5.222 64.059 1.00 49.72 122 SER B C 1
ATOM 2519 O O . SER B 1 122 ? 38.877 -4.989 64.785 1.00 49.70 122 SER B O 1
ATOM 2522 N N . ILE B 1 123 ? 36.679 -5.062 64.488 1.00 48.78 123 ILE B N 1
ATOM 2523 C CA . ILE B 1 123 ? 36.420 -4.624 65.880 1.00 48.58 123 ILE B CA 1
ATOM 2524 C C . ILE B 1 123 ? 35.628 -5.711 66.584 1.00 48.87 123 ILE B C 1
ATOM 2525 O O . ILE B 1 123 ? 34.443 -5.912 66.247 1.00 49.02 123 ILE B O 1
ATOM 2530 N N . GLU B 1 124 ? 36.231 -6.372 67.570 1.00 49.54 124 GLU B N 1
ATOM 2531 C CA . GLU B 1 124 ? 35.646 -7.603 68.121 1.00 51.03 124 GLU B CA 1
ATOM 2532 C C . GLU B 1 124 ? 34.324 -7.350 68.837 1.00 49.32 124 GLU B C 1
ATOM 2533 O O . GLU B 1 124 ? 33.417 -8.180 68.744 1.00 48.91 124 GLU B O 1
ATOM 2539 N N . ALA B 1 125 ? 34.221 -6.202 69.510 1.00 47.51 125 ALA B N 1
ATOM 2540 C CA . ALA B 1 125 ? 32.994 -5.771 70.164 1.00 46.63 125 ALA B CA 1
ATOM 2541 C C . ALA B 1 125 ? 31.823 -5.653 69.197 1.00 45.16 125 ALA B C 1
ATOM 2542 O O . ALA B 1 125 ? 30.706 -6.070 69.521 1.00 46.69 125 ALA B O 1
ATOM 2544 N N . ILE B 1 126 ? 32.081 -5.122 68.006 1.00 43.30 126 ILE B N 1
ATOM 2545 C CA . ILE B 1 126 ? 31.068 -5.038 66.954 1.00 41.86 126 ILE B CA 1
ATOM 2546 C C . ILE B 1 126 ? 30.735 -6.420 66.376 1.00 40.66 126 ILE B C 1
ATOM 2547 O O . ILE B 1 126 ? 29.547 -6.736 66.116 1.00 36.96 126 ILE B O 1
ATOM 2552 N N . GLY B 1 127 ? 31.795 -7.234 66.228 1.00 40.64 127 GLY B N 1
ATOM 2553 C CA . GLY B 1 127 ? 31.695 -8.635 65.911 1.00 40.53 127 GLY B CA 1
ATOM 2554 C C . GLY B 1 127 ? 30.772 -9.380 66.823 1.00 41.23 127 GLY B C 1
ATOM 2555 O O . GLY B 1 127 ? 29.968 -10.184 66.363 1.00 39.35 127 GLY B O 1
ATOM 2556 N N . ARG B 1 128 ? 30.870 -9.098 68.120 1.00 42.30 128 ARG B N 1
ATOM 2557 C CA . ARG B 1 128 ? 30.067 -9.788 69.075 1.00 44.38 128 ARG B CA 1
ATOM 2558 C C . ARG B 1 128 ? 28.606 -9.291 69.051 1.00 42.99 128 ARG B C 1
ATOM 2559 O O . ARG B 1 128 ? 27.696 -10.068 69.347 1.00 42.14 128 ARG B O 1
ATOM 2567 N N . VAL B 1 129 ? 28.383 -8.012 68.720 1.00 42.46 129 VAL B N 1
ATOM 2568 C CA . VAL B 1 129 ? 27.022 -7.532 68.509 1.00 41.62 129 VAL B CA 1
ATOM 2569 C C . VAL B 1 129 ? 26.429 -8.289 67.316 1.00 41.19 129 VAL B C 1
ATOM 2570 O O . VAL B 1 129 ? 25.339 -8.815 67.426 1.00 42.10 129 VAL B O 1
ATOM 2574 N N . HIS B 1 130 ? 27.159 -8.416 66.218 1.00 40.92 130 HIS B N 1
ATOM 2575 C CA . HIS B 1 130 ? 26.689 -9.179 65.097 1.00 41.65 130 HIS B CA 1
ATOM 2576 C C . HIS B 1 130 ? 26.305 -10.628 65.429 1.00 40.73 130 HIS B C 1
ATOM 2577 O O . HIS B 1 130 ? 25.241 -11.096 65.075 1.00 40.28 130 HIS B O 1
ATOM 2584 N N . ASP B 1 131 ? 27.196 -11.328 66.093 1.00 40.48 131 ASP B N 1
ATOM 2585 C CA . ASP B 1 131 ? 26.988 -12.745 66.364 1.00 40.23 131 ASP B CA 1
ATOM 2586 C C . ASP B 1 131 ? 25.757 -12.940 67.219 1.00 40.48 131 ASP B C 1
ATOM 2587 O O . ASP B 1 131 ? 24.922 -13.831 66.927 1.00 38.88 131 ASP B O 1
ATOM 2592 N N . HIS B 1 132 ? 25.627 -12.090 68.229 1.00 40.10 132 HIS B N 1
ATOM 2593 C CA . HIS B 1 132 ? 24.536 -12.195 69.143 1.00 42.58 132 HIS B CA 1
ATOM 2594 C C . HIS B 1 132 ? 23.179 -11.933 68.476 1.00 43.61 132 HIS B C 1
ATOM 2595 O O . HIS B 1 132 ? 22.199 -12.651 68.735 1.00 42.50 132 HIS B O 1
ATOM 2602 N N . SER B 1 133 ? 23.121 -10.890 67.652 1.00 43.61 133 SER B N 1
ATOM 2603 C CA . SER B 1 133 ? 21.869 -10.456 67.117 1.00 44.74 133 SER B CA 1
ATOM 2604 C C . SER B 1 133 ? 21.451 -11.335 65.969 1.00 44.72 133 SER B C 1
ATOM 2605 O O . SER B 1 133 ? 20.262 -11.546 65.757 1.00 43.98 133 SER B O 1
ATOM 2608 N N . TYR B 1 134 ? 22.421 -11.764 65.165 1.00 45.52 134 TYR B N 1
ATOM 2609 C CA . TYR B 1 134 ? 22.134 -12.761 64.150 1.00 44.67 134 TYR B CA 1
ATOM 2610 C C . TYR B 1 134 ? 21.657 -14.092 64.827 1.00 42.26 134 TYR B C 1
ATOM 2611 O O . TYR B 1 134 ? 20.736 -14.736 64.363 1.00 39.71 134 T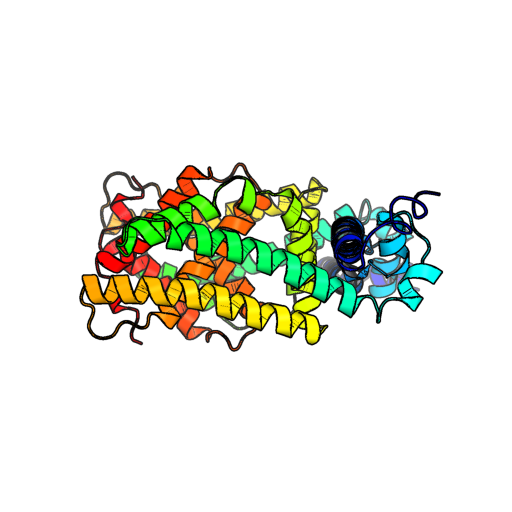YR B O 1
ATOM 2620 N N . GLY B 1 135 ? 22.282 -14.476 65.924 1.00 41.40 135 GLY B N 1
ATOM 2621 C CA . GLY B 1 135 ? 21.822 -15.597 66.748 1.00 42.46 135 GLY B CA 1
ATOM 2622 C C . GLY B 1 135 ? 20.353 -15.517 67.190 1.00 42.19 135 GLY B C 1
ATOM 2623 O O . GLY B 1 135 ? 19.614 -16.498 67.136 1.00 42.63 135 GLY B O 1
ATOM 2624 N N . GLU B 1 136 ? 19.922 -14.330 67.564 1.00 42.11 136 GLU B N 1
ATOM 2625 C CA . GLU B 1 136 ? 18.574 -14.108 68.053 1.00 43.01 136 GLU B CA 1
ATOM 2626 C C . GLU B 1 136 ? 17.574 -14.092 66.899 1.00 42.34 136 GLU B C 1
ATOM 2627 O O . GLU B 1 136 ? 16.479 -14.576 67.044 1.00 41.39 136 GLU B O 1
ATOM 2633 N N . TYR B 1 137 ? 17.975 -13.510 65.780 1.00 42.56 137 TYR B N 1
ATOM 2634 C CA . TYR B 1 137 ? 17.172 -13.453 64.584 1.00 42.96 137 TYR B CA 1
ATOM 2635 C C . TYR B 1 137 ? 16.855 -14.887 64.078 1.00 42.72 137 TYR B C 1
ATOM 2636 O O . TYR B 1 137 ? 15.668 -15.288 63.856 1.00 41.91 137 TYR B O 1
ATOM 2645 N N . ARG B 1 138 ? 17.906 -15.671 63.939 1.00 43.26 138 ARG B N 1
ATOM 2646 C CA . ARG B 1 138 ? 17.764 -17.108 63.583 1.00 44.87 138 ARG B CA 1
ATOM 2647 C C . ARG B 1 138 ? 16.973 -17.944 64.614 1.00 44.48 138 ARG B C 1
ATOM 2648 O O . ARG B 1 138 ? 16.246 -18.831 64.210 1.00 45.61 138 ARG B O 1
ATOM 2656 N N . ALA B 1 139 ? 17.186 -17.730 65.914 1.00 45.01 139 ALA B N 1
ATOM 2657 C CA . ALA B 1 139 ? 16.465 -18.456 66.973 1.00 45.02 139 ALA B CA 1
ATOM 2658 C C . ALA B 1 139 ? 14.965 -18.227 66.772 1.00 45.58 139 ALA B C 1
ATOM 2659 O O . ALA B 1 139 ? 14.186 -19.167 66.905 1.00 46.67 139 ALA B O 1
ATOM 2661 N N . LEU B 1 140 ? 14.562 -16.991 66.442 1.00 45.17 140 LEU B N 1
ATOM 2662 C CA . LEU B 1 140 ? 13.135 -16.700 66.185 1.00 44.83 140 LEU B CA 1
ATOM 2663 C C . LEU B 1 140 ? 12.578 -17.537 65.045 1.00 44.02 140 LEU B C 1
ATOM 2664 O O . LEU B 1 140 ? 11.434 -18.043 65.112 1.00 43.36 140 LEU B O 1
ATOM 2669 N N . LEU B 1 141 ? 13.361 -17.619 63.972 1.00 41.54 141 LEU B N 1
ATOM 2670 C CA . LEU B 1 141 ? 12.968 -18.373 62.794 1.00 40.94 141 LEU B CA 1
ATOM 2671 C C . LEU B 1 141 ? 13.073 -19.879 63.037 1.00 39.54 141 LEU B C 1
ATOM 2672 O O . LEU B 1 141 ? 12.257 -20.613 62.509 1.00 39.37 141 LEU B O 1
ATOM 2677 N N . VAL B 1 142 ? 14.006 -20.341 63.871 1.00 39.24 142 VAL B N 1
ATOM 2678 C CA . VAL B 1 142 ? 14.035 -21.774 64.164 1.00 38.77 142 VAL B CA 1
ATOM 2679 C C . VAL B 1 142 ? 12.823 -22.236 64.939 1.00 39.30 142 VAL B C 1
ATOM 2680 O O . VAL B 1 142 ? 12.373 -23.340 64.689 1.00 38.07 142 VAL B O 1
ATOM 2684 N N . GLY B 1 143 ? 12.309 -21.407 65.866 1.00 39.35 143 GLY B N 1
ATOM 2685 C CA . GLY B 1 143 ? 11.123 -21.757 66.659 1.00 39.36 143 GLY B CA 1
ATOM 2686 C C . GLY B 1 143 ? 9.900 -21.962 65.790 1.00 39.55 143 GLY B C 1
ATOM 2687 O O . GLY B 1 143 ? 9.098 -22.885 66.013 1.00 39.76 143 GLY B O 1
ATOM 2688 N N . VAL B 1 144 ? 9.712 -21.094 64.795 1.00 39.91 144 VAL B N 1
ATOM 2689 C CA . VAL B 1 144 ? 8.544 -21.245 63.926 1.00 40.56 144 VAL B CA 1
ATOM 2690 C C . VAL B 1 144 ? 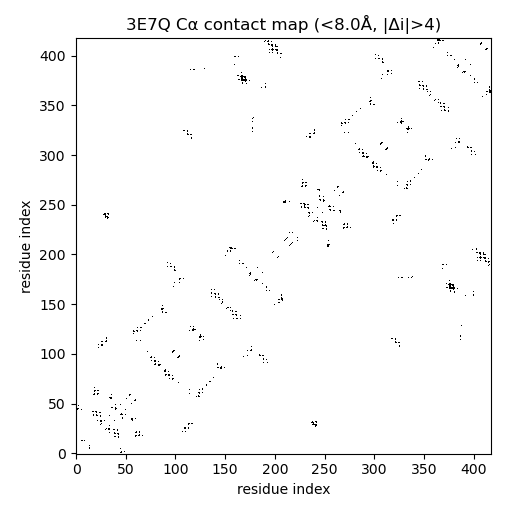8.747 -22.349 62.846 1.00 40.33 144 VAL B C 1
ATOM 2691 O O . VAL B 1 144 ? 7.804 -23.010 62.477 1.00 41.21 144 VAL B O 1
ATOM 2695 N N . LEU B 1 145 ? 9.977 -22.577 62.390 1.00 40.56 145 LEU B N 1
ATOM 2696 C CA . LEU B 1 145 ? 10.273 -23.654 61.463 1.00 39.89 145 LEU B CA 1
ATOM 2697 C C . LEU B 1 145 ? 10.104 -25.013 62.124 1.00 39.86 145 LEU B C 1
ATOM 2698 O O . LEU B 1 145 ? 9.699 -25.959 61.459 1.00 37.38 145 LEU B O 1
ATOM 2703 N N . ARG B 1 146 ? 10.350 -25.062 63.437 1.00 40.41 146 ARG B N 1
ATOM 2704 C CA . ARG B 1 146 ? 10.051 -26.239 64.235 1.00 41.32 146 ARG B CA 1
ATOM 2705 C C . ARG B 1 146 ? 8.601 -26.493 64.426 1.00 40.27 146 ARG B C 1
ATOM 2706 O O . ARG B 1 146 ? 8.193 -27.634 64.383 1.00 39.39 146 ARG B O 1
ATOM 2714 N N . GLN B 1 147 ? 7.840 -25.444 64.684 1.00 39.45 147 GLN B N 1
ATOM 2715 C CA . GLN B 1 147 ? 6.365 -25.537 64.673 1.00 39.81 147 GLN B CA 1
ATOM 2716 C C . GLN B 1 147 ? 5.879 -26.073 63.332 1.00 38.81 147 GLN B C 1
ATOM 2717 O O . GLN B 1 147 ? 5.136 -27.029 63.285 1.00 39.39 147 GLN B O 1
ATOM 2723 N N . LEU B 1 148 ? 6.367 -25.484 62.249 1.00 37.98 148 LEU B N 1
ATOM 2724 C CA . LEU B 1 148 ? 6.093 -25.965 60.901 1.00 38.61 148 LEU B CA 1
ATOM 2725 C C . LEU B 1 148 ? 6.367 -27.439 60.685 1.00 38.24 148 LEU B C 1
ATOM 2726 O O . LEU B 1 148 ? 5.518 -28.150 60.120 1.00 39.13 148 LEU B O 1
ATOM 2731 N N . ALA B 1 149 ? 7.538 -27.865 61.122 1.00 38.21 149 ALA B N 1
ATOM 2732 C CA . ALA B 1 149 ? 7.963 -29.248 61.046 1.00 38.06 149 ALA B CA 1
ATOM 2733 C C . ALA B 1 149 ? 7.054 -30.208 61.841 1.00 38.08 149 ALA B C 1
ATOM 2734 O O . ALA B 1 149 ? 6.715 -31.302 61.355 1.00 36.24 149 ALA B O 1
ATOM 2736 N N . GLU B 1 150 ? 6.681 -29.797 63.054 1.00 38.62 150 GLU B N 1
ATOM 2737 C CA . GLU B 1 150 ? 5.732 -30.538 63.891 1.00 39.62 150 GLU B CA 1
ATOM 2738 C C . GLU B 1 150 ? 4.321 -30.651 63.223 1.00 38.97 150 GLU B C 1
ATOM 2739 O O . GLU B 1 150 ? 3.766 -31.725 63.115 1.00 38.52 150 GLU B O 1
ATOM 2745 N N . GLU B 1 151 ? 3.792 -29.535 62.722 1.00 39.92 151 GLU B N 1
ATOM 2746 C CA . GLU B 1 151 ? 2.552 -29.542 61.900 1.00 39.73 151 GLU B CA 1
ATOM 2747 C C . GLU B 1 151 ? 2.638 -30.547 60.729 1.00 40.56 151 GLU B C 1
ATOM 2748 O O . GLU B 1 151 ? 1.649 -31.209 60.358 1.00 39.24 151 GLU B O 1
ATOM 2754 N N . GLY B 1 152 ? 3.868 -30.714 60.220 1.00 41.82 152 GLY B N 1
ATOM 2755 C CA . GLY B 1 152 ? 4.198 -31.533 59.035 1.00 41.54 152 GLY B CA 1
ATOM 2756 C C . GLY B 1 152 ? 4.301 -33.041 58.912 1.00 41.52 152 GLY B C 1
ATOM 2757 O O . GLY B 1 152 ? 4.251 -33.525 57.789 1.00 43.34 152 GLY B O 1
ATOM 2758 N N . GLY B 1 153 ? 4.504 -33.879 59.903 1.00 42.32 153 GLY B N 1
ATOM 2759 C CA . GLY B 1 153 ? 5.367 -33.785 60.979 1.00 42.84 153 GLY B CA 1
ATOM 2760 C C . GLY B 1 153 ? 6.617 -34.435 60.379 1.00 42.92 153 GLY B C 1
ATOM 2761 O O . GLY B 1 153 ? 6.662 -35.635 60.134 1.00 41.94 153 GLY B O 1
ATOM 2762 N N . TRP B 1 154 ? 7.622 -33.591 60.151 1.00 43.02 154 TRP B N 1
ATOM 2763 C CA . TRP B 1 154 ? 8.876 -33.958 59.501 1.00 43.67 154 TRP B CA 1
ATOM 2764 C C . TRP B 1 154 ? 9.783 -34.648 60.501 1.00 45.63 154 TRP B C 1
ATOM 2765 O O . TRP B 1 154 ? 10.023 -34.148 61.585 1.00 46.23 154 TRP B O 1
ATOM 2776 N N . ALA B 1 155 ? 10.252 -35.829 60.131 1.00 47.84 155 ALA B N 1
ATOM 2777 C CA . ALA B 1 155 ? 10.997 -36.727 61.023 1.00 49.14 155 ALA B CA 1
ATOM 2778 C C . ALA B 1 155 ? 12.313 -36.135 61.575 1.00 49.86 155 ALA B C 1
ATOM 2779 O O . ALA B 1 155 ? 12.491 -36.035 62.826 1.00 51.43 155 ALA B O 1
ATOM 2781 N N . ASP B 1 156 ? 13.262 -35.786 60.728 1.00 49.05 156 ASP B N 1
ATOM 2782 C CA . ASP B 1 156 ? 14.440 -35.070 61.304 1.00 49.78 156 ASP B CA 1
ATOM 2783 C C . ASP B 1 156 ? 14.830 -33.898 60.468 1.00 47.71 156 ASP B C 1
ATOM 2784 O O . ASP B 1 156 ? 15.626 -33.987 59.553 1.00 48.17 156 ASP B O 1
ATOM 2789 N N . PHE B 1 157 ? 14.228 -32.799 60.846 1.00 45.05 157 PHE B N 1
ATOM 2790 C CA . PHE B 1 157 ? 14.347 -31.601 60.170 1.00 42.53 157 PHE B CA 1
ATOM 2791 C C . PHE B 1 157 ? 15.429 -30.867 60.938 1.00 41.74 157 PHE B C 1
ATOM 2792 O O . PHE B 1 157 ? 15.371 -30.781 62.156 1.00 40.58 157 PHE B O 1
ATOM 2800 N N . ASP B 1 158 ? 16.397 -30.332 60.204 1.00 41.48 158 ASP B N 1
ATOM 2801 C CA . ASP B 1 158 ? 17.421 -29.465 60.776 1.00 40.14 158 ASP B CA 1
ATOM 2802 C C . ASP B 1 158 ? 16.879 -28.081 60.539 1.00 39.37 158 ASP B C 1
ATOM 2803 O O . ASP B 1 158 ? 17.143 -27.455 59.505 1.00 38.14 158 ASP B O 1
ATOM 2808 N N . ALA B 1 159 ? 16.062 -27.658 61.517 1.00 38.32 159 ALA B N 1
ATOM 2809 C CA . ALA B 1 159 ? 15.474 -26.352 61.599 1.00 38.69 159 ALA B CA 1
ATOM 2810 C C . ALA B 1 159 ? 16.530 -25.271 61.735 1.00 38.55 159 ALA B C 1
ATOM 2811 O O . ALA B 1 159 ? 16.310 -24.176 61.267 1.00 38.80 159 ALA B O 1
ATOM 2813 N N . GLU B 1 160 ? 17.701 -25.586 62.297 1.00 39.39 160 GLU B N 1
ATOM 2814 C CA . GLU B 1 160 ? 18.828 -24.629 62.390 1.00 40.49 160 GLU B CA 1
ATOM 2815 C C . GLU B 1 160 ? 19.405 -24.256 61.013 1.00 39.17 160 GLU B C 1
ATOM 2816 O O . GLU B 1 160 ? 19.592 -23.063 60.686 1.00 39.20 160 GLU B O 1
ATOM 2822 N N . LEU B 1 161 ? 19.633 -25.274 60.179 1.00 37.60 161 LEU B N 1
ATOM 2823 C CA . LEU B 1 161 ? 20.109 -25.063 58.853 1.00 37.30 161 LEU B CA 1
ATOM 2824 C C . LEU B 1 161 ? 19.091 -24.415 57.970 1.00 36.43 161 LEU B C 1
ATOM 2825 O O . LEU B 1 161 ? 19.454 -23.489 57.231 1.00 35.74 161 LEU B O 1
ATOM 2830 N N . ALA B 1 162 ? 17.818 -24.843 58.109 1.00 35.43 162 ALA B N 1
ATOM 2831 C CA . ALA B 1 162 ? 16.674 -24.204 57.459 1.00 34.60 162 ALA B CA 1
ATOM 2832 C C . ALA B 1 162 ? 16.590 -22.719 57.808 1.00 34.41 162 ALA B C 1
ATOM 2833 O O . ALA B 1 162 ? 16.326 -21.879 56.956 1.00 33.86 162 ALA B O 1
ATOM 2835 N N . ALA B 1 163 ? 16.818 -22.381 59.068 1.00 35.63 163 ALA B N 1
ATOM 2836 C CA . ALA B 1 163 ? 16.752 -20.987 59.502 1.00 36.08 163 ALA B CA 1
ATOM 2837 C C . ALA B 1 163 ? 17.921 -20.144 58.898 1.00 35.76 163 ALA B C 1
ATOM 2838 O O . ALA B 1 163 ? 17.738 -19.010 58.545 1.00 37.87 163 ALA B O 1
ATOM 2840 N N . ILE B 1 164 ? 19.107 -20.704 58.771 1.00 34.82 164 ILE B N 1
ATOM 2841 C CA . ILE B 1 164 ? 20.170 -20.049 58.084 1.00 35.08 164 ILE B CA 1
ATOM 2842 C C . ILE B 1 164 ? 19.777 -19.769 56.612 1.00 35.89 164 ILE B C 1
ATOM 2843 O O . ILE B 1 164 ? 20.059 -18.690 56.098 1.00 36.43 164 ILE B O 1
ATOM 2848 N N . SER B 1 165 ? 19.084 -20.690 55.970 1.00 36.23 165 SER B N 1
ATOM 2849 C CA . SER B 1 165 ? 18.691 -20.530 54.570 1.00 36.13 165 SER B CA 1
ATOM 2850 C C . SER B 1 165 ? 17.693 -19.392 54.399 1.00 37.45 165 SER B C 1
ATOM 2851 O O . SER B 1 165 ? 17.810 -18.526 53.512 1.00 38.01 165 SER B O 1
ATOM 2854 N N . LEU B 1 166 ? 16.646 -19.451 55.200 1.00 38.72 166 LEU B N 1
ATOM 2855 C CA . LEU B 1 166 ? 15.649 -18.434 55.186 1.00 39.45 166 LEU B CA 1
ATOM 2856 C C . LEU B 1 166 ? 16.193 -17.001 55.575 1.00 40.01 166 LEU B C 1
ATOM 2857 O O . LEU B 1 166 ? 15.821 -16.017 54.929 1.00 39.49 166 LEU B O 1
ATOM 2862 N N . SER B 1 167 ? 17.008 -16.893 56.623 1.00 38.72 167 SER B N 1
ATOM 2863 C CA . SER B 1 167 ? 17.687 -15.630 56.949 1.00 40.37 167 SER B CA 1
ATOM 2864 C C . SER B 1 167 ? 18.544 -15.114 55.798 1.00 39.66 167 SER B C 1
ATOM 2865 O O . SER B 1 167 ? 18.515 -13.938 55.491 1.00 41.67 167 SER B O 1
ATOM 2868 N N . ALA B 1 168 ? 19.302 -15.997 55.186 1.00 37.72 168 ALA B N 1
ATOM 2869 C CA . ALA B 1 168 ? 20.077 -15.655 54.027 1.00 37.32 168 ALA B CA 1
ATOM 2870 C C . ALA B 1 168 ? 19.225 -15.061 52.891 1.00 36.89 168 ALA B C 1
ATOM 2871 O O . ALA B 1 168 ? 19.578 -14.033 52.323 1.00 36.24 168 ALA B O 1
ATOM 2873 N N . LEU B 1 169 ? 18.081 -15.674 52.599 1.00 37.68 169 LEU B N 1
ATOM 2874 C CA . LEU B 1 169 ? 17.168 -15.209 51.555 1.00 37.18 169 LEU B CA 1
ATOM 2875 C C . LEU B 1 169 ? 16.616 -13.823 51.843 1.00 38.39 169 LEU B C 1
ATOM 2876 O O . LEU B 1 169 ? 16.610 -12.967 50.962 1.00 38.20 169 LEU B O 1
ATOM 2881 N N . LEU B 1 170 ? 16.161 -13.619 53.075 1.00 39.44 170 LEU B N 1
ATOM 2882 C CA . LEU B 1 170 ? 15.680 -12.335 53.589 1.00 39.22 170 LEU B CA 1
ATOM 2883 C C . LEU B 1 170 ? 1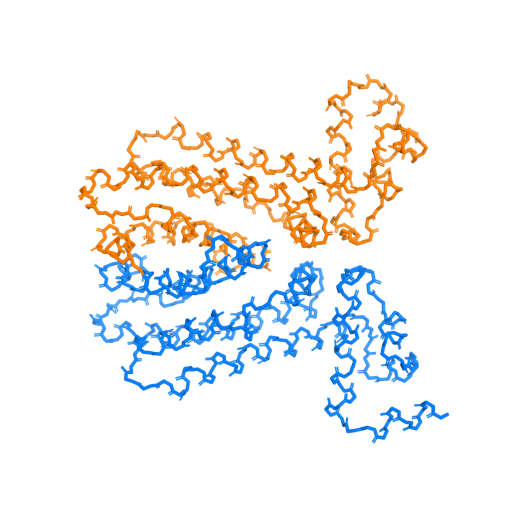6.697 -11.246 53.525 1.00 39.62 170 LEU B C 1
ATOM 2884 O O . LEU B 1 170 ? 16.411 -10.182 52.993 1.00 39.38 170 LEU B O 1
ATOM 2889 N N . ASP B 1 171 ? 17.906 -11.538 54.017 1.00 41.04 171 ASP B N 1
ATOM 2890 C CA . ASP B 1 171 ? 19.066 -10.629 53.929 1.00 40.72 171 ASP B CA 1
ATOM 2891 C C . ASP B 1 171 ? 19.361 -10.197 52.533 1.00 39.37 171 ASP B C 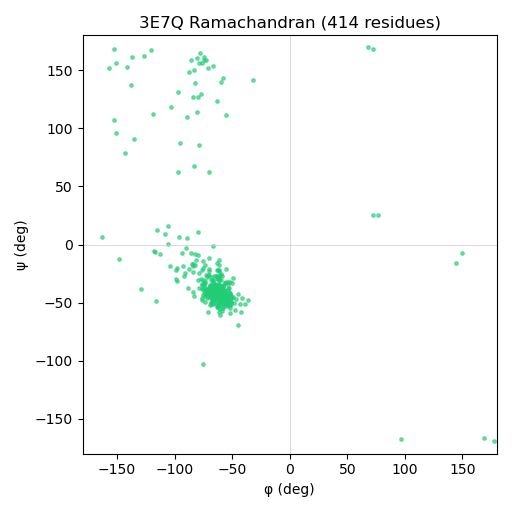1
ATOM 2892 O O . ASP B 1 171 ? 19.564 -8.992 52.273 1.00 38.04 171 ASP B O 1
ATOM 2897 N N . GLY B 1 172 ? 19.495 -11.199 51.655 1.00 39.03 172 GLY B N 1
ATOM 2898 C CA . GLY B 1 172 ? 19.765 -11.000 50.225 1.00 38.43 172 GLY B CA 1
ATOM 2899 C C . GLY B 1 172 ? 18.731 -10.127 49.590 1.00 38.83 172 GLY B C 1
ATOM 2900 O O . GLY B 1 172 ? 19.054 -9.221 48.859 1.00 40.45 172 GLY B O 1
ATOM 2901 N N . LEU B 1 173 ? 17.461 -10.418 49.847 1.00 39.74 173 LEU B N 1
ATOM 2902 C CA . LEU B 1 173 ? 16.365 -9.615 49.340 1.00 40.15 173 LEU B CA 1
ATOM 2903 C C . LEU B 1 173 ? 16.309 -8.192 49.900 1.00 40.67 173 LEU B C 1
ATOM 2904 O O . LEU B 1 173 ? 16.013 -7.231 49.190 1.00 40.13 173 LEU B O 1
ATOM 2909 N N . TRP B 1 174 ? 16.587 -8.056 51.185 1.00 41.90 174 TRP B N 1
ATOM 2910 C CA . TRP B 1 174 ? 16.622 -6.749 51.809 1.00 42.72 174 TRP B CA 1
ATOM 2911 C C . TRP B 1 174 ? 17.736 -5.890 51.166 1.00 42.04 174 TRP B C 1
ATOM 2912 O O . TRP B 1 174 ? 17.523 -4.747 50.844 1.00 40.67 174 TRP B O 1
ATOM 2923 N N . LEU B 1 175 ? 18.919 -6.479 50.973 1.00 42.32 175 LEU B N 1
ATOM 2924 C CA . LEU B 1 175 ? 20.052 -5.818 50.378 1.00 42.11 175 LEU B CA 1
ATOM 2925 C C . LEU B 1 175 ? 19.757 -5.390 48.921 1.00 43.18 175 LEU B C 1
ATOM 2926 O O . LEU B 1 175 ? 19.995 -4.247 48.533 1.00 41.70 175 LEU B O 1
ATOM 2931 N N . GLU B 1 176 ? 19.202 -6.284 48.118 1.00 44.66 176 GLU B N 1
ATOM 2932 C CA . GLU B 1 176 ? 18.831 -5.892 46.776 1.00 45.20 176 GLU B CA 1
ATOM 2933 C C . GLU B 1 176 ? 17.749 -4.820 46.679 1.00 44.88 176 GLU B C 1
ATOM 2934 O O . GLU B 1 176 ? 17.812 -4.032 45.769 1.00 43.93 176 GLU B O 1
ATOM 2940 N N . SER B 1 177 ? 16.773 -4.800 47.586 1.00 44.61 177 SER B N 1
ATOM 2941 C CA . SER B 1 177 ? 15.746 -3.759 47.601 1.00 45.31 177 SER B CA 1
ATOM 2942 C C . SER B 1 177 ? 16.424 -2.443 47.776 1.00 44.55 177 SER B C 1
ATOM 2943 O O . SER B 1 177 ? 16.091 -1.509 47.088 1.00 45.03 177 SER B O 1
ATOM 2946 N N . GLY B 1 178 ? 17.369 -2.363 48.710 1.00 44.18 178 GLY B N 1
ATOM 2947 C CA . GLY B 1 178 ? 18.081 -1.137 48.993 1.00 43.94 178 GLY B CA 1
ATOM 2948 C C . GLY B 1 178 ? 19.080 -0.727 47.917 1.00 44.38 178 GLY B C 1
ATOM 2949 O O . GLY B 1 178 ? 19.182 0.433 47.588 1.00 44.27 178 GLY B O 1
ATOM 2950 N N . LEU B 1 179 ? 19.816 -1.657 47.347 1.00 44.77 179 LEU B N 1
ATOM 2951 C CA . LEU B 1 179 ? 20.744 -1.288 46.250 1.00 45.19 179 LEU B CA 1
ATOM 2952 C C . LEU B 1 179 ? 20.027 -0.836 44.942 1.00 46.20 179 LEU B C 1
ATOM 2953 O O . LEU B 1 179 ? 20.530 0.045 44.194 1.00 46.61 179 LEU B O 1
ATOM 2958 N N . ASN B 1 180 ? 18.878 -1.439 44.668 1.00 45.94 180 ASN B N 1
ATOM 2959 C CA . ASN B 1 180 ? 18.036 -1.010 43.568 1.00 46.43 180 ASN B CA 1
ATOM 2960 C C . ASN B 1 180 ? 16.561 -1.316 43.865 1.00 45.75 180 ASN B C 1
ATOM 2961 O O . ASN B 1 180 ? 16.110 -2.439 43.638 1.00 45.77 180 ASN B O 1
ATOM 2966 N N . PRO B 1 181 ? 15.816 -0.318 44.387 1.00 45.46 181 PRO B N 1
ATOM 2967 C CA . PRO B 1 181 ? 14.407 -0.557 44.739 1.00 45.22 181 PRO B CA 1
ATOM 2968 C C . PRO B 1 181 ? 13.549 -0.950 43.552 1.00 45.03 181 PRO B C 1
ATOM 2969 O O . PRO B 1 181 ? 12.452 -1.410 43.770 1.00 43.88 181 PRO B O 1
ATOM 2973 N N . ALA B 1 182 ? 14.034 -0.780 42.317 1.00 44.49 182 ALA B N 1
ATOM 2974 C CA . ALA B 1 182 ? 13.232 -1.167 41.156 1.00 45.48 182 ALA B CA 1
ATOM 2975 C C . ALA B 1 182 ? 13.280 -2.648 40.811 1.00 44.49 182 ALA B C 1
ATOM 2976 O O . ALA B 1 182 ? 12.511 -3.098 40.021 1.00 44.76 182 ALA B O 1
ATOM 2978 N N . THR B 1 183 ? 14.191 -3.415 41.358 1.00 45.48 183 THR B N 1
ATOM 2979 C CA . THR B 1 183 ? 14.374 -4.786 40.856 1.00 45.25 183 THR B CA 1
ATOM 2980 C C . THR B 1 183 ? 13.093 -5.636 41.050 1.00 45.18 183 THR B C 1
ATOM 2981 O O . THR B 1 183 ? 12.668 -6.365 40.141 1.00 44.97 183 THR B O 1
ATOM 2985 N N . PHE B 1 184 ? 12.465 -5.513 42.224 1.00 43.61 184 PHE B N 1
ATOM 2986 C CA . PHE B 1 184 ? 11.283 -6.272 42.523 1.00 43.32 184 PHE B CA 1
ATOM 2987 C C . PHE B 1 184 ? 10.557 -5.504 43.607 1.00 43.93 184 PHE B C 1
ATOM 2988 O O . PHE B 1 184 ? 11.204 -4.779 44.365 1.00 44.35 184 PHE B O 1
ATOM 2996 N N . THR B 1 185 ? 9.235 -5.641 43.660 1.00 44.40 185 THR B N 1
ATOM 2997 C CA . THR B 1 185 ? 8.392 -4.941 44.634 1.00 45.05 185 THR B CA 1
ATOM 2998 C C . THR B 1 185 ? 8.431 -5.622 46.016 1.00 45.64 185 THR B C 1
ATOM 2999 O O . THR B 1 185 ? 8.755 -6.771 46.124 1.00 45.30 185 THR B O 1
ATOM 3003 N N . PRO B 1 186 ? 8.145 -4.875 47.092 1.00 46.93 186 PRO B N 1
ATOM 3004 C CA . PRO B 1 186 ? 7.861 -5.495 48.394 1.00 46.86 186 PRO B CA 1
ATOM 3005 C C . PRO B 1 186 ? 6.900 -6.695 48.337 1.00 46.71 186 PRO B C 1
ATOM 3006 O O . PRO B 1 186 ? 7.136 -7.668 49.002 1.00 46.41 186 PRO B O 1
ATOM 3010 N N . ARG B 1 187 ? 5.819 -6.618 47.567 1.00 46.66 187 ARG B N 1
ATOM 3011 C CA . ARG B 1 187 ? 4.891 -7.761 47.423 1.00 46.18 187 ARG B CA 1
ATOM 3012 C C . ARG B 1 187 ? 5.608 -9.012 46.875 1.00 44.76 187 ARG B C 1
ATOM 3013 O O . ARG B 1 187 ? 5.466 -10.102 47.378 1.00 42.93 187 ARG B O 1
ATOM 3021 N N . GLN B 1 188 ? 6.396 -8.810 45.829 1.00 43.66 188 GLN B N 1
ATOM 3022 C CA . GLN B 1 188 ? 7.213 -9.856 45.293 1.00 42.53 188 GLN B CA 1
ATOM 3023 C C . GLN B 1 188 ? 8.198 -10.486 46.285 1.00 41.58 188 GLN B C 1
ATOM 3024 O O . GLN B 1 188 ? 8.433 -11.651 46.215 1.00 39.58 188 GLN B O 1
ATOM 3030 N N . GLY B 1 189 ? 8.756 -9.708 47.204 1.00 41.72 189 GLY B N 1
ATOM 3031 C CA . GLY B 1 189 ? 9.667 -10.225 48.228 1.00 41.36 189 GLY B CA 1
ATOM 3032 C C . GLY B 1 189 ? 8.952 -11.189 49.162 1.00 40.78 189 GLY B C 1
ATOM 3033 O O . GLY B 1 189 ? 9.454 -12.305 49.431 1.00 39.85 189 GLY B O 1
ATOM 3034 N N . VAL B 1 190 ? 7.770 -10.779 49.618 1.00 40.60 190 VAL B N 1
ATOM 3035 C CA . VAL B 1 190 ? 6.856 -11.696 50.360 1.00 40.95 190 VAL B CA 1
ATOM 3036 C C . VAL B 1 190 ? 6.592 -12.965 49.534 1.00 41.13 190 VAL B C 1
ATOM 3037 O O . VAL B 1 190 ? 6.806 -14.084 50.010 1.00 42.35 190 VAL B O 1
ATOM 3041 N N . GLN B 1 191 ? 6.192 -12.778 48.289 1.00 40.15 191 GLN B N 1
ATOM 3042 C CA . GLN B 1 191 ? 5.926 -13.889 47.383 1.00 40.14 191 GLN B CA 1
ATOM 3043 C C . GLN B 1 191 ? 7.099 -14.848 47.275 1.00 39.00 191 GLN B C 1
ATOM 3044 O O . GLN B 1 191 ? 6.919 -16.060 47.301 1.00 39.01 191 GLN B O 1
ATOM 3050 N N . ILE B 1 192 ? 8.304 -14.316 47.114 1.00 38.55 192 ILE B N 1
ATOM 3051 C CA . ILE B 1 192 ? 9.527 -15.153 47.078 1.00 37.84 192 ILE B CA 1
ATOM 3052 C C . ILE B 1 192 ? 9.701 -15.955 48.381 1.00 38.26 192 ILE B C 1
ATOM 3053 O O . ILE B 1 192 ? 10.075 -17.158 48.381 1.00 38.15 192 ILE B O 1
ATOM 3058 N N . CYS B 1 193 ? 9.369 -15.322 49.500 1.00 38.58 193 CYS B N 1
ATOM 3059 C CA . CYS B 1 193 ? 9.539 -15.983 50.793 1.00 38.95 193 CYS B CA 1
ATOM 3060 C C . CYS B 1 193 ? 8.523 -17.040 51.033 1.00 37.69 193 CYS B C 1
ATOM 3061 O O . CYS B 1 193 ? 8.871 -18.119 51.502 1.00 38.84 193 CYS B O 1
ATOM 3064 N N . GLU B 1 194 ? 7.275 -16.770 50.688 1.00 37.41 194 GLU B N 1
ATOM 3065 C CA . GLU B 1 194 ? 6.254 -17.794 50.734 1.00 37.00 194 GLU B CA 1
ATOM 3066 C C . GLU B 1 194 ? 6.613 -18.943 49.830 1.00 36.71 194 GLU B C 1
ATOM 3067 O O . GLU B 1 194 ? 6.298 -20.083 50.151 1.00 35.98 194 GLU B O 1
ATOM 3073 N N . ALA B 1 195 ? 7.196 -18.641 48.667 1.00 37.31 195 ALA B N 1
ATOM 3074 C CA . ALA B 1 195 ? 7.552 -19.694 47.701 1.00 38.51 195 ALA B CA 1
ATOM 3075 C C . ALA B 1 195 ? 8.623 -20.634 48.242 1.00 39.52 195 ALA B C 1
ATOM 3076 O O . ALA B 1 195 ? 8.646 -21.847 47.934 1.00 40.97 195 ALA B O 1
ATOM 3078 N N . TRP B 1 196 ? 9.533 -20.070 49.036 1.00 40.21 196 TRP B N 1
ATOM 3079 C CA . TRP B 1 196 ? 10.531 -20.851 49.724 1.00 40.14 196 TRP B CA 1
ATOM 3080 C C . TRP B 1 196 ? 9.933 -21.854 50.740 1.00 39.12 196 TRP B C 1
ATOM 3081 O O . TRP B 1 196 ? 10.349 -23.004 50.838 1.00 38.30 196 TRP B O 1
ATOM 3092 N N . VAL B 1 197 ? 9.040 -21.345 51.570 1.00 38.90 197 VAL B N 1
ATOM 3093 C CA . VAL B 1 197 ? 8.290 -22.198 52.514 1.00 38.84 197 VAL B CA 1
ATOM 3094 C C . VAL B 1 197 ? 7.517 -23.265 51.791 1.00 38.79 197 VAL B C 1
ATOM 3095 O O . VAL B 1 197 ? 7.519 -24.408 52.238 1.00 36.79 197 VAL B O 1
ATOM 3099 N N . ASP B 1 198 ? 6.872 -22.888 50.675 1.00 39.58 198 ASP B N 1
ATOM 3100 C CA . ASP B 1 198 ? 6.161 -23.854 49.830 1.00 40.35 198 ASP B CA 1
ATOM 3101 C C . ASP B 1 198 ? 7.098 -24.973 49.427 1.00 41.35 198 ASP B C 1
ATOM 3102 O O . ASP B 1 198 ? 6.739 -26.146 49.481 1.00 41.18 198 ASP B O 1
ATOM 3107 N N . GLY B 1 199 ? 8.278 -24.586 48.958 1.00 42.37 199 GLY B N 1
ATOM 3108 C CA . GLY B 1 199 ? 9.337 -25.523 48.592 1.00 42.43 199 GLY B CA 1
ATOM 3109 C C . GLY B 1 199 ? 9.688 -26.542 49.660 1.00 41.78 199 GLY B C 1
ATOM 3110 O O . GLY B 1 199 ? 9.690 -27.724 49.396 1.00 41.60 199 GLY B O 1
ATOM 3111 N N . LEU B 1 200 ? 10.007 -26.070 50.851 1.00 41.70 200 LEU B N 1
ATOM 3112 C CA . LEU B 1 200 ? 10.101 -26.945 52.024 1.00 42.59 200 LEU B CA 1
ATOM 3113 C C . LEU B 1 200 ? 8.948 -27.884 52.192 1.00 41.89 200 LEU B C 1
ATOM 3114 O O . LEU B 1 200 ? 9.118 -29.054 52.248 1.00 40.83 200 LEU B O 1
ATOM 3119 N N . GLU B 1 201 ? 7.746 -27.338 52.261 1.00 42.76 201 GLU B N 1
ATOM 3120 C CA . GLU B 1 201 ? 6.567 -28.154 52.479 1.00 42.80 201 GLU B CA 1
ATOM 3121 C C . GLU B 1 201 ? 6.312 -29.192 51.380 1.00 41.67 201 GLU B C 1
ATOM 3122 O O . GLU B 1 201 ? 5.757 -30.266 51.672 1.00 39.27 201 GLU B O 1
ATOM 3128 N N . ALA B 1 202 ? 6.735 -28.874 50.147 1.00 41.04 202 ALA B N 1
ATOM 3129 C CA . ALA B 1 202 ? 6.536 -29.751 48.997 1.00 40.80 202 ALA B CA 1
ATOM 3130 C C . ALA B 1 202 ? 7.493 -30.931 49.035 1.00 40.95 202 ALA B C 1
ATOM 3131 O O . ALA B 1 202 ? 7.223 -31.939 48.423 1.00 41.38 202 ALA B O 1
ATOM 3133 N N . GLY B 1 203 ? 8.579 -30.820 49.788 1.00 41.27 203 GLY B N 1
ATOM 3134 C CA . GLY B 1 203 ? 9.465 -31.961 50.061 1.00 41.05 203 GLY B CA 1
ATOM 3135 C C . GLY B 1 203 ? 10.930 -31.593 50.266 1.00 41.29 203 GLY B C 1
ATOM 3136 O O . GLY B 1 203 ? 11.716 -32.422 50.687 1.00 40.80 203 GLY B O 1
ATOM 3137 N N . ALA B 1 204 ? 11.278 -30.327 50.026 1.00 40.97 204 ALA B N 1
ATOM 3138 C CA . ALA B 1 204 ? 12.612 -29.843 50.222 1.00 41.39 204 ALA B CA 1
ATOM 3139 C C . ALA B 1 204 ? 13.144 -29.923 51.661 1.00 42.05 204 ALA B C 1
ATOM 3140 O O . ALA B 1 204 ? 14.363 -29.830 51.865 1.00 39.84 204 ALA B O 1
ATOM 3142 N N . HIS B 1 205 ? 12.233 -30.071 52.628 1.00 42.58 205 HIS B N 1
ATOM 3143 C CA . HIS B 1 205 ? 12.574 -30.279 54.024 1.00 44.04 205 HIS B CA 1
ATOM 3144 C C . HIS B 1 205 ? 13.435 -31.558 54.195 1.00 44.88 205 HIS B C 1
ATOM 3145 O O . HIS B 1 205 ? 14.227 -31.637 55.127 1.00 44.96 205 HIS B O 1
ATOM 3152 N N . ARG B 1 206 ? 13.281 -32.528 53.276 1.00 45.76 206 ARG B N 1
ATOM 3153 C CA . ARG B 1 206 ? 14.131 -33.720 53.217 1.00 46.72 206 ARG B CA 1
ATOM 3154 C C . ARG B 1 206 ? 15.632 -33.482 52.964 1.00 47.12 206 ARG B C 1
ATOM 3155 O O . ARG B 1 206 ? 16.486 -34.235 53.473 1.00 48.23 206 ARG B O 1
ATOM 3163 N N . ARG B 1 207 ? 15.966 -32.427 52.233 1.00 46.45 207 ARG B N 1
ATOM 3164 C CA . ARG B 1 207 ? 17.346 -32.059 52.069 1.00 46.37 207 ARG B CA 1
ATOM 3165 C C . ARG B 1 207 ? 17.926 -31.500 53.402 1.00 46.01 207 ARG B C 1
ATOM 3166 O O . ARG B 1 207 ? 19.122 -31.562 53.629 1.00 45.56 207 ARG B O 1
ATOM 3174 N N . PHE B 1 208 ? 17.099 -31.005 54.307 1.00 47.05 208 PHE B N 1
ATOM 3175 C CA . PHE B 1 208 ? 17.605 -30.542 55.610 1.00 48.39 208 PHE B CA 1
ATOM 3176 C C . PHE B 1 208 ? 17.774 -31.690 56.637 1.00 50.58 208 PHE B C 1
ATOM 3177 O O . PHE B 1 208 ? 17.070 -31.782 57.659 1.00 50.66 208 PHE B O 1
ATOM 3185 N N . ARG B 1 209 ? 18.738 -32.550 56.322 1.00 54.68 209 ARG B N 1
ATOM 3186 C CA . ARG B 1 209 ? 19.291 -33.613 57.215 1.00 57.38 209 ARG B CA 1
ATOM 3187 C C . ARG B 1 209 ? 20.809 -33.977 57.005 1.00 59.81 209 ARG B C 1
ATOM 3188 O O . ARG B 1 209 ? 21.367 -34.724 57.870 1.00 61.63 209 ARG B O 1
ATOM 3196 N N . ARG B 1 210 ? 21.474 -33.539 55.904 1.00 61.42 210 ARG B N 1
ATOM 3197 C CA . ARG B 1 210 ? 22.890 -34.039 55.556 1.00 62.05 210 ARG B CA 1
ATOM 3198 C C . ARG B 1 210 ? 23.907 -33.074 54.882 1.00 63.02 210 ARG B C 1
ATOM 3199 O O . ARG B 1 210 ? 25.117 -33.382 54.787 1.00 62.31 210 ARG B O 1
#

Radius of gyration: 23.1 Å; Cα contacts (8 Å, |Δi|>4): 527; chains: 2; bounding box: 66×63×51 Å

B-factor: mean 48.15, std 10.92, range [26.98, 91.94]

CATH classification: 1.10.357.10

Nearest PDB structures (foldseek):
  3e7q-assembly1_A  TM=1.005E+00  e=2.387E-32  Pseudomonas aeruginosa
  2gfn-assembly1_B  TM=6.620E-01  e=6.638E-06  Rhodococcus jostii RHA1
  4yze-assembly1_C  TM=7.476E-01  e=4.156E-05  Escherichia coli K-12
  2gfn-assembly1_A  TM=6.255E-01  e=7.734E-06  Rhodococcus jostii RHA1
  8sv6-assembly1_A  TM=6.165E-01  e=4.842E-05  Mycolicibacterium smegmatis